Protein 3NIQ (pdb70)

Foldseek 3Di:
DAWDAPDCVPAPLQDDDQFQLNTAEDQALLSWQAEEEEELEALQDPFFDFFSCLNVLLSSLLSVDDQADPPVRQRLRVLTHYHHNYYFDADHVDPVVRLVRLLVVLLNNVVSNHFYEYEDDAQLSVQSNLVNVQVVHAAAEEEQALAPLCDADDPPRHRGHSSRRVVVCVVVRSHQQQRYEYAQHDDDDDDPCRCVSSVVRNHHYQHNVNCVVQDLVRVLVVNCVRNPQGEYEYEAELLQAACVQQQQFGDHDHDHDHLVSVLSSLLSCAPHLYRYYYYYGRGVVRGDPSSNSNSRSVVSVSNSSRSSVNSSVVD/DAWDAPDCVVAPLQDDDQFQLNTAEDQALLQWQEEEEEALEALQADFDDFFSCLNVLLSSLLSVDDQADPPVRFRLRVLIHYGYNYYQDADHPDDVVRLVRLLVVLLSNVVSNHFYEYEDDAQLSVQSNLCRVLVVHAAAEEAQDLAPLCAAAPPPPHGGHSSRRVVVCVVVNSHQQQRYEYAQHDDDDDDPCRCPVSVVSHHHYHHNVNCVVQDLVSSLVVNCVSNPQDEYEYEAELLQAACVQQQQFGDHDHPHDHLVSLLSNLLSVAPHLYRYYYYYGRRVVRGDPSRNSNSRSVSSVSNSSRSSVNSSD

Secondary structure (DSSP, 8-state):
-------TTTS-TT-S---GGGPPB-S-GGG-SEEEEEE---TT-SS---GGGHHHHHHHHGGG--SS-TTT---HHHHS-EEEEEE----TT-HHHHHHHHHHHHHHHHHTTPEEEEEESSGGGHHHHHHHHTSSSPEEEEEE-SS------BTTTB--STTSHHHHHHHTT-EEEEEEEEEEE-S--S-TTSTHHHHHHT-EEEEHHHHHHHHHHHHHHHHHHHHTTS-EEEEEEGGGB-TTT----SS--SS-B-HHHHHHHHHTTTTS-EEEEEEE---GGG-STTHHHHHHHHHHHHHHHHHHHHHHHH-/-------TTTS-TT-S---GGGPPB-S-GGG-SEEEEEE---TT-SS---GGGHHHHHHHHGGG--SS-TTT---HHHHS-EEEEEE----SS-HHHHHHHHHHHHHHHHHTTPEEEEEESSGGGHHHHHHHHSSSSPEEEEEE-SS------BTTTB--STTSHHHHHHHTTSEEEEEEEEEEE-S--SSTTTTHHHHHHT-EEEEHHHHHHH-HHHHHHHHHHHHTTSEEEEEEEGGGB-TTT----SS--SS-B-HHHHHHHHHTTTTSEEEEEEEE---GGG-STTHHHHHHHHHHHHHHHHHHHHHT-

Organism: Pseudomonas aeruginosa (strain ATCC 15692 / DSM 22644 / CIP 104116 / JCM 14847 / LMG 12228 / 1C / PRS 101 / PAO1) (NCBI:txid208964)

B-factor: mean 28.95, std 9.75, range [11.58, 68.47]

Radius of gyration: 26.66 Å; Cα contacts (8 Å, |Δi|>4): 1510; chains: 2; bounding box: 54×70×68 Å

Structure (mmCIF, N/CA/C/O backbone):
data_3NIQ
#
_entry.id   3NIQ
#
_cell.length_a   123.961
_cell.length_b   123.961
_cell.length_c   123.961
_cell.angle_alpha   90.00
_cell.angle_beta   90.00
_cell.angle_gamma   90.00
#
_symmetry.space_group_name_H-M   'P 21 3'
#
loop_
_entity.id
_entity.type
_entity.pdbx_description
1 polymer 3-guanidinopropionase
2 non-polymer GLYCEROL
3 non-polymer 'MANGANESE (II) ION'
4 water water
#
loop_
_atom_site.group_PDB
_atom_site.id
_atom_site.type_symbol
_atom_site.label_atom_id
_atom_site.label_alt_id
_atom_site.label_comp_id
_atom_site.label_asym_id
_atom_site.label_entity_id
_atom_site.label_seq_id
_atom_site.pdbx_PDB_ins_code
_atom_site.Cartn_x
_atom_site.Cartn_y
_atom_site.Cartn_z
_atom_site.occupancy
_atom_site.B_iso_or_equiv
_atom_site.auth_seq_id
_atom_site.auth_comp_id
_atom_site.auth_asym_id
_atom_site.auth_atom_id
_atom_site.pdbx_PDB_model_num
ATOM 1 N N . ASP A 1 4 ? -49.224 8.694 -15.985 1.00 38.86 4 ASP A N 1
ATOM 2 C CA . ASP A 1 4 ? -49.807 7.915 -17.134 1.00 38.19 4 ASP A CA 1
ATOM 3 C C . ASP A 1 4 ? -48.772 7.545 -18.218 1.00 36.22 4 ASP A C 1
ATOM 4 O O . ASP A 1 4 ? -49.119 7.374 -19.387 1.00 36.02 4 ASP A O 1
ATOM 9 N N . HIS A 1 5 ? -47.509 7.423 -17.824 1.00 33.76 5 HIS A N 1
ATOM 10 C CA . HIS A 1 5 ? -46.481 6.897 -18.724 1.00 31.33 5 HIS A CA 1
ATOM 11 C C . HIS A 1 5 ? -46.850 5.460 -19.085 1.00 30.83 5 HIS A C 1
ATOM 12 O O . HIS A 1 5 ? -47.535 4.797 -18.315 1.00 30.93 5 HIS A O 1
ATOM 19 N N . PRO A 1 6 ? -46.421 4.974 -20.265 1.00 29.68 6 PRO A N 1
ATOM 20 C CA . PRO A 1 6 ? -46.575 3.528 -20.496 1.00 28.03 6 PRO A CA 1
ATOM 21 C C . PRO A 1 6 ? -45.848 2.746 -19.401 1.00 27.76 6 PRO A C 1
ATOM 22 O O . PRO A 1 6 ? -44.861 3.227 -18.853 1.00 27.26 6 PRO A O 1
ATOM 26 N N . GLN A 1 7 ? -46.377 1.582 -19.044 1.00 26.50 7 GLN A N 1
ATOM 27 C CA . GLN A 1 7 ? -45.751 0.736 -18.041 1.00 26.92 7 GLN A CA 1
ATOM 28 C C . GLN A 1 7 ? -45.727 -0.686 -18.606 1.00 25.75 7 GLN A C 1
ATOM 29 O O . GLN A 1 7 ? -46.619 -1.057 -19.375 1.00 26.46 7 GLN A O 1
ATOM 35 N N . PRO A 1 8 ? -44.712 -1.480 -18.225 1.00 24.85 8 PRO A N 1
ATOM 36 C CA . PRO A 1 8 ? -44.639 -2.887 -18.618 1.00 25.87 8 PRO A CA 1
ATOM 37 C C . PRO A 1 8 ? -45.853 -3.637 -18.088 1.00 26.77 8 PRO A C 1
ATOM 38 O O . PRO A 1 8 ? -46.459 -3.178 -17.123 1.00 26.95 8 PRO A O 1
ATOM 42 N N . LEU A 1 9 ? -46.186 -4.784 -18.679 1.00 27.09 9 LEU A N 1
ATOM 43 C CA . LEU A 1 9 ? -47.219 -5.649 -18.107 1.00 27.97 9 LEU A CA 1
ATOM 44 C C . LEU A 1 9 ? -46.916 -5.910 -16.626 1.00 29.04 9 LEU A C 1
ATOM 45 O O . LEU A 1 9 ? -45.769 -6.148 -16.245 1.00 27.71 9 LEU A O 1
ATOM 50 N N . ASP A 1 10 ? -47.940 -5.838 -15.784 1.00 30.60 10 ASP A N 1
ATOM 51 C CA . ASP A 1 10 ? -47.746 -6.051 -14.352 1.00 32.25 10 ASP A CA 1
ATOM 52 C C . ASP A 1 10 ? -47.499 -7.538 -14.017 1.00 32.40 10 ASP A C 1
ATOM 53 O O . ASP A 1 10 ? -48.405 -8.372 -14.152 1.00 31.46 10 ASP A O 1
ATOM 58 N N . ALA A 1 11 ? -46.272 -7.847 -13.590 1.00 32.19 11 ALA A N 1
ATOM 59 C CA . ALA A 1 11 ? -45.845 -9.232 -13.330 1.00 34.31 11 ALA A CA 1
ATOM 60 C C . ALA A 1 11 ? -46.534 -9.852 -12.115 1.00 35.31 11 ALA A C 1
ATOM 61 O O . ALA A 1 11 ? -46.491 -11.067 -11.912 1.00 35.61 11 ALA A O 1
ATOM 63 N N . ALA A 1 12 ? -47.155 -9.008 -11.297 1.00 36.81 12 ALA A N 1
ATOM 64 C CA . ALA A 1 12 ? -47.938 -9.481 -10.155 1.00 37.25 12 ALA A CA 1
ATOM 65 C C . ALA A 1 12 ? -49.265 -10.070 -10.643 1.00 37.82 12 ALA A C 1
ATOM 66 O O . ALA A 1 12 ? -49.981 -10.714 -9.878 1.00 38.76 12 ALA A O 1
ATOM 68 N N . GLU A 1 13 ? -49.565 -9.853 -11.925 1.00 37.53 13 GLU A N 1
ATOM 69 C CA . GLU A 1 13 ? -50.839 -10.221 -12.534 1.00 38.20 13 GLU A CA 1
ATOM 70 C C . GLU A 1 13 ? -50.652 -11.098 -13.781 1.00 37.04 13 GLU A C 1
ATOM 71 O O . GLU A 1 13 ? -51.490 -11.952 -14.077 1.00 37.68 13 GLU A O 1
ATOM 77 N N . ILE A 1 14 ? -49.581 -10.844 -14.532 1.00 34.53 14 ILE A N 1
ATOM 78 C CA . ILE A 1 14 ? -49.316 -11.554 -15.777 1.00 32.68 14 ILE A CA 1
ATOM 79 C C . ILE A 1 14 ? -47.905 -12.127 -15.692 1.00 30.66 14 ILE A C 1
ATOM 80 O O . ILE A 1 14 ? -46.931 -11.376 -15.689 1.00 30.58 14 ILE A O 1
ATOM 85 N N . PRO A 1 15 ? -47.787 -13.462 -15.585 1.00 28.52 15 PRO A N 1
ATOM 86 C CA . PRO A 1 15 ? -46.452 -14.008 -15.307 1.00 27.44 15 PRO A CA 1
ATOM 87 C C . PRO A 1 15 ? -45.518 -13.717 -16.485 1.00 26.31 15 PRO A C 1
ATOM 88 O O . PRO A 1 15 ? -45.990 -13.493 -17.602 1.00 24.61 15 PRO A O 1
ATOM 92 N N . ARG A 1 16 ? -44.218 -13.693 -16.219 1.00 26.71 16 ARG A N 1
ATOM 93 C CA . ARG A 1 16 ? -43.227 -13.196 -17.175 1.00 27.44 16 ARG A CA 1
ATOM 94 C C . ARG A 1 16 ? -43.084 -14.052 -18.437 1.00 27.22 16 ARG A C 1
ATOM 95 O O . ARG A 1 16 ? -42.467 -13.627 -19.417 1.00 27.94 16 ARG A O 1
ATOM 103 N N . PHE A 1 17 ? -43.649 -15.253 -18.421 1.00 26.18 17 PHE A N 1
ATOM 104 C CA . PHE A 1 17 ? -43.525 -16.136 -19.578 1.00 25.91 17 PHE A CA 1
ATOM 105 C C . PHE A 1 17 ? -44.698 -15.926 -20.522 1.00 24.93 17 PHE A C 1
ATOM 106 O O . PHE A 1 17 ? -44.752 -16.515 -21.599 1.00 23.78 17 PHE A O 1
ATOM 114 N N . ALA A 1 18 ? -45.633 -15.083 -20.088 1.00 24.84 18 ALA A N 1
ATOM 115 C CA . ALA A 1 18 ? -46.896 -14.847 -20.787 1.00 24.90 18 ALA A CA 1
ATOM 116 C C . ALA A 1 18 ? -46.971 -13.410 -21.303 1.00 25.20 18 ALA A C 1
ATOM 117 O O . ALA A 1 18 ? -46.171 -12.552 -20.914 1.00 25.56 18 ALA A O 1
ATOM 119 N N . GLY A 1 19 ? -47.939 -13.151 -22.175 1.00 25.60 19 GLY A N 1
ATOM 120 C CA . GLY A 1 19 ? -48.099 -11.846 -22.780 1.00 24.62 19 GLY A CA 1
ATOM 121 C C . GLY A 1 19 ? -47.290 -11.719 -24.063 1.00 24.85 19 GLY A C 1
ATOM 122 O O . GLY A 1 19 ? -46.290 -12.420 -24.258 1.00 24.86 19 GLY A O 1
ATOM 123 N N . ILE A 1 20 ? -47.713 -10.817 -24.937 1.00 23.96 20 ILE A N 1
ATOM 124 C CA . ILE A 1 20 ? -47.023 -10.620 -26.217 1.00 25.40 20 ILE A CA 1
ATOM 125 C C . ILE A 1 20 ? -45.626 -10.058 -25.929 1.00 24.21 20 ILE A C 1
ATOM 126 O O . ILE A 1 20 ? -45.483 -9.159 -25.116 1.00 24.73 20 ILE A O 1
ATOM 131 N N . PRO A 1 21 ? -44.585 -10.663 -26.520 1.00 23.14 21 PRO A N 1
ATOM 132 C CA . PRO A 1 21 ? -43.229 -10.277 -26.111 1.00 24.01 21 PRO A CA 1
ATOM 133 C C . PRO A 1 21 ? -42.676 -9.007 -26.786 1.00 24.22 21 PRO A C 1
ATOM 134 O O . PRO A 1 21 ? -41.882 -9.092 -27.721 1.00 25.06 21 PRO A O 1
ATOM 138 N N . THR A 1 22 ? -43.074 -7.843 -26.283 1.00 23.38 22 THR A N 1
ATOM 139 C CA . THR A 1 22 ? -42.467 -6.576 -26.700 1.00 22.58 22 THR A CA 1
ATOM 140 C C . THR A 1 22 ? -41.276 -6.251 -25.789 1.00 21.77 22 THR A C 1
ATOM 141 O O . THR A 1 22 ? -41.146 -6.827 -24.713 1.00 20.91 22 THR A O 1
ATOM 145 N N . PHE A 1 23 ? -40.424 -5.300 -26.185 1.00 21.13 23 PHE A N 1
ATOM 146 C CA . PHE A 1 23 ? -39.316 -4.918 -25.314 1.00 20.42 23 PHE A CA 1
ATOM 147 C C . PHE A 1 23 ? -39.847 -4.548 -23.934 1.00 21.15 23 PHE A C 1
ATOM 148 O O . PHE A 1 23 ? -40.742 -3.710 -23.820 1.00 21.43 23 PHE A O 1
ATOM 156 N N . MET A 1 24 ? -39.296 -5.188 -22.901 1.00 21.50 24 MET A N 1
ATOM 157 C CA . MET A 1 24 ? -39.652 -4.932 -21.499 1.00 22.18 24 MET A CA 1
ATOM 158 C C . MET A 1 24 ? -41.158 -5.120 -21.250 1.00 22.22 24 MET A C 1
ATOM 159 O O . MET A 1 24 ? -41.676 -4.609 -20.271 1.00 23.47 24 MET A O 1
ATOM 164 N N . ARG A 1 25 ? -41.846 -5.824 -22.159 1.00 21.94 25 ARG A N 1
ATOM 165 C CA . ARG A 1 25 ? -43.316 -6.002 -22.108 1.00 23.61 25 ARG A CA 1
ATOM 166 C C . ARG A 1 25 ? -44.065 -4.681 -22.006 1.00 23.80 25 ARG A C 1
ATOM 167 O O . ARG A 1 25 ? -45.087 -4.573 -21.315 1.00 24.55 25 ARG A O 1
ATOM 175 N N . LEU A 1 26 ? -43.559 -3.680 -22.710 1.00 23.03 26 LEU A N 1
ATOM 176 C CA . LEU A 1 26 ? -44.190 -2.372 -22.763 1.00 22.94 26 LEU A CA 1
ATOM 177 C C . LEU A 1 26 ? -45.226 -2.382 -23.878 1.00 23.85 26 LEU A C 1
ATOM 178 O O . LEU A 1 26 ? -45.258 -3.335 -24.689 1.00 23.64 26 LEU A O 1
ATOM 183 N N . PRO A 1 27 ? -46.093 -1.343 -23.933 1.00 23.99 27 PRO A N 1
ATOM 184 C CA . PRO A 1 27 ? -46.970 -1.221 -25.091 1.00 24.12 27 PRO A CA 1
ATOM 185 C C . PRO A 1 27 ? -46.177 -0.946 -26.364 1.00 24.53 27 PRO A C 1
ATOM 186 O O . PRO A 1 27 ? -45.060 -0.379 -26.303 1.00 24.89 27 PRO A O 1
ATOM 190 N N . ALA A 1 28 ? -46.729 -1.380 -27.501 1.00 24.72 28 ALA A N 1
ATOM 191 C CA . ALA A 1 28 ? -46.145 -1.093 -28.803 1.00 24.89 28 ALA A CA 1
ATOM 192 C C . ALA A 1 28 ? -46.644 0.247 -29.339 1.00 25.63 28 ALA A C 1
ATOM 193 O O . ALA A 1 28 ? -47.823 0.595 -29.165 1.00 24.77 28 ALA A O 1
ATOM 195 N N . PHE A 1 29 ? -45.735 0.996 -29.972 1.00 25.63 29 PHE A N 1
ATOM 196 C CA . PHE A 1 29 ? -46.030 2.331 -30.501 1.00 26.35 29 PHE A CA 1
ATOM 197 C C . PHE A 1 29 ? -45.564 2.428 -31.939 1.00 26.93 29 PHE A C 1
ATOM 198 O O . PHE A 1 29 ? -44.591 1.770 -32.347 1.00 27.18 29 PHE A O 1
ATOM 206 N N . THR A 1 30 ? -46.248 3.270 -32.699 1.00 27.29 30 THR A N 1
ATOM 207 C CA . THR A 1 30 ? -45.900 3.504 -34.095 1.00 28.29 30 THR A CA 1
ATOM 208 C C . THR A 1 30 ? -45.476 4.966 -34.319 1.00 28.22 30 THR A C 1
ATOM 209 O O . THR A 1 30 ? -44.857 5.305 -35.314 1.00 29.42 30 THR A O 1
ATOM 213 N N . ASP A 1 31 ? -45.831 5.827 -33.378 1.00 28.33 31 ASP A N 1
ATOM 214 C CA . ASP A 1 31 ? -45.521 7.232 -33.487 1.00 28.28 31 ASP A CA 1
ATOM 215 C C . ASP A 1 31 ? -44.436 7.602 -32.496 1.00 27.47 31 ASP A C 1
ATOM 216 O O . ASP A 1 31 ? -44.680 7.586 -31.285 1.00 28.36 31 ASP A O 1
ATOM 221 N N . PRO A 1 32 ? -43.242 7.971 -33.000 1.00 27.05 32 PRO A N 1
ATOM 222 C CA . PRO A 1 32 ? -42.121 8.345 -32.139 1.00 26.92 32 PRO A CA 1
ATOM 223 C C . PRO A 1 32 ? -42.476 9.466 -31.170 1.00 27.24 32 PRO A C 1
ATOM 224 O O . PRO A 1 32 ? -41.982 9.472 -30.030 1.00 27.72 32 PRO A O 1
ATOM 228 N N . ALA A 1 33 ? -43.318 10.401 -31.617 1.00 26.34 33 ALA A N 1
ATOM 229 C CA . ALA A 1 33 ? -43.716 11.569 -30.800 1.00 26.72 33 ALA A CA 1
ATOM 230 C C . ALA A 1 33 ? -44.457 11.183 -29.517 1.00 26.35 33 ALA A C 1
ATOM 231 O O . ALA A 1 33 ? -44.515 11.968 -28.558 1.00 26.77 33 ALA A O 1
ATOM 233 N N . ALA A 1 34 ? -45.017 9.975 -29.491 1.00 25.48 34 ALA A N 1
ATOM 234 C CA . ALA A 1 34 ? -45.694 9.482 -28.291 1.00 25.52 34 ALA A CA 1
ATOM 235 C C . ALA A 1 34 ? -44.706 9.145 -27.159 1.00 26.04 34 ALA A C 1
ATOM 236 O O . ALA A 1 34 ? -45.122 8.944 -26.023 1.00 27.01 34 ALA A O 1
ATOM 238 N N . LEU A 1 35 ? -43.400 9.112 -27.462 1.00 24.97 35 LEU A N 1
ATOM 239 C CA . LEU A 1 35 ? -42.382 8.614 -26.516 1.00 24.34 35 LEU A CA 1
ATOM 240 C C . LEU A 1 35 ? -41.201 9.560 -26.303 1.00 23.89 35 LEU A C 1
ATOM 241 O O . LEU A 1 35 ? -40.870 10.346 -27.182 1.00 25.09 35 LEU A O 1
ATOM 246 N N . GLN A 1 36 ? -40.548 9.446 -25.145 1.00 22.43 36 GLN A N 1
ATOM 247 C CA . GLN A 1 36 ? -39.320 10.189 -24.871 1.00 22.49 36 GLN A CA 1
ATOM 248 C C . GLN A 1 36 ? -38.086 9.326 -25.104 1.00 22.15 36 GLN A C 1
ATOM 249 O O . GLN A 1 36 ? -37.021 9.834 -25.484 1.00 22.73 36 GLN A O 1
ATOM 255 N N . VAL A 1 37 ? -38.241 8.019 -24.881 1.00 21.28 37 VAL A N 1
ATOM 256 C CA . VAL A 1 37 ? -37.204 7.036 -25.220 1.00 19.71 37 VAL A CA 1
ATOM 257 C C . VAL A 1 37 ? -37.894 5.922 -26.018 1.00 20.24 37 VAL A C 1
ATOM 258 O O . VAL A 1 37 ? -38.831 5.280 -25.526 1.00 19.09 37 VAL A O 1
ATOM 262 N N . GLY A 1 38 ? -37.429 5.699 -27.242 1.00 19.63 38 GLY A N 1
ATOM 263 C CA . GLY A 1 38 ? -37.967 4.641 -28.112 1.00 19.31 38 GLY A CA 1
ATOM 264 C C . GLY A 1 38 ? -37.082 3.415 -28.148 1.00 19.36 38 GLY A C 1
ATOM 265 O O . GLY A 1 38 ? -35.878 3.530 -28.381 1.00 18.95 38 GLY A O 1
ATOM 266 N N . LEU A 1 39 ? -37.674 2.250 -27.903 1.00 19.65 39 LEU A N 1
ATOM 267 C CA . LEU A 1 39 ? -36.962 0.981 -27.948 1.00 20.24 39 LEU A CA 1
ATOM 268 C C . LEU A 1 39 ? -37.179 0.376 -29.310 1.00 18.84 39 LEU A C 1
ATOM 269 O O . LEU A 1 39 ? -38.306 0.097 -29.708 1.00 18.52 39 LEU A O 1
ATOM 274 N N . ILE A 1 40 ? -36.090 0.236 -30.051 1.00 17.61 40 ILE A N 1
ATOM 275 C CA . ILE A 1 40 ? -36.189 -0.079 -31.468 1.00 17.22 40 ILE A CA 1
ATOM 276 C C . ILE A 1 40 ? -35.334 -1.269 -31.833 1.00 17.10 40 ILE A C 1
ATOM 277 O O . ILE A 1 40 ? -34.167 -1.362 -31.427 1.00 17.62 40 ILE A O 1
ATOM 282 N N . GLY A 1 41 ? -35.892 -2.165 -32.635 1.00 17.15 41 GLY A N 1
ATOM 283 C CA . GLY A 1 41 ? -35.111 -3.253 -33.175 1.00 17.00 41 GLY A CA 1
ATOM 284 C C . GLY A 1 41 ? -34.579 -2.921 -34.560 1.00 17.33 41 GLY A C 1
ATOM 285 O O . GLY A 1 41 ? -35.273 -2.300 -35.363 1.00 18.06 41 GLY A O 1
ATOM 286 N N . VAL A 1 42 ? -33.339 -3.324 -34.854 1.00 16.30 42 VAL A N 1
ATOM 287 C CA . VAL A 1 42 ? -32.835 -3.207 -36.220 1.00 17.28 42 VAL A CA 1
ATOM 288 C C . VAL A 1 42 ? -32.332 -4.563 -36.717 1.00 17.77 42 VAL A C 1
ATOM 289 O O . VAL A 1 42 ? -31.131 -4.884 -36.615 1.00 18.13 42 VAL A O 1
ATOM 293 N N . PRO A 1 43 ? -33.255 -5.362 -37.255 1.00 18.25 43 PRO A N 1
ATOM 294 C CA . PRO A 1 43 ? -32.984 -6.764 -37.557 1.00 18.52 43 PRO A CA 1
ATOM 295 C C . PRO A 1 43 ? -32.264 -6.885 -38.889 1.00 18.73 43 PRO A C 1
ATOM 296 O O . PRO A 1 43 ? -32.871 -7.229 -39.890 1.00 18.62 43 PRO A O 1
ATOM 300 N N . TRP A 1 44 ? -30.963 -6.601 -38.887 1.00 19.10 44 TRP A N 1
ATOM 301 C CA . TRP A 1 44 ? -30.229 -6.426 -40.131 1.00 18.64 44 TRP A CA 1
ATOM 302 C C . TRP A 1 44 ? -28.778 -6.861 -39.970 1.00 18.41 44 TRP A C 1
ATOM 303 O O . TRP A 1 44 ? -28.058 -6.380 -39.083 1.00 17.33 44 TRP A O 1
ATOM 314 N N . ASP A 1 45 ? -28.349 -7.812 -40.787 1.00 18.19 45 ASP A N 1
ATOM 315 C CA . ASP A 1 45 ? -26.950 -8.264 -40.712 1.00 19.01 45 ASP A CA 1
ATOM 316 C C . ASP A 1 45 ? -26.280 -8.316 -42.090 1.00 18.14 45 ASP A C 1
ATOM 317 O O . ASP A 1 45 ? -25.334 -9.083 -42.315 1.00 17.57 45 ASP A O 1
ATOM 322 N N . GLY A 1 46 ? -26.767 -7.478 -43.000 1.00 18.94 46 GLY A N 1
ATOM 323 C CA . GLY A 1 46 ? -26.157 -7.322 -44.337 1.00 20.08 46 GLY A CA 1
ATOM 324 C C . GLY A 1 46 ? -24.660 -6.984 -44.300 1.00 20.90 46 GLY A C 1
ATOM 325 O O . GLY A 1 46 ? -23.904 -7.344 -45.216 1.00 21.41 46 GLY A O 1
ATOM 326 N N . GLY A 1 47 ? -24.218 -6.308 -43.244 1.00 20.66 47 GLY A N 1
ATOM 327 C CA . GLY A 1 47 ? -22.805 -5.946 -43.104 1.00 19.02 47 GLY A CA 1
ATOM 328 C C . GLY A 1 47 ? -21.903 -7.079 -42.615 1.00 20.74 47 GLY A C 1
ATOM 329 O O . GLY A 1 47 ? -20.682 -6.888 -42.462 1.00 20.49 47 GLY A O 1
ATOM 330 N N . THR A 1 48 ? -22.474 -8.258 -42.357 1.00 19.29 48 THR A N 1
ATOM 331 C CA . THR A 1 48 ? -21.693 -9.323 -41.727 1.00 21.10 48 THR A CA 1
ATOM 332 C C . THR A 1 48 ? -20.783 -10.084 -42.713 1.00 21.55 48 THR A C 1
ATOM 333 O O . THR A 1 48 ? -21.251 -10.689 -43.678 1.00 23.12 48 THR A O 1
ATOM 337 N N . THR A 1 49 ? -19.490 -10.089 -42.414 1.00 22.83 49 THR A N 1
ATOM 338 C CA . THR A 1 49 ? -18.490 -10.711 -43.292 1.00 25.18 49 THR A CA 1
ATOM 339 C C . THR A 1 49 ? -18.163 -12.159 -42.953 1.00 25.34 49 THR A C 1
ATOM 340 O O . THR A 1 49 ? -17.570 -12.875 -43.763 1.00 25.99 49 THR A O 1
ATOM 344 N N . ASN A 1 50 ? -18.561 -12.587 -41.764 1.00 25.97 50 ASN A N 1
ATOM 345 C CA . ASN A 1 50 ? -18.293 -13.930 -41.283 1.00 26.19 50 ASN A CA 1
ATOM 346 C C . ASN A 1 50 ? -19.598 -14.663 -40.916 1.00 25.43 50 ASN A C 1
ATOM 347 O O . ASN A 1 50 ? -20.313 -15.129 -41.792 1.00 24.85 50 ASN A O 1
ATOM 352 N N . ARG A 1 51 ? -19.917 -14.768 -39.631 1.00 24.66 51 ARG A N 1
ATOM 353 C CA . ARG A 1 51 ? -21.088 -15.560 -39.215 1.00 24.65 51 ARG A CA 1
ATOM 354 C C . ARG A 1 51 ? -22.286 -14.643 -39.094 1.00 23.71 51 ARG A C 1
ATOM 355 O O . ARG A 1 51 ? -22.302 -13.753 -38.254 1.00 24.93 51 ARG A O 1
ATOM 363 N N . ALA A 1 52 ? -23.266 -14.809 -39.976 1.00 22.08 52 ALA A N 1
ATOM 364 C CA . ALA A 1 52 ? -24.461 -13.979 -39.924 1.00 21.04 52 ALA A CA 1
ATOM 365 C C . ALA A 1 52 ? -25.454 -14.501 -38.887 1.00 20.65 52 ALA A C 1
ATOM 366 O O . ALA A 1 52 ? -25.212 -15.528 -38.253 1.00 22.09 52 ALA A O 1
ATOM 368 N N . GLY A 1 53 ? -26.559 -13.790 -38.688 1.00 18.47 53 GLY A N 1
ATOM 369 C CA . GLY A 1 53 ? -27.593 -14.270 -37.791 1.00 17.53 53 GLY A CA 1
ATOM 370 C C . GLY A 1 53 ? -28.102 -13.203 -36.835 1.00 17.69 53 GLY A C 1
ATOM 371 O O . GLY A 1 53 ? -29.146 -13.385 -36.227 1.00 17.22 53 GLY A O 1
ATOM 372 N N . ALA A 1 54 ? -27.399 -12.074 -36.748 1.00 16.99 54 ALA A N 1
ATOM 373 C CA . ALA A 1 54 ? -27.815 -10.943 -35.907 1.00 16.89 54 ALA A CA 1
ATOM 374 C C . ALA A 1 54 ? -29.167 -10.348 -36.331 1.00 16.11 54 ALA A C 1
ATOM 375 O O . ALA A 1 54 ? -29.801 -9.610 -35.570 1.00 15.81 54 ALA A O 1
ATOM 377 N N . ARG A 1 55 ? -29.636 -10.709 -37.523 1.00 15.40 55 ARG A N 1
ATOM 378 C CA . ARG A 1 55 ? -30.973 -10.289 -37.960 1.00 17.02 55 ARG A CA 1
ATOM 379 C C . ARG A 1 55 ? -32.054 -10.771 -36.993 1.00 17.30 55 ARG A C 1
ATOM 380 O O . ARG A 1 55 ? -33.129 -10.162 -36.887 1.00 17.50 55 ARG A O 1
ATOM 388 N N . HIS A 1 56 ? -31.770 -11.859 -36.276 1.00 17.36 56 HIS A N 1
ATOM 389 C CA . HIS A 1 56 ? -32.737 -12.406 -35.298 1.00 17.07 56 HIS A CA 1
ATOM 390 C C . HIS A 1 56 ? -32.601 -11.828 -33.896 1.00 17.12 56 HIS A C 1
ATOM 391 O O . HIS A 1 56 ? -33.415 -12.111 -33.006 1.00 16.72 56 HIS A O 1
ATOM 398 N N . GLY A 1 57 ? -31.564 -11.031 -33.688 1.00 16.03 57 GLY A N 1
ATOM 399 C CA . GLY A 1 57 ? -31.281 -10.511 -32.346 1.00 16.07 57 GLY A CA 1
ATOM 400 C C . GLY A 1 57 ? -32.422 -9.762 -31.692 1.00 15.47 57 GLY A C 1
ATOM 401 O O . GLY A 1 57 ? -32.752 -10.014 -30.529 1.00 15.32 57 GLY A O 1
ATOM 402 N N . PRO A 1 58 ? -33.049 -8.830 -32.423 1.00 15.34 58 PRO A N 1
ATOM 403 C CA . PRO A 1 58 ? -34.092 -8.059 -31.768 1.00 15.14 58 PRO A CA 1
ATOM 404 C C . PRO A 1 58 ? -35.279 -8.907 -31.287 1.00 15.85 58 PRO A C 1
ATOM 405 O O . PRO A 1 58 ? -35.847 -8.642 -30.220 1.00 15.94 58 PRO A O 1
ATOM 409 N N . ARG A 1 59 ? -35.641 -9.930 -32.045 1.00 15.56 59 ARG A N 1
ATOM 410 C CA . ARG A 1 59 ? -36.736 -10.780 -31.605 1.00 17.44 59 ARG A CA 1
ATOM 411 C C . ARG A 1 59 ? -36.385 -11.489 -30.288 1.00 17.37 59 ARG A C 1
ATOM 412 O O . ARG A 1 59 ? -37.197 -11.548 -29.363 1.00 18.40 59 ARG A O 1
ATOM 420 N N . GLU A 1 60 ? -35.180 -12.044 -30.199 1.00 16.69 60 GLU A N 1
ATOM 421 C CA . GLU A 1 60 ? -34.861 -12.826 -29.008 1.00 17.34 60 GLU A CA 1
ATOM 422 C C . GLU A 1 60 ? -34.543 -11.932 -27.818 1.00 17.30 60 GLU A C 1
ATOM 423 O O . GLU A 1 60 ? -34.802 -12.297 -26.663 1.00 17.81 60 GLU A O 1
ATOM 429 N N . VAL A 1 61 ? -33.974 -10.756 -28.081 1.00 16.88 61 VAL A N 1
ATOM 430 C CA . VAL A 1 61 ? -33.835 -9.773 -26.984 1.00 17.35 61 VAL A CA 1
ATOM 431 C C . VAL A 1 61 ? -35.224 -9.310 -26.467 1.00 18.34 61 VAL A C 1
ATOM 432 O O . VAL A 1 61 ? -35.412 -9.133 -25.261 1.00 19.93 61 VAL A O 1
ATOM 436 N N . ARG A 1 62 ? -36.195 -9.116 -27.362 1.00 17.47 62 ARG A N 1
ATOM 437 C CA . ARG A 1 62 ? -37.552 -8.782 -26.904 1.00 18.70 62 ARG A CA 1
ATOM 438 C C . ARG A 1 62 ? -38.031 -9.885 -25.978 1.00 19.04 62 ARG A C 1
ATOM 439 O O . ARG A 1 62 ? -38.533 -9.630 -24.891 1.00 18.95 62 ARG A O 1
ATOM 447 N N . ASN A 1 63 ? -37.851 -11.114 -26.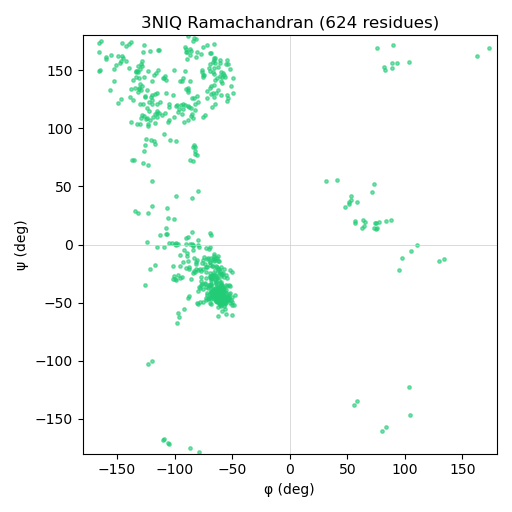432 1.00 20.25 63 ASN A N 1
ATOM 448 C CA . ASN A 1 63 ? -38.293 -12.275 -25.688 1.00 20.81 63 ASN A CA 1
ATOM 449 C C . ASN A 1 63 ? -37.727 -12.360 -24.277 1.00 20.44 63 ASN A C 1
ATOM 450 O O . ASN A 1 63 ? -38.477 -12.445 -23.300 1.00 19.07 63 ASN A O 1
ATOM 455 N N . LEU A 1 64 ? -36.397 -12.323 -24.179 1.00 19.20 64 LEU A N 1
ATOM 456 C CA . LEU A 1 64 ? -35.717 -12.394 -22.896 1.00 19.48 64 LEU A CA 1
ATOM 457 C C . LEU A 1 64 ? -35.900 -11.155 -22.030 1.00 19.64 64 LEU A C 1
ATOM 458 O O . LEU A 1 64 ? -35.786 -11.241 -20.798 1.00 18.36 64 LEU A O 1
ATOM 463 N N . SER A 1 65 ? -36.188 -10.013 -22.657 1.00 18.51 65 SER A N 1
ATOM 464 C CA . SER A 1 65 ? -36.423 -8.775 -21.885 1.00 19.46 65 SER A CA 1
ATOM 465 C C . SER A 1 65 ? -37.651 -8.874 -20.959 1.00 19.77 65 SER A C 1
ATOM 466 O O . SER A 1 65 ? -37.850 -8.024 -20.101 1.00 19.04 65 SER A O 1
ATOM 469 N N . SER A 1 66 ? -38.466 -9.918 -21.137 1.00 20.37 66 SER A N 1
ATOM 470 C CA . SER A 1 66 ? -39.545 -10.240 -20.192 1.00 20.65 66 SER A CA 1
ATOM 471 C C . SER A 1 66 ? -39.040 -10.445 -18.770 1.00 20.65 66 SER A C 1
ATOM 472 O O . SER A 1 66 ? -39.819 -10.344 -17.826 1.00 20.18 66 SER A O 1
ATOM 475 N N . LEU A 1 67 ? -37.750 -10.749 -18.610 1.00 19.72 67 LEU A N 1
ATOM 476 C CA . LEU A 1 67 ? -37.208 -11.018 -17.264 1.00 19.30 67 LEU A CA 1
ATOM 477 C C . LEU A 1 67 ? -36.835 -9.750 -16.512 1.00 21.32 67 LEU A C 1
ATOM 478 O O . LEU A 1 67 ? -36.566 -9.803 -15.301 1.00 20.35 67 LEU A O 1
ATOM 483 N N . MET A 1 68 ? -36.806 -8.619 -17.224 1.00 21.42 68 MET A N 1
ATOM 484 C CA . MET A 1 68 ? -36.429 -7.346 -16.606 1.00 22.53 68 MET A CA 1
ATOM 485 C C . MET A 1 68 ? -37.557 -6.811 -15.737 1.00 23.94 68 MET A C 1
ATOM 486 O O . MET A 1 68 ? -38.741 -6.967 -16.071 1.00 23.08 68 MET A O 1
ATOM 491 N N . ARG A 1 69 ? -37.183 -6.173 -14.628 1.00 25.28 69 ARG A N 1
ATOM 492 C CA . ARG A 1 69 ? -38.168 -5.619 -13.702 1.00 26.80 69 ARG A CA 1
ATOM 493 C C . ARG A 1 69 ? -38.234 -4.086 -13.834 1.00 28.49 69 ARG A C 1
ATOM 494 O O . ARG A 1 69 ? -37.643 -3.510 -14.761 1.00 29.85 69 ARG A O 1
ATOM 502 N N . LYS A 1 70 ? -38.953 -3.420 -12.938 1.00 28.95 70 LYS A N 1
ATOM 503 C CA . LYS A 1 70 ? -39.251 -2.004 -13.128 1.00 28.48 70 LYS A CA 1
ATOM 504 C C . LYS A 1 70 ? -38.201 -1.041 -12.590 1.00 27.60 70 LYS A C 1
ATOM 505 O O . LYS A 1 70 ? -38.147 0.119 -13.006 1.00 27.13 70 LYS A O 1
ATOM 511 N N . VAL A 1 71 ? -37.375 -1.498 -11.660 1.00 26.94 71 VAL A N 1
ATOM 512 C CA . VAL A 1 71 ? -36.487 -0.577 -10.958 1.00 27.48 71 VAL A CA 1
ATOM 513 C C . VAL A 1 71 ? -35.060 -1.107 -10.855 1.00 27.23 71 VAL A C 1
ATOM 514 O O . VAL A 1 71 ? -34.841 -2.270 -10.511 1.00 27.79 71 VAL A O 1
ATOM 518 N N . HIS A 1 72 ? -34.098 -0.233 -11.144 1.00 25.46 72 HIS A N 1
ATOM 519 C CA . HIS A 1 72 ? -32.700 -0.583 -11.030 1.00 25.74 72 HIS A CA 1
ATOM 520 C C . HIS A 1 72 ? -32.287 -0.707 -9.563 1.00 25.82 72 HIS A C 1
ATOM 521 O O . HIS A 1 72 ? -32.582 0.183 -8.765 1.00 27.16 72 HIS A O 1
ATOM 528 N N . HIS A 1 73 ? -31.593 -1.790 -9.196 1.00 25.93 73 HIS A N 1
ATOM 529 C CA . HIS A 1 73 ? -31.420 -2.101 -7.762 1.00 25.38 73 HIS A CA 1
ATOM 530 C C . HIS A 1 73 ? -30.290 -1.297 -7.132 1.00 25.77 73 HIS A C 1
ATOM 531 O O . HIS A 1 73 ? -30.206 -1.190 -5.912 1.00 25.49 73 HIS A O 1
ATOM 538 N N . VAL A 1 74 ? -29.423 -0.727 -7.960 1.00 25.64 74 VAL A N 1
ATOM 539 C CA . VAL A 1 74 ? -28.336 0.077 -7.426 1.00 25.39 74 VAL A CA 1
ATOM 540 C C . VAL A 1 74 ? -28.736 1.547 -7.469 1.00 26.32 74 VAL A C 1
ATOM 541 O O . VAL A 1 74 ? -28.771 2.215 -6.443 1.00 25.48 74 VAL A O 1
ATOM 545 N N . SER A 1 75 ? -29.040 2.037 -8.663 1.00 26.18 75 SER A N 1
ATOM 546 C CA . SER A 1 75 ? -29.332 3.448 -8.857 1.00 27.03 75 SER A CA 1
ATOM 547 C C . SER A 1 75 ? -30.746 3.813 -8.383 1.00 27.10 75 SER A C 1
ATOM 548 O O . SER A 1 75 ? -31.026 4.962 -8.066 1.00 26.12 75 SER A O 1
ATOM 551 N N . ARG A 1 76 ? -31.622 2.817 -8.330 1.00 28.04 76 ARG A N 1
ATOM 552 C CA . ARG A 1 76 ? -33.026 3.007 -7.959 1.00 28.86 76 ARG A CA 1
ATOM 553 C C . ARG A 1 76 ? -33.766 3.883 -8.978 1.00 28.48 76 ARG A C 1
ATOM 554 O O . ARG A 1 76 ? -34.859 4.376 -8.716 1.00 28.92 76 ARG A O 1
ATOM 562 N N . ILE A 1 77 ? -33.167 4.051 -10.156 1.00 26.85 77 ILE A N 1
ATOM 563 C CA . ILE A 1 77 ? -33.878 4.650 -11.280 1.00 25.81 77 ILE A CA 1
ATOM 564 C C . ILE A 1 77 ? -35.067 3.774 -11.652 1.00 26.03 77 ILE A C 1
ATOM 565 O O . ILE A 1 77 ? -34.949 2.548 -11.736 1.00 25.82 77 ILE A O 1
ATOM 570 N N . ALA A 1 78 ? -36.221 4.408 -11.832 1.00 24.74 78 ALA A N 1
ATOM 571 C CA . ALA A 1 78 ? -37.410 3.725 -12.300 1.00 25.71 78 ALA A CA 1
ATOM 572 C C . ALA A 1 78 ? -37.750 4.388 -13.640 1.00 25.83 78 ALA A C 1
ATOM 573 O O . ALA A 1 78 ? -38.483 5.380 -13.674 1.00 26.26 78 ALA A O 1
ATOM 575 N N . PRO A 1 79 ? -37.188 3.853 -14.750 1.00 25.71 79 PRO A N 1
ATOM 576 C CA . PRO A 1 79 ? -37.216 4.532 -16.050 1.00 25.80 79 PRO A CA 1
ATOM 577 C C . PRO A 1 79 ? -38.619 4.889 -16.546 1.00 26.20 79 PRO A C 1
ATOM 578 O O . PRO A 1 79 ? -38.819 5.975 -17.100 1.00 26.77 79 PRO A O 1
ATOM 582 N N . TYR A 1 80 ? -39.567 3.984 -16.357 1.00 25.90 80 TYR A N 1
ATOM 583 C CA . TYR A 1 80 ? -40.899 4.169 -16.894 1.00 27.01 80 TYR A CA 1
ATOM 584 C C . TYR A 1 80 ? -41.694 5.227 -16.136 1.00 27.65 80 TYR A C 1
ATOM 585 O O . TYR A 1 80 ? -42.631 5.780 -16.698 1.00 28.14 80 TYR A O 1
ATOM 594 N N . ASP A 1 81 ? -41.329 5.482 -14.874 1.00 28.35 81 ASP A N 1
ATOM 595 C CA . ASP A 1 81 ? -41.920 6.587 -14.100 1.00 29.51 81 ASP A CA 1
ATOM 596 C C . ASP A 1 81 ? -41.272 7.903 -14.481 1.00 29.22 81 ASP A C 1
ATOM 597 O O . ASP A 1 81 ? -41.967 8.909 -14.629 1.00 30.15 81 ASP A O 1
ATOM 602 N N . LEU A 1 82 ? -39.953 7.880 -14.683 1.00 27.79 82 LEU A N 1
ATOM 603 C CA . LEU A 1 82 ? -39.215 9.076 -15.083 1.00 27.94 82 LEU A CA 1
ATOM 604 C C . LEU A 1 82 ? -39.684 9.657 -16.408 1.00 27.26 82 LEU A C 1
ATOM 605 O O . LEU A 1 82 ? -39.905 10.858 -16.505 1.00 28.09 82 LEU A O 1
ATOM 610 N N . VAL A 1 83 ? -39.828 8.812 -17.427 1.00 25.61 83 VAL A N 1
ATOM 611 C CA . VAL A 1 83 ? -40.165 9.291 -18.782 1.00 23.81 83 VAL A CA 1
ATOM 612 C C . VAL A 1 83 ? -41.045 8.286 -19.506 1.00 23.51 83 VAL A C 1
ATOM 613 O O . VAL A 1 83 ? -41.290 7.185 -18.994 1.00 23.26 83 VAL A O 1
ATOM 617 N N . ARG A 1 84 ? -41.528 8.663 -20.687 1.00 23.37 84 ARG A N 1
ATOM 618 C CA . ARG A 1 84 ? -42.334 7.772 -21.503 1.00 24.05 84 ARG A CA 1
ATOM 619 C C . ARG A 1 84 ? -41.461 6.870 -22.382 1.00 23.97 84 ARG A C 1
ATOM 620 O O . ARG A 1 84 ? -40.717 7.352 -23.256 1.00 23.61 84 ARG A O 1
ATOM 628 N N . VAL A 1 85 ? -41.574 5.565 -22.139 1.00 24.17 85 VAL A N 1
ATOM 629 C CA . VAL A 1 85 ? -40.806 4.528 -22.841 1.00 23.19 85 VAL A CA 1
ATOM 630 C C . VAL A 1 85 ? -41.768 3.593 -23.561 1.00 23.17 85 VAL A C 1
ATOM 631 O O . VAL A 1 85 ? -42.846 3.253 -23.043 1.00 22.64 85 VAL A O 1
ATOM 635 N N . GLY A 1 86 ? -41.391 3.176 -24.763 1.00 22.43 86 GLY A N 1
ATOM 636 C CA . GLY A 1 86 ? -42.242 2.276 -25.530 1.00 22.28 86 GLY A CA 1
ATOM 637 C C . GLY A 1 86 ? -41.483 1.447 -26.538 1.00 22.58 86 GLY A C 1
ATOM 638 O O . GLY A 1 86 ? -40.335 1.762 -26.871 1.00 23.16 86 GLY A O 1
ATOM 639 N N . ASP A 1 87 ? -42.122 0.380 -27.014 1.00 23.12 87 ASP A N 1
ATOM 640 C CA . ASP A 1 87 ? -41.559 -0.460 -28.078 1.00 23.64 87 ASP A CA 1
ATOM 641 C C . ASP A 1 87 ? -42.004 0.148 -29.393 1.00 23.78 87 ASP A C 1
ATOM 642 O O . ASP A 1 87 ? -43.174 0.088 -29.762 1.00 23.95 87 ASP A O 1
ATOM 647 N N . LEU A 1 88 ? -41.060 0.769 -30.083 1.00 23.83 88 LEU A N 1
ATOM 648 C CA . LEU A 1 88 ? -41.324 1.439 -31.331 1.00 23.94 88 LEU A CA 1
ATOM 649 C C . LEU A 1 88 ? -41.272 0.490 -32.526 1.00 23.55 88 LEU A C 1
ATOM 650 O O . LEU A 1 88 ? -41.277 0.924 -33.663 1.00 24.29 88 LEU A O 1
ATOM 655 N N . GLY A 1 89 ? -41.228 -0.813 -32.278 1.00 22.45 89 GLY A N 1
ATOM 656 C CA . GLY A 1 89 ? -41.213 -1.765 -33.387 1.00 21.56 89 GLY A CA 1
ATOM 657 C C . GLY A 1 89 ? -39.806 -1.872 -33.968 1.00 21.17 89 GLY A C 1
ATOM 658 O O . GLY A 1 89 ? -38.814 -1.532 -33.294 1.00 19.92 89 GLY A O 1
ATOM 659 N N . ASP A 1 90 ? -39.719 -2.368 -35.201 1.00 19.50 90 ASP A N 1
ATOM 660 C CA . ASP A 1 90 ? -38.444 -2.531 -35.893 1.00 19.96 90 ASP A CA 1
ATOM 661 C C . ASP A 1 90 ? -38.266 -1.516 -37.009 1.00 20.53 90 ASP A C 1
ATOM 662 O O . ASP A 1 90 ? -39.209 -1.228 -37.730 1.00 19.94 90 ASP A O 1
ATOM 667 N N . ALA A 1 91 ? -37.044 -1.013 -37.174 1.00 19.24 91 ALA A N 1
ATOM 668 C CA . ALA A 1 91 ? -36.712 -0.220 -38.343 1.00 20.80 91 ALA A CA 1
ATOM 669 C C . ALA A 1 91 ? -36.930 -1.054 -39.635 1.00 21.79 91 ALA A C 1
ATOM 670 O O . ALA A 1 91 ? -36.800 -2.276 -39.613 1.00 21.16 91 ALA A O 1
ATOM 672 N N . PRO A 1 92 ? -37.306 -0.389 -40.744 1.00 22.09 92 PRO A N 1
ATOM 673 C CA . PRO A 1 92 ? -37.458 -1.084 -42.021 1.00 23.85 92 PRO A CA 1
ATOM 674 C C . PRO A 1 92 ? -36.094 -1.595 -42.505 1.00 24.32 92 PRO A C 1
ATOM 675 O O . PRO A 1 92 ? -35.095 -0.888 -42.394 1.00 25.08 92 PRO A O 1
ATOM 679 N N . VAL A 1 93 ? -36.063 -2.822 -43.009 1.00 24.44 93 VAL A N 1
ATOM 680 C CA . VAL A 1 93 ? -34.831 -3.486 -43.391 1.00 26.26 93 VAL A CA 1
ATOM 681 C C . VAL A 1 93 ? -35.057 -4.257 -44.706 1.00 26.73 93 VAL A C 1
ATOM 682 O O . VAL A 1 93 ? -36.175 -4.679 -44.985 1.00 28.31 93 VAL A O 1
ATOM 686 N N . ASN A 1 94 ? -33.994 -4.430 -45.493 1.00 26.44 94 ASN A N 1
ATOM 687 C CA . ASN A 1 94 ? -34.009 -5.226 -46.727 1.00 25.70 94 ASN A CA 1
ATOM 688 C C . ASN A 1 94 ? -32.826 -6.209 -46.697 1.00 24.59 94 ASN A C 1
ATOM 689 O O . ASN A 1 94 ? -31.671 -5.819 -46.917 1.00 24.28 94 ASN A O 1
ATOM 694 N N . PRO A 1 95 ? -33.113 -7.490 -46.419 1.00 24.70 95 PRO A N 1
ATOM 695 C CA . PRO A 1 95 ? -32.051 -8.500 -46.241 1.00 24.44 95 PRO A CA 1
ATOM 696 C C . PRO A 1 95 ? -31.241 -8.804 -47.512 1.00 25.42 95 PRO A C 1
ATOM 697 O O . PRO A 1 95 ? -30.171 -9.424 -47.431 1.00 24.36 95 PRO A O 1
ATOM 701 N N . ILE A 1 96 ? -31.749 -8.367 -48.659 1.00 26.22 96 ILE A N 1
ATOM 702 C CA . ILE A 1 96 ? -31.141 -8.657 -49.955 1.00 27.56 96 ILE A CA 1
ATOM 703 C C . ILE A 1 96 ? -30.248 -7.526 -50.472 1.00 27.71 96 ILE A C 1
ATOM 704 O O . ILE A 1 96 ? -29.313 -7.766 -51.240 1.00 28.90 96 ILE A O 1
ATOM 709 N N . ASP A 1 97 ? -30.539 -6.305 -50.043 1.00 27.31 97 ASP A N 1
ATOM 710 C CA . ASP A 1 97 ? -29.952 -5.095 -50.621 1.00 26.25 97 ASP A CA 1
ATOM 711 C C . ASP A 1 97 ? -29.461 -4.192 -49.501 1.00 25.09 97 ASP A C 1
ATOM 712 O O . ASP A 1 97 ? -30.257 -3.522 -48.833 1.00 24.82 97 ASP A O 1
ATOM 717 N N . LEU A 1 98 ? -28.152 -4.191 -49.312 1.00 23.46 98 LEU A N 1
ATOM 718 C CA . LEU A 1 98 ? -27.474 -3.501 -48.235 1.00 24.54 98 LEU A CA 1
ATOM 719 C C . LEU A 1 98 ? -27.667 -1.983 -48.321 1.00 24.78 98 LEU A C 1
ATOM 720 O O . LEU A 1 98 ? -27.982 -1.328 -47.325 1.00 23.46 98 LEU A O 1
ATOM 725 N N . LEU A 1 99 ? -27.494 -1.442 -49.522 1.00 25.37 99 LEU A N 1
ATOM 726 C CA . LEU A 1 99 ? -27.618 0.001 -49.739 1.00 25.70 99 LEU A CA 1
ATOM 727 C C . LEU A 1 99 ? -29.046 0.471 -49.523 1.00 25.68 99 LEU A C 1
ATOM 728 O O . LEU A 1 99 ? -29.281 1.523 -48.927 1.00 25.60 99 LEU A O 1
ATOM 733 N N . ASP A 1 100 ? -30.010 -0.329 -49.964 1.00 25.77 100 ASP A N 1
ATOM 734 C CA . ASP A 1 100 ? -31.403 -0.022 -49.679 1.00 25.38 100 ASP A CA 1
ATOM 735 C C . ASP A 1 100 ? -31.722 -0.037 -48.160 1.00 24.88 100 ASP A C 1
ATOM 736 O O . ASP A 1 100 ? -32.474 0.822 -47.677 1.00 23.18 100 ASP A O 1
ATOM 741 N N . SER A 1 101 ? -31.158 -0.996 -47.414 1.00 23.88 101 SER A N 1
ATOM 742 C CA . SER A 1 101 ? -31.389 -1.049 -45.956 1.00 22.61 101 SER A CA 1
ATOM 743 C C . SER A 1 101 ? -30.824 0.171 -45.245 1.00 21.63 101 SER A C 1
ATOM 744 O O . SER A 1 101 ? -31.497 0.765 -44.407 1.00 21.35 101 SER A O 1
ATOM 747 N N . LEU A 1 102 ? -29.614 0.569 -45.631 1.00 21.83 102 LEU A N 1
ATOM 748 C CA . LEU A 1 102 ? -28.966 1.774 -45.120 1.00 22.23 102 LEU A CA 1
ATOM 749 C C . LEU A 1 102 ? -29.852 2.990 -45.303 1.00 22.61 102 LEU A C 1
ATOM 750 O O . LEU A 1 102 ? -30.042 3.786 -44.358 1.00 21.57 102 LEU A O 1
ATOM 755 N N . ARG A 1 103 ? -30.402 3.147 -46.514 1.00 22.14 103 ARG A N 1
ATOM 756 C CA . ARG A 1 103 ? -31.317 4.255 -46.780 1.00 21.92 103 ARG A CA 1
ATOM 757 C C . ARG A 1 103 ? -32.552 4.187 -45.884 1.00 22.06 103 ARG A C 1
ATOM 758 O O . ARG A 1 103 ? -32.944 5.186 -45.274 1.00 20.14 103 ARG A O 1
ATOM 766 N N . ARG A 1 104 ? -33.174 3.008 -45.837 1.00 22.25 104 ARG A N 1
ATOM 767 C CA . ARG A 1 104 ? -34.450 2.857 -45.138 1.00 22.75 104 ARG A CA 1
ATOM 768 C C . ARG A 1 104 ? -34.265 3.040 -43.636 1.00 21.98 104 ARG A C 1
ATOM 769 O O . ARG A 1 104 ? -35.069 3.707 -42.971 1.00 20.35 104 ARG A O 1
ATOM 777 N N . ILE A 1 105 ? -33.170 2.485 -43.111 1.00 20.15 105 ILE A N 1
ATOM 778 C CA . ILE A 1 105 ? -32.912 2.599 -41.685 1.00 20.01 105 ILE A CA 1
ATOM 779 C C . ILE A 1 105 ? -32.687 4.040 -41.273 1.00 18.88 105 ILE A C 1
ATOM 780 O O . ILE A 1 105 ? -33.258 4.492 -40.272 1.00 19.02 105 ILE A O 1
ATOM 785 N N . GLU A 1 106 ? -31.873 4.770 -42.036 1.00 19.28 106 GLU A N 1
ATOM 786 C CA . GLU A 1 106 ? -31.629 6.182 -41.720 1.00 19.08 106 GLU A CA 1
ATOM 787 C C . GLU A 1 106 ? -32.942 6.991 -41.746 1.00 18.91 106 GLU A C 1
ATOM 788 O O . GLU A 1 106 ? -33.154 7.860 -40.898 1.00 19.97 106 GLU A O 1
ATOM 794 N N . GLY A 1 107 ? -33.790 6.723 -42.744 1.00 19.95 107 GLY A N 1
ATOM 795 C CA . GLY A 1 107 ? -35.068 7.430 -42.895 1.00 19.91 107 GLY A CA 1
ATOM 796 C C . GLY A 1 107 ? -35.940 7.269 -41.656 1.00 20.77 107 GLY A C 1
ATOM 797 O O . GLY A 1 107 ? -36.525 8.229 -41.162 1.00 19.95 107 GLY A O 1
ATOM 798 N N . PHE A 1 108 ? -35.988 6.049 -41.126 1.00 20.30 108 PHE A N 1
ATOM 799 C CA . PHE A 1 108 ? -36.685 5.783 -39.885 1.00 19.71 108 PHE A CA 1
ATOM 800 C C . PHE A 1 108 ? -36.107 6.597 -38.725 1.00 19.62 108 PHE A C 1
ATOM 801 O O . PHE A 1 108 ? -36.840 7.255 -37.974 1.00 18.79 108 PHE A O 1
ATOM 809 N N . TYR A 1 109 ? -34.787 6.555 -38.565 1.00 19.06 109 TYR A N 1
ATOM 810 C CA . TYR A 1 109 ? -34.169 7.250 -37.448 1.00 19.57 109 TYR A CA 1
ATOM 811 C C . TYR A 1 109 ? -34.253 8.769 -37.562 1.00 19.63 109 TYR A C 1
ATOM 812 O O . TYR A 1 109 ? -34.260 9.450 -36.552 1.00 19.91 109 TYR A O 1
ATOM 821 N N . ARG A 1 110 ? -34.288 9.295 -38.782 1.00 20.54 110 ARG A N 1
ATOM 822 C CA . ARG A 1 110 ? -34.544 10.748 -38.973 1.00 21.07 110 ARG A CA 1
ATOM 823 C C . ARG A 1 110 ? -35.900 11.156 -38.381 1.00 21.32 110 ARG A C 1
ATOM 824 O O . ARG A 1 110 ? -36.038 12.236 -37.811 1.00 21.71 110 ARG A O 1
ATOM 832 N N . GLN A 1 111 ? -36.894 10.281 -38.524 1.00 21.91 111 GLN A N 1
ATOM 833 C CA . GLN A 1 111 ? -38.233 10.533 -37.983 1.00 23.34 111 GLN A CA 1
ATOM 834 C C . GLN A 1 111 ? -38.213 10.468 -36.472 1.00 22.89 111 GLN A C 1
ATOM 835 O O . GLN A 1 111 ? -38.814 11.305 -35.790 1.00 22.87 111 GLN A O 1
ATOM 841 N N . VAL A 1 112 ? -37.556 9.437 -35.943 1.00 21.03 112 VAL A N 1
ATOM 842 C CA . VAL A 1 112 ? -37.419 9.287 -34.507 1.00 20.88 112 VAL A CA 1
ATOM 843 C C . VAL A 1 112 ? -36.739 10.563 -33.962 1.00 20.72 112 VAL A C 1
ATOM 844 O O . VAL A 1 112 ? -37.227 11.176 -33.025 1.00 20.11 112 VAL A O 1
ATOM 848 N N . HIS A 1 113 ? -35.627 10.961 -34.585 1.00 20.73 113 HIS A N 1
ATOM 849 C CA . HIS A 1 113 ? -34.861 12.113 -34.135 1.00 20.80 113 HIS A CA 1
ATOM 850 C C . HIS A 1 113 ? -35.701 13.417 -34.244 1.00 21.44 113 HIS A C 1
ATOM 851 O O . HIS A 1 113 ? -35.716 14.245 -33.333 1.00 20.62 113 HIS A O 1
ATOM 858 N N . ALA A 1 114 ? -36.406 13.574 -35.351 1.00 22.13 114 ALA A N 1
ATOM 859 C CA . ALA A 1 114 ? -37.228 14.775 -35.551 1.00 23.65 114 ALA A CA 1
ATOM 860 C C . ALA A 1 114 ? -38.296 14.919 -34.459 1.00 24.20 114 ALA A C 1
ATOM 861 O O . ALA A 1 114 ? -38.676 16.021 -34.120 1.00 23.75 114 ALA A O 1
ATOM 863 N N . ALA A 1 115 ? -38.734 13.811 -33.866 1.00 24.61 115 ALA A N 1
ATOM 864 C CA . ALA A 1 115 ? -39.723 13.895 -32.804 1.00 25.12 115 ALA A CA 1
ATOM 865 C C . ALA A 1 115 ? -39.076 14.155 -31.447 1.00 25.20 115 ALA A C 1
ATOM 866 O O . ALA A 1 115 ? -39.761 14.273 -30.444 1.00 25.49 115 ALA A O 1
ATOM 868 N N . GLY A 1 116 ? -37.753 14.277 -31.420 1.00 24.96 116 GLY A N 1
ATOM 869 C CA . GLY A 1 116 ? -37.046 14.542 -30.175 1.00 25.46 116 GLY A CA 1
ATOM 870 C C . GLY A 1 116 ? -36.979 13.295 -29.288 1.00 25.53 116 GLY A C 1
ATOM 871 O O . GLY A 1 116 ? -36.731 13.388 -28.100 1.00 26.35 116 GLY A O 1
ATOM 872 N N . THR A 1 117 ? -37.199 12.119 -29.874 1.00 23.95 117 THR A N 1
ATOM 873 C CA . THR A 1 117 ? -37.159 10.861 -29.110 1.00 22.70 117 THR A CA 1
ATOM 874 C C . THR A 1 117 ? -35.726 10.293 -29.075 1.00 22.02 117 THR A C 1
ATOM 875 O O . THR A 1 117 ? -35.041 10.277 -30.099 1.00 21.42 117 THR A O 1
ATOM 879 N N . LEU A 1 118 ? -35.265 9.859 -27.904 1.00 21.20 118 LEU A N 1
ATOM 880 C CA . LEU A 1 118 ? -33.960 9.216 -27.794 1.00 20.87 118 LEU A CA 1
ATOM 881 C C . LEU A 1 118 ? -34.087 7.729 -28.121 1.00 20.02 118 LEU A C 1
ATOM 882 O O . LEU A 1 118 ? -34.914 7.055 -27.535 1.00 19.80 118 LEU A O 1
ATOM 887 N N . PRO A 1 119 ? -33.272 7.231 -29.069 1.00 18.98 119 PRO A N 1
ATOM 888 C CA . PRO A 1 119 ? -33.358 5.834 -29.469 1.00 17.67 119 PRO A CA 1
ATOM 889 C C . PRO A 1 119 ? -32.492 4.893 -28.627 1.00 18.01 119 PRO A C 1
ATOM 890 O O . PRO A 1 119 ? -31.316 5.148 -28.382 1.00 18.41 119 PRO A O 1
ATOM 894 N N . LEU A 1 120 ? -33.088 3.787 -28.206 1.00 17.38 120 LEU A N 1
ATOM 895 C CA . LEU A 1 120 ? -32.351 2.730 -27.558 1.00 17.77 120 LEU A CA 1
ATOM 896 C C . LEU A 1 120 ? -32.582 1.500 -28.429 1.00 18.45 120 LEU A C 1
ATOM 897 O O . LEU A 1 120 ? -33.685 0.975 -28.467 1.00 19.11 120 LEU A O 1
ATOM 902 N N . SER A 1 121 ? -31.551 1.092 -29.165 1.00 18.01 121 SER A N 1
ATOM 903 C CA . SER A 1 121 ? -31.735 0.192 -30.306 1.00 17.34 121 SER A CA 1
ATOM 904 C C . SER A 1 121 ? -31.046 -1.141 -30.087 1.00 16.45 121 SER A C 1
ATOM 905 O O . SER A 1 121 ? -30.002 -1.216 -29.410 1.00 17.23 121 SER A O 1
ATOM 908 N N . VAL A 1 122 ? -31.640 -2.186 -30.650 1.00 15.37 122 VAL A N 1
ATOM 909 C CA . VAL A 1 122 ? -31.062 -3.540 -30.592 1.00 13.54 122 VAL A CA 1
ATOM 910 C C . VAL A 1 122 ? -30.806 -3.996 -32.018 1.00 14.69 122 VAL A C 1
ATOM 911 O O . VAL A 1 122 ? -31.710 -3.966 -32.828 1.00 14.98 122 VAL A O 1
ATOM 915 N N . GLY A 1 123 ? -29.564 -4.379 -32.328 1.00 14.49 123 GLY A N 1
ATOM 916 C CA . GLY A 1 123 ? -29.234 -4.903 -33.656 1.00 16.83 123 GLY A CA 1
ATOM 917 C C . GLY A 1 123 ? -29.491 -6.405 -33.699 1.00 16.74 123 GLY A C 1
ATOM 918 O O . GLY A 1 123 ? -29.956 -6.980 -32.705 1.00 16.50 123 GLY A O 1
ATOM 919 N N . GLY A 1 124 ? -29.156 -7.063 -34.806 1.00 17.65 124 GLY A N 1
ATOM 920 C CA . GLY A 1 124 ? -28.440 -6.445 -35.927 1.00 17.92 124 GLY A CA 1
ATOM 921 C C . GLY A 1 124 ? -26.949 -6.399 -35.659 1.00 17.57 124 GLY A C 1
ATOM 922 O O . GLY A 1 124 ? -26.518 -6.376 -34.491 1.00 17.30 124 GLY A O 1
ATOM 923 N N . ASP A 1 125 ? -26.158 -6.402 -36.726 1.00 17.14 125 ASP A N 1
ATOM 924 C CA . ASP A 1 125 ? -24.725 -6.259 -36.597 1.00 17.40 125 ASP A CA 1
ATOM 925 C C . ASP A 1 125 ? -24.357 -4.779 -36.472 1.00 17.23 125 ASP A C 1
ATOM 926 O O . ASP A 1 125 ? -25.234 -3.913 -36.546 1.00 18.35 125 ASP A O 1
ATOM 931 N N . HIS A 1 126 ? -23.076 -4.474 -36.299 1.00 17.68 126 HIS A N 1
ATOM 932 C CA . HIS A 1 126 ? -22.688 -3.110 -35.912 1.00 18.88 126 HIS A CA 1
ATOM 933 C C . HIS A 1 126 ? -22.851 -2.083 -37.043 1.00 19.23 126 HIS A C 1
ATOM 934 O O . HIS A 1 126 ? -22.833 -0.872 -36.793 1.00 20.04 126 HIS A O 1
ATOM 941 N N . LEU A 1 127 ? -23.057 -2.549 -38.270 1.00 18.13 127 LEU A N 1
ATOM 942 C CA . LEU A 1 127 ? -23.292 -1.602 -39.372 1.00 18.61 127 LEU A CA 1
ATOM 943 C C . LEU A 1 127 ? -24.571 -0.807 -39.138 1.00 18.63 127 LEU A C 1
ATOM 944 O O . LEU A 1 127 ? -24.711 0.325 -39.611 1.00 19.11 127 LEU A O 1
ATOM 949 N N . VAL A 1 128 ? -25.490 -1.372 -38.358 1.00 19.05 128 VAL A N 1
ATOM 950 C CA . VAL A 1 128 ? -26.725 -0.670 -38.030 1.00 19.87 128 VAL A CA 1
ATOM 951 C C . VAL A 1 128 ? -26.483 0.694 -37.363 1.00 20.22 128 VAL A C 1
ATOM 952 O O . VAL A 1 128 ? -27.309 1.619 -37.484 1.00 19.66 128 VAL A O 1
ATOM 956 N N . THR A 1 129 ? -25.357 0.833 -36.669 1.00 19.84 129 THR A N 1
ATOM 957 C CA . THR A 1 129 ? -25.077 2.087 -35.959 1.00 19.03 129 THR A CA 1
ATOM 958 C C . THR A 1 129 ? -24.814 3.255 -36.927 1.00 18.50 129 THR A C 1
ATOM 959 O O . THR A 1 129 ? -25.138 4.414 -36.618 1.00 17.24 129 THR A O 1
ATOM 963 N N . LEU A 1 130 ? -24.257 2.950 -38.095 1.00 18.13 130 LEU A N 1
ATOM 964 C CA . LEU A 1 130 ? -24.024 3.982 -39.107 1.00 19.22 130 LEU A CA 1
ATOM 965 C C . LEU A 1 130 ? -25.273 4.784 -39.519 1.00 19.29 130 LEU A C 1
ATOM 966 O O . LEU A 1 130 ? -25.277 6.001 -39.370 1.00 17.66 130 LEU A O 1
ATOM 971 N N . PRO A 1 131 ? -26.326 4.119 -40.055 1.00 19.66 131 PRO A N 1
ATOM 972 C CA . PRO A 1 131 ? -27.513 4.909 -40.413 1.00 19.90 131 PRO A CA 1
ATOM 973 C C . PRO A 1 131 ? -28.144 5.647 -39.230 1.00 19.97 131 PRO A C 1
ATOM 974 O O . PRO A 1 131 ? -28.646 6.755 -39.388 1.00 21.34 131 PRO A O 1
ATOM 978 N N . ILE A 1 132 ? -28.092 5.062 -38.041 1.00 19.32 132 ILE A N 1
ATOM 979 C CA . ILE A 1 132 ? -28.483 5.766 -36.820 1.00 17.83 132 ILE A CA 1
ATOM 980 C C . ILE A 1 132 ? -27.685 7.078 -36.640 1.00 19.19 132 ILE A C 1
ATOM 981 O O . ILE A 1 132 ? -28.274 8.155 -36.424 1.00 19.39 132 ILE A O 1
ATOM 986 N N . PHE A 1 133 ? -26.356 6.999 -36.744 1.00 18.50 133 PHE A N 1
ATOM 987 C CA . PHE A 1 133 ? -25.512 8.189 -36.608 1.00 18.81 133 PHE A CA 1
ATOM 988 C C . PHE A 1 133 ? -25.785 9.200 -37.733 1.00 19.09 133 PHE A C 1
ATOM 989 O O . PHE A 1 133 ? -25.717 10.410 -37.512 1.00 19.02 133 PHE A O 1
ATOM 997 N N . ARG A 1 134 ? -26.101 8.704 -38.924 1.00 18.90 134 ARG A N 1
ATOM 998 C CA . ARG A 1 134 ? -26.494 9.578 -40.031 1.00 19.94 134 ARG A CA 1
ATOM 999 C C . ARG A 1 134 ? -27.705 10.423 -39.671 1.00 19.57 134 ARG A C 1
ATOM 1000 O O . ARG A 1 134 ? -27.767 11.602 -40.036 1.00 19.42 134 ARG A O 1
ATOM 1008 N N . ALA A 1 135 ? -28.638 9.853 -38.915 1.00 18.01 135 ALA A N 1
ATOM 1009 C CA . ALA A 1 135 ? -29.775 10.636 -38.420 1.00 18.44 135 ALA A CA 1
ATOM 1010 C C . ALA A 1 135 ? -29.430 11.519 -37.237 1.00 19.76 135 ALA A C 1
ATOM 1011 O O . ALA A 1 135 ? -29.768 12.712 -37.232 1.00 20.89 135 ALA A O 1
ATOM 1013 N N . LEU A 1 136 ? -28.776 10.942 -36.227 1.00 19.93 136 LEU A N 1
ATOM 1014 C CA . LEU A 1 136 ? -28.577 11.634 -34.945 1.00 20.87 136 LEU A CA 1
ATOM 1015 C C . LEU A 1 136 ? -27.438 12.627 -34.969 1.00 20.63 136 LEU A C 1
ATOM 1016 O O . LEU A 1 136 ? -27.369 13.493 -34.101 1.00 20.69 136 LEU A O 1
ATOM 1021 N N . GLY A 1 137 ? -26.505 12.450 -35.902 1.00 21.49 137 GLY A N 1
ATOM 1022 C CA . GLY A 1 137 ? -25.308 13.303 -35.949 1.00 23.82 137 GLY A CA 1
ATOM 1023 C C . GLY A 1 137 ? -25.363 14.285 -37.112 1.00 26.48 137 GLY A C 1
ATOM 1024 O O . GLY A 1 137 ? -24.361 14.893 -37.459 1.00 27.68 137 GLY A O 1
ATOM 1025 N N . ARG A 1 138 ? -26.547 14.432 -37.699 1.00 28.60 138 ARG A N 1
ATOM 1026 C CA . ARG A 1 138 ? -26.739 15.197 -38.934 1.00 30.89 138 ARG A CA 1
ATOM 1027 C C . ARG A 1 138 ? -26.511 16.709 -38.735 1.00 31.71 138 ARG A C 1
ATOM 1028 O O . ARG A 1 138 ? -25.890 17.352 -39.583 1.00 32.50 138 ARG A O 1
ATOM 1036 N N . GLU A 1 139 ? -26.988 17.267 -37.624 1.00 31.83 139 GLU A N 1
ATOM 1037 C CA . GLU A 1 139 ? -26.731 18.689 -37.326 1.00 32.41 139 GLU A CA 1
ATOM 1038 C C . GLU A 1 139 ? -25.429 18.947 -36.567 1.00 31.96 139 GLU A C 1
ATOM 1039 O O . GLU A 1 139 ? -24.744 19.950 -36.818 1.00 32.36 139 GLU A O 1
ATOM 1045 N N . ARG A 1 140 ? -25.155 18.056 -35.477 1.00 30.01 140 ARG A N 1
ATOM 1046 C CA . ARG A 1 140 ? -23.925 18.201 -34.729 1.00 28.93 140 ARG A CA 1
ATOM 1047 C C . ARG A 1 140 ? -23.254 16.853 -34.532 1.00 28.39 140 ARG A C 1
ATOM 1048 O O . ARG A 1 140 ? -23.931 15.885 -34.413 1.00 28.18 140 ARG A O 1
ATOM 1056 N N . PRO A 1 141 ? -21.943 16.754 -34.470 1.00 27.34 141 PRO A N 1
ATOM 1057 C CA . PRO A 1 141 ? -21.312 15.455 -34.269 1.00 25.87 141 PRO A CA 1
ATOM 1058 C C . PRO A 1 141 ? -21.537 14.876 -32.868 1.00 24.78 141 PRO A C 1
ATOM 1059 O O . PRO A 1 141 ? -21.774 15.616 -31.899 1.00 22.28 141 PRO A O 1
ATOM 1063 N N . LEU A 1 142 ? -21.452 13.550 -32.778 1.00 22.94 142 LEU A N 1
ATOM 1064 C CA . LEU A 1 142 ? -21.667 12.830 -31.518 1.00 21.62 142 LEU A CA 1
ATOM 1065 C C . LEU A 1 142 ? -20.319 12.477 -30.926 1.00 20.48 142 LEU A C 1
ATOM 1066 O O . LEU A 1 142 ? -19.341 12.305 -31.669 1.00 22.51 142 LEU A O 1
ATOM 1071 N N . GLY A 1 143 ? -20.254 12.395 -29.603 1.00 19.16 143 GLY A N 1
ATOM 1072 C CA . GLY A 1 143 ? -19.183 11.662 -28.927 1.00 18.89 143 GLY A CA 1
ATOM 1073 C C . GLY A 1 143 ? -19.653 10.210 -28.734 1.00 19.37 143 GLY A C 1
ATOM 1074 O O . GLY A 1 143 ? -20.847 9.903 -28.928 1.00 19.22 143 GLY A O 1
ATOM 1075 N N . MET A 1 144 ? -18.752 9.304 -28.363 1.00 18.52 144 MET A N 1
ATOM 1076 C CA . MET A 1 144 ? -19.187 7.913 -28.119 1.00 18.29 144 MET A CA 1
ATOM 1077 C C . MET A 1 144 ? -18.320 7.159 -27.117 1.00 18.64 144 MET A C 1
ATOM 1078 O O . MET A 1 144 ? -17.115 7.340 -27.084 1.00 19.36 144 MET A O 1
ATOM 1083 N N . VAL A 1 145 ? -18.969 6.358 -26.272 1.00 18.10 145 VAL A N 1
ATOM 1084 C CA . VAL A 1 145 ? -18.318 5.303 -25.511 1.00 17.01 145 VAL A CA 1
ATOM 1085 C C . VAL A 1 145 ? -18.725 4.004 -26.209 1.00 17.59 145 VAL A C 1
ATOM 1086 O O . VAL A 1 145 ? -19.898 3.669 -26.272 1.00 17.52 145 VAL A O 1
ATOM 1090 N N . HIS A 1 146 ? -17.740 3.285 -26.728 1.00 17.57 146 HIS A N 1
ATOM 1091 C CA . HIS A 1 146 ? -17.957 2.134 -27.591 1.00 17.54 146 HIS A CA 1
ATOM 1092 C C . HIS A 1 146 ? -17.278 0.902 -26.959 1.00 17.25 146 HIS A C 1
ATOM 1093 O O . HIS A 1 146 ? -16.062 0.871 -26.799 1.00 18.22 146 HIS A O 1
ATOM 1100 N N . PHE A 1 147 ? -18.074 -0.085 -26.568 1.00 17.06 147 PHE A N 1
ATOM 1101 C CA . PHE A 1 147 ? -17.575 -1.333 -25.958 1.00 16.52 147 PHE A CA 1
ATOM 1102 C C . PHE A 1 147 ? -17.504 -2.396 -27.050 1.00 16.99 147 PHE A C 1
ATOM 1103 O O . PHE A 1 147 ? -18.531 -2.713 -27.662 1.00 17.57 147 PHE A O 1
ATOM 1111 N N . ASP A 1 148 ? -16.318 -2.944 -27.312 1.00 16.95 148 ASP A N 1
ATOM 1112 C CA . ASP A 1 148 ? -16.162 -3.857 -28.436 1.00 16.85 148 ASP A CA 1
ATOM 1113 C C . ASP A 1 148 ? -14.847 -4.642 -28.355 1.00 18.37 148 ASP A C 1
ATOM 1114 O O . ASP A 1 148 ? -13.841 -4.134 -27.843 1.00 18.38 148 ASP A O 1
ATOM 1119 N N . ALA A 1 149 ? -14.848 -5.872 -28.876 1.00 18.71 149 ALA A N 1
ATOM 1120 C CA . ALA A 1 149 ? -13.585 -6.567 -29.112 1.00 19.83 149 ALA A CA 1
ATOM 1121 C C . ALA A 1 149 ? -12.837 -5.981 -30.328 1.00 19.81 149 ALA A C 1
ATOM 1122 O O . ALA A 1 149 ? -11.642 -6.238 -30.500 1.00 20.02 149 ALA A O 1
ATOM 1124 N N . HIS A 1 150 ? -13.550 -5.217 -31.159 1.00 20.08 150 HIS A N 1
ATOM 1125 C CA . HIS A 1 150 ? -13.009 -4.684 -32.432 1.00 20.53 150 HIS A CA 1
ATOM 1126 C C . HIS A 1 150 ? -13.252 -3.169 -32.604 1.00 20.95 150 HIS A C 1
ATOM 1127 O O . HIS A 1 150 ? -14.304 -2.648 -32.242 1.00 19.69 150 HIS A O 1
ATOM 1134 N N . SER A 1 151 ? -12.288 -2.469 -33.195 1.00 22.48 151 SER A N 1
ATOM 1135 C CA . SER A 1 151 ? -12.456 -1.034 -33.403 1.00 22.60 151 SER A CA 1
ATOM 1136 C C . SER A 1 151 ? -13.533 -0.689 -34.424 1.00 21.48 151 SER A C 1
ATOM 1137 O O . SER A 1 151 ? -14.142 0.388 -34.339 1.00 20.19 151 SER A O 1
ATOM 1140 N N . ASP A 1 152 ? -13.769 -1.579 -35.395 1.00 20.96 152 ASP A N 1
ATOM 1141 C CA . ASP A 1 152 ? -14.789 -1.341 -36.435 1.00 21.58 152 ASP A CA 1
ATOM 1142 C C . ASP A 1 152 ? -14.499 -0.046 -37.207 1.00 21.50 152 ASP A C 1
ATOM 1143 O O . ASP A 1 152 ? -15.412 0.716 -37.553 1.00 18.06 152 ASP A O 1
ATOM 1148 N N . THR A 1 153 ? -13.223 0.227 -37.424 1.00 23.20 153 THR A N 1
ATOM 1149 C CA . THR A 1 153 ? -12.828 1.383 -38.218 1.00 23.93 153 THR A CA 1
ATOM 1150 C C . THR A 1 153 ? -12.029 0.931 -39.442 1.00 26.44 153 THR A C 1
ATOM 1151 O O . THR A 1 153 ? -11.118 1.636 -39.893 1.00 26.74 153 THR A O 1
ATOM 1155 N N . ASN A 1 154 ? -12.367 -0.238 -39.980 1.00 27.43 154 ASN A N 1
ATOM 1156 C CA . ASN A 1 154 ? -11.752 -0.685 -41.230 1.00 29.47 154 ASN A CA 1
ATOM 1157 C C . ASN A 1 154 ? -12.206 0.175 -42.392 1.00 29.89 154 ASN A C 1
ATOM 1158 O O . ASN A 1 154 ? -13.161 0.939 -42.267 1.00 29.52 154 ASN A O 1
ATOM 1163 N N . ASP A 1 155 ? -11.493 0.074 -43.507 1.00 31.59 155 ASP A N 1
ATOM 1164 C CA . ASP A 1 155 ? -11.746 0.917 -44.662 1.00 33.62 155 ASP A CA 1
ATOM 1165 C C . ASP A 1 155 ? -12.610 0.179 -45.695 1.00 34.81 155 ASP A C 1
ATOM 1166 O O . ASP A 1 155 ? -13.771 0.542 -45.919 1.00 34.17 155 ASP A O 1
ATOM 1171 N N . ARG A 1 156 ? -12.054 -0.857 -46.317 1.00 35.97 156 ARG A N 1
ATOM 1172 C CA . ARG A 1 156 ? -12.760 -1.582 -47.382 1.00 37.78 156 ARG A CA 1
ATOM 1173 C C . ARG A 1 156 ? -12.691 -3.086 -47.152 1.00 38.31 156 ARG A C 1
ATOM 1174 O O . ARG A 1 156 ? -11.745 -3.565 -46.532 1.00 37.77 156 ARG A O 1
ATOM 1182 N N . TYR A 1 157 ? -13.683 -3.824 -47.661 1.00 39.14 157 TYR A N 1
ATOM 1183 C CA . TYR A 1 157 ? -13.658 -5.298 -47.657 1.00 40.33 157 TYR A CA 1
ATOM 1184 C C . TYR A 1 157 ? -13.881 -5.849 -49.064 1.00 39.99 157 TYR A C 1
ATOM 1185 O O . TYR A 1 157 ? -14.659 -5.289 -49.829 1.00 39.30 157 TYR A O 1
ATOM 1194 N N . PHE A 1 158 ? -13.204 -6.951 -49.390 1.00 40.92 158 PHE A N 1
ATOM 1195 C CA . PHE A 1 158 ? -13.397 -7.652 -50.674 1.00 41.48 158 PHE A CA 1
ATOM 1196 C C . PHE A 1 158 ? -13.531 -6.673 -51.846 1.00 42.04 158 PHE A C 1
ATOM 1197 O O . PHE A 1 158 ? -14.531 -6.687 -52.569 1.00 42.73 158 PHE A O 1
ATOM 1205 N N . GLY A 1 159 ? -12.539 -5.802 -52.016 1.00 42.44 159 GLY A N 1
ATOM 1206 C CA . GLY A 1 159 ? -12.570 -4.812 -53.090 1.00 42.96 159 GLY A CA 1
ATOM 1207 C C . GLY A 1 159 ? -12.915 -3.416 -52.600 1.00 43.21 159 GLY A C 1
ATOM 1208 O O . GLY A 1 159 ? -12.239 -2.864 -51.726 1.00 43.82 159 GLY A O 1
ATOM 1209 N N . ASP A 1 160 ? -13.976 -2.840 -53.161 1.00 42.91 160 ASP A N 1
ATOM 1210 C CA . ASP A 1 160 ? -14.352 -1.470 -52.816 1.00 41.92 160 ASP A CA 1
ATOM 1211 C C . ASP A 1 160 ? -15.751 -1.396 -52.221 1.00 40.00 160 ASP A C 1
ATOM 1212 O O . ASP A 1 160 ? -16.627 -0.680 -52.719 1.00 40.33 160 ASP A O 1
ATOM 1217 N N . ASN A 1 161 ? -15.939 -2.183 -51.163 1.00 37.06 161 ASN A N 1
ATOM 1218 C CA . ASN A 1 161 ? -17.160 -2.189 -50.375 1.00 34.76 161 ASN A CA 1
ATOM 1219 C C . ASN A 1 161 ? -16.883 -1.458 -49.058 1.00 32.51 161 ASN A C 1
ATOM 1220 O O . ASN A 1 161 ? -16.150 -1.966 -48.193 1.00 33.02 161 ASN A O 1
ATOM 1225 N N . PRO A 1 162 ? -17.424 -0.239 -48.919 1.00 31.16 162 PRO A N 1
ATOM 1226 C CA . PRO A 1 162 ? -17.073 0.589 -47.769 1.00 29.29 162 PRO A CA 1
ATOM 1227 C C . PRO A 1 162 ? -18.001 0.387 -46.569 1.00 27.67 162 PRO A C 1
ATOM 1228 O O . PRO A 1 162 ? -17.815 1.032 -45.535 1.00 26.62 162 PRO A O 1
ATOM 1232 N N . TYR A 1 163 ? -18.984 -0.502 -46.712 1.00 25.01 163 TYR A N 1
ATOM 1233 C CA . TYR A 1 163 ? -19.991 -0.698 -45.682 1.00 24.23 163 TYR A CA 1
ATOM 1234 C C . TYR A 1 163 ? -20.062 -2.140 -45.203 1.00 23.53 163 TYR A C 1
ATOM 1235 O O . TYR A 1 163 ? -20.607 -2.995 -45.889 1.00 23.43 163 TYR A O 1
ATOM 1244 N N . THR A 1 164 ? -19.480 -2.403 -44.035 1.00 22.64 164 THR A N 1
ATOM 1245 C CA . THR A 1 164 ? -19.607 -3.705 -43.377 1.00 22.57 164 THR A CA 1
ATOM 1246 C C . THR A 1 164 ? -19.705 -3.409 -41.894 1.00 23.03 164 THR A C 1
ATOM 1247 O O . THR A 1 164 ? -19.484 -2.273 -41.465 1.00 21.39 164 THR A O 1
ATOM 1251 N N . HIS A 1 165 ? -20.024 -4.429 -41.108 1.00 22.80 165 HIS A N 1
ATOM 1252 C CA . HIS A 1 165 ? -20.067 -4.261 -39.661 1.00 23.25 165 HIS A CA 1
ATOM 1253 C C . HIS A 1 165 ? -18.687 -3.890 -39.096 1.00 23.31 165 HIS A C 1
ATOM 1254 O O . HIS A 1 165 ? -18.574 -3.518 -37.939 1.00 22.45 165 HIS A O 1
ATOM 1261 N N . GLY A 1 166 ? -17.653 -3.974 -39.931 1.00 23.85 166 GLY A N 1
ATOM 1262 C CA . GLY A 1 166 ? -16.303 -3.602 -39.519 1.00 23.59 166 GLY A CA 1
ATOM 1263 C C . GLY A 1 166 ? -15.861 -2.212 -39.968 1.00 24.14 166 GLY A C 1
ATOM 1264 O O . GLY A 1 166 ? -14.749 -1.807 -39.670 1.00 24.56 166 GLY A O 1
ATOM 1265 N N . THR A 1 167 ? -16.725 -1.470 -40.669 1.00 23.95 167 THR A N 1
ATOM 1266 C CA . THR A 1 167 ? -16.368 -0.101 -41.112 1.00 23.83 167 THR A CA 1
ATOM 1267 C C . THR A 1 167 ? -17.175 1.075 -40.522 1.00 22.75 167 THR A C 1
ATOM 1268 O O . THR A 1 167 ? -16.884 2.233 -40.839 1.00 23.35 167 THR A O 1
ATOM 1272 N N . PRO A 1 168 ? -18.182 0.805 -39.676 1.00 22.02 168 PRO A N 1
ATOM 1273 C CA . PRO A 1 168 ? -19.150 1.902 -39.484 1.00 20.37 168 PRO A CA 1
ATOM 1274 C C . PRO A 1 168 ? -18.564 3.177 -38.858 1.00 19.80 168 PRO A C 1
ATOM 1275 O O . PRO A 1 168 ? -18.993 4.284 -39.199 1.00 20.29 168 PRO A O 1
ATOM 1279 N N . PHE A 1 169 ? -17.627 3.043 -37.930 1.00 19.10 169 PHE A N 1
ATOM 1280 C CA . PHE A 1 169 ? -17.152 4.225 -37.228 1.00 19.49 169 PHE A CA 1
ATOM 1281 C C . PHE A 1 169 ? -16.117 4.990 -38.027 1.00 21.09 169 PHE A C 1
ATOM 1282 O O . PHE A 1 169 ? -15.921 6.188 -37.804 1.00 21.37 169 PHE A O 1
ATOM 1290 N N . ARG A 1 170 ? -15.488 4.313 -38.985 1.00 21.81 170 ARG A N 1
ATOM 1291 C CA . ARG A 1 170 ? -14.625 5.005 -39.924 1.00 22.62 170 ARG A CA 1
ATOM 1292 C C . ARG A 1 170 ? -15.487 5.878 -40.820 1.00 22.61 170 ARG A C 1
ATOM 1293 O O . ARG A 1 170 ? -15.225 7.073 -40.972 1.00 23.20 170 ARG A O 1
ATOM 1301 N N . ARG A 1 171 ? -16.523 5.272 -41.399 1.00 22.16 171 ARG A N 1
ATOM 1302 C CA . ARG A 1 171 ? -17.527 6.007 -42.169 1.00 22.47 171 ARG A CA 1
ATOM 1303 C C . ARG A 1 171 ? -18.106 7.167 -41.390 1.00 22.21 171 ARG A C 1
ATOM 1304 O O . ARG A 1 171 ? -18.211 8.269 -41.926 1.00 23.21 171 ARG A O 1
ATOM 1312 N N . ALA A 1 172 ? -18.468 6.924 -40.127 1.00 20.81 172 ALA A N 1
ATOM 1313 C CA . ALA A 1 172 ? -19.093 7.968 -39.295 1.00 20.68 172 ALA A CA 1
ATOM 1314 C C . ALA A 1 172 ? -18.182 9.186 -39.103 1.00 20.42 172 ALA A C 1
ATOM 1315 O O . ALA A 1 172 ? -18.647 10.320 -39.125 1.00 21.74 172 ALA A O 1
ATOM 1317 N N . ILE A 1 173 ? -16.899 8.928 -38.889 1.00 21.60 173 ILE A N 1
ATOM 1318 C CA . ILE A 1 173 ? -15.889 9.983 -38.725 1.00 22.70 173 ILE A CA 1
ATOM 1319 C C . ILE A 1 173 ? -15.676 10.735 -40.056 1.00 23.00 173 ILE A C 1
ATOM 1320 O O . ILE A 1 173 ? -15.725 11.948 -40.086 1.00 23.73 173 ILE A O 1
ATOM 1325 N N . GLU A 1 174 ? -15.520 9.998 -41.155 1.00 23.44 174 GLU A N 1
ATOM 1326 C CA . GLU A 1 174 ? -15.367 10.602 -42.482 1.00 24.56 174 GLU A CA 1
ATOM 1327 C C . GLU A 1 174 ? -16.567 11.479 -42.833 1.00 24.87 174 GLU A C 1
ATOM 1328 O O . GLU A 1 174 ? -16.406 12.561 -43.405 1.00 25.28 174 GLU A O 1
ATOM 1334 N N . GLU A 1 175 ? -17.766 11.020 -42.473 1.00 23.43 175 GLU A N 1
ATOM 1335 C CA . GLU A 1 175 ? -18.987 11.769 -42.755 1.00 22.57 175 GLU A CA 1
ATOM 1336 C C . GLU A 1 175 ? -19.227 12.917 -41.772 1.00 22.48 175 GLU A C 1
ATOM 1337 O O . GLU A 1 175 ? -20.188 13.649 -41.913 1.00 22.51 175 GLU A O 1
ATOM 1343 N N . GLY A 1 176 ? -18.360 13.073 -40.777 1.00 22.34 176 GLY A N 1
ATOM 1344 C CA . GLY A 1 176 ? -18.503 14.188 -39.818 1.00 21.64 176 GLY A CA 1
ATOM 1345 C C . GLY A 1 176 ? -19.583 13.973 -38.751 1.00 21.74 176 GLY A C 1
ATOM 1346 O O . GLY A 1 176 ? -20.029 14.933 -38.110 1.00 20.76 176 GLY A O 1
ATOM 1347 N N . LEU A 1 177 ? -19.991 12.719 -38.539 1.00 19.99 177 LEU A N 1
ATOM 1348 C CA . LEU A 1 177 ? -21.092 12.418 -37.617 1.00 19.94 177 LEU A CA 1
ATOM 1349 C C . LEU A 1 177 ? -20.605 12.086 -36.226 1.00 19.10 177 LEU A C 1
ATOM 1350 O O . LEU A 1 177 ? -21.330 12.244 -35.243 1.00 18.99 177 LEU A O 1
ATOM 1355 N N . LEU A 1 178 ? -19.388 11.565 -36.167 1.00 18.74 178 LEU A N 1
ATOM 1356 C CA . LEU A 1 178 ? -18.773 11.147 -34.940 1.00 19.01 178 LEU A CA 1
ATOM 1357 C C . LEU A 1 178 ? -17.491 11.951 -34.751 1.00 19.71 178 LEU A C 1
ATOM 1358 O O . LEU A 1 178 ? -16.631 11.972 -35.632 1.00 18.87 178 LEU A O 1
ATOM 1363 N N . ASP A 1 179 ? -17.376 12.586 -33.590 1.00 19.17 179 ASP A N 1
ATOM 1364 C CA . ASP A 1 179 ? -16.189 13.358 -33.233 1.00 20.12 179 ASP A CA 1
ATOM 1365 C C . ASP A 1 179 ? -15.121 12.403 -32.653 1.00 19.79 179 ASP A C 1
ATOM 1366 O O . ASP A 1 179 ? -15.250 11.914 -31.540 1.00 20.90 179 ASP A O 1
ATOM 1371 N N . PRO A 1 180 ? -14.042 12.151 -33.408 1.00 20.28 180 PRO A N 1
ATOM 1372 C CA . PRO A 1 180 ? -13.065 11.163 -32.947 1.00 20.31 180 PRO A CA 1
ATOM 1373 C C . PRO A 1 180 ? -12.348 11.516 -31.624 1.00 20.82 180 PRO A C 1
ATOM 1374 O O . PRO A 1 180 ? -11.963 10.605 -30.893 1.00 20.44 180 PRO A O 1
ATOM 1378 N N . LEU A 1 181 ? -12.192 12.802 -31.298 1.00 20.65 181 LEU A N 1
ATOM 1379 C CA . LEU A 1 181 ?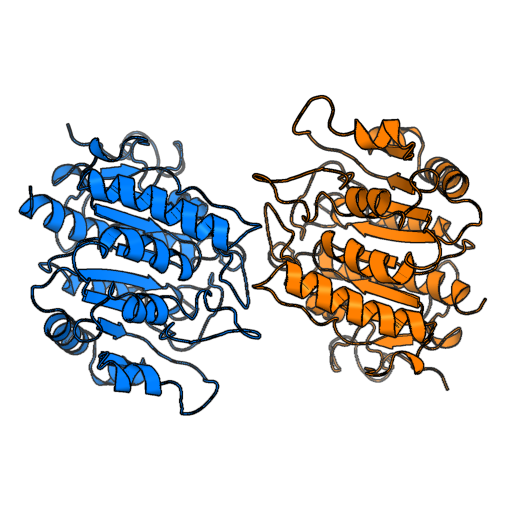 -11.573 13.170 -29.998 1.00 21.83 181 LEU A CA 1
ATOM 1380 C C . LEU A 1 181 ? -12.480 12.911 -28.820 1.00 21.38 181 LEU A C 1
ATOM 1381 O O . LEU A 1 181 ? -12.017 12.869 -27.689 1.00 22.52 181 LEU A O 1
ATOM 1386 N N . ARG A 1 182 ? -13.783 12.784 -29.065 1.00 20.56 182 ARG A N 1
ATOM 1387 C CA . ARG A 1 182 ? -14.678 12.401 -28.000 1.00 20.81 182 ARG A CA 1
ATOM 1388 C C . ARG A 1 182 ? -15.144 10.946 -28.181 1.00 20.73 182 ARG A C 1
ATOM 1389 O O . ARG A 1 182 ? -16.248 10.589 -27.809 1.00 21.13 182 ARG A O 1
ATOM 1397 N N . THR A 1 183 ? -14.277 10.117 -28.753 1.00 20.13 183 THR A N 1
ATOM 1398 C CA . THR A 1 183 ? -14.572 8.694 -28.924 1.00 19.25 183 THR A CA 1
ATOM 1399 C C . THR A 1 183 ? -13.590 7.861 -28.125 1.00 19.41 183 THR A C 1
ATOM 1400 O O . THR A 1 183 ? -12.372 8.044 -28.200 1.00 18.92 183 THR A O 1
ATOM 1404 N N . VAL A 1 184 ? -14.132 6.945 -27.343 1.00 18.33 184 VAL A N 1
ATOM 1405 C CA . VAL A 1 184 ? -13.301 6.030 -26.581 1.00 18.21 184 VAL A CA 1
ATOM 1406 C C . VAL A 1 184 ? -13.838 4.604 -26.782 1.00 18.75 184 VAL A C 1
ATOM 1407 O O . VAL A 1 184 ? -15.059 4.366 -26.693 1.00 17.00 184 VAL A O 1
ATOM 1411 N N . GLN A 1 185 ? -12.923 3.689 -27.104 1.00 19.29 185 GLN A N 1
ATOM 1412 C CA . GLN A 1 185 ? -13.266 2.293 -27.405 1.00 20.18 185 GLN A CA 1
ATOM 1413 C C . GLN A 1 185 ? -12.641 1.402 -26.352 1.00 20.28 185 GLN A C 1
ATOM 1414 O O . GLN A 1 185 ? -11.465 1.551 -26.046 1.00 20.13 185 GLN A O 1
ATOM 1420 N N . ILE A 1 186 ? -13.448 0.505 -25.772 1.00 18.95 186 ILE A N 1
ATOM 1421 C CA . ILE A 1 186 ? -13.026 -0.298 -24.635 1.00 19.47 186 ILE A CA 1
ATOM 1422 C C . ILE A 1 186 ? -13.215 -1.795 -24.887 1.00 19.49 186 ILE A C 1
ATOM 1423 O O . ILE A 1 186 ? -14.324 -2.230 -25.234 1.00 16.85 186 ILE A O 1
ATOM 1428 N N . GLY A 1 187 ? -12.146 -2.574 -24.701 1.00 19.82 187 GLY A N 1
ATOM 1429 C CA . GLY A 1 187 ? -12.233 -4.023 -24.781 1.00 19.14 187 GLY A CA 1
ATOM 1430 C C . GLY A 1 187 ? -11.539 -4.645 -25.986 1.00 20.72 187 GLY A C 1
ATOM 1431 O O . GLY A 1 187 ? -11.550 -5.867 -26.129 1.00 21.12 187 GLY A O 1
ATOM 1432 N N . ILE A 1 188 ? -10.929 -3.811 -26.837 1.00 19.24 188 ILE A N 1
ATOM 1433 C CA . ILE A 1 188 ? -10.306 -4.236 -28.079 1.00 20.19 188 ILE A CA 1
ATOM 1434 C C . ILE A 1 188 ? -9.276 -5.350 -27.867 1.00 20.84 188 ILE A C 1
ATOM 1435 O O . ILE A 1 188 ? -8.395 -5.219 -27.022 1.00 20.70 188 ILE A O 1
ATOM 1440 N N . ARG A 1 189 ? -9.401 -6.442 -28.623 1.00 20.61 189 ARG A N 1
ATOM 1441 C CA . ARG A 1 189 ? -8.495 -7.596 -28.474 1.00 21.36 189 ARG A CA 1
ATOM 1442 C C . ARG A 1 189 ? -8.568 -8.607 -29.638 1.00 21.92 189 ARG A C 1
ATOM 1443 O O . ARG A 1 189 ? -9.496 -8.597 -30.439 1.00 21.38 189 ARG A O 1
ATOM 1451 N N . GLY A 1 190 ? -7.577 -9.497 -29.707 1.00 23.61 190 GLY A N 1
ATOM 1452 C CA . GLY A 1 190 ? -7.593 -10.579 -30.688 1.00 24.15 190 GLY A CA 1
ATOM 1453 C C . GLY A 1 190 ? -6.667 -10.311 -31.847 1.00 25.53 190 GLY A C 1
ATOM 1454 O O . GLY A 1 190 ? -6.341 -9.150 -32.119 1.00 24.65 190 GLY A O 1
ATOM 1455 N N . SER A 1 191 ? -6.244 -11.381 -32.531 1.00 25.52 191 SER A N 1
ATOM 1456 C CA . SER A 1 191 ? -5.322 -11.247 -33.670 1.00 27.77 191 SER A CA 1
ATOM 1457 C C . SER A 1 191 ? -5.832 -10.229 -34.704 1.00 29.46 191 SER A C 1
ATOM 1458 O O . SER A 1 191 ? -7.050 -10.003 -34.843 1.00 28.82 191 SER A O 1
ATOM 1461 N N . VAL A 1 192 ? -4.891 -9.603 -35.404 1.00 31.77 192 VAL A N 1
ATOM 1462 C CA . VAL A 1 192 ? -5.197 -8.597 -36.425 1.00 35.23 192 VAL A CA 1
ATOM 1463 C C . VAL A 1 192 ? -4.515 -8.950 -37.747 1.00 37.80 192 VAL A C 1
ATOM 1464 O O . VAL A 1 192 ? -3.693 -9.874 -37.801 1.00 37.02 192 VAL A O 1
ATOM 1468 N N . TYR A 1 193 ? -4.863 -8.211 -38.797 1.00 41.35 193 TYR A N 1
ATOM 1469 C CA . TYR A 1 193 ? -4.290 -8.386 -40.137 1.00 45.57 193 TYR A CA 1
ATOM 1470 C C . TYR A 1 193 ? -2.853 -7.903 -40.292 1.00 47.43 193 TYR A C 1
ATOM 1471 O O . TYR A 1 193 ? -2.012 -8.616 -40.841 1.00 48.21 193 TYR A O 1
ATOM 1480 N N . SER A 1 194 ? -2.580 -6.694 -39.810 1.00 50.18 194 SER A N 1
ATOM 1481 C CA . SER A 1 194 ? -1.238 -6.117 -39.856 1.00 52.40 194 SER A CA 1
ATOM 1482 C C . SER A 1 194 ? -1.034 -5.196 -38.661 1.00 53.93 194 SER A C 1
ATOM 1483 O O . SER A 1 194 ? -2.011 -4.774 -38.030 1.00 54.26 194 SER A O 1
ATOM 1486 N N . PRO A 1 195 ? 0.234 -4.869 -38.341 1.00 55.28 195 PRO A N 1
ATOM 1487 C CA . PRO A 1 195 ? 0.478 -3.879 -37.283 1.00 56.12 195 PRO A CA 1
ATOM 1488 C C . PRO A 1 195 ? 0.044 -2.467 -37.706 1.00 56.80 195 PRO A C 1
ATOM 1489 O O . PRO A 1 195 ? 0.325 -1.495 -36.997 1.00 57.16 195 PRO A O 1
ATOM 1493 N N . ASP A 1 196 ? -0.658 -2.377 -38.839 1.00 57.44 196 ASP A N 1
ATOM 1494 C CA . ASP A 1 196 ? -1.157 -1.108 -39.391 1.00 58.01 196 ASP A CA 1
ATOM 1495 C C . ASP A 1 196 ? -2.648 -0.863 -39.095 1.00 57.71 196 ASP A C 1
ATOM 1496 O O . ASP A 1 196 ? -3.313 -0.100 -39.802 1.00 57.80 196 ASP A O 1
ATOM 1501 N N . ASP A 1 197 ? -3.170 -1.516 -38.059 1.00 57.39 197 ASP A N 1
ATOM 1502 C CA . ASP A 1 197 ? -4.590 -1.394 -37.704 1.00 56.66 197 ASP A CA 1
ATOM 1503 C C . ASP A 1 197 ? -4.887 -0.104 -36.928 1.00 55.56 197 ASP A C 1
ATOM 1504 O O . ASP A 1 197 ? -5.780 0.653 -37.313 1.00 55.82 197 ASP A O 1
ATOM 1509 N N . ASP A 1 198 ? -4.115 0.149 -35.866 1.00 53.74 198 ASP A N 1
ATOM 1510 C CA . ASP A 1 198 ? -4.241 1.365 -35.051 1.00 52.24 198 ASP A CA 1
ATOM 1511 C C . ASP A 1 198 ? -3.807 2.664 -35.782 1.00 50.60 198 ASP A C 1
ATOM 1512 O O . ASP A 1 198 ? -3.722 3.727 -35.164 1.00 50.47 198 ASP A O 1
ATOM 1517 N N . ALA A 1 199 ? -3.534 2.566 -37.087 1.00 48.52 199 ALA A N 1
ATOM 1518 C CA . ALA A 1 199 ? -3.123 3.719 -37.893 1.00 46.23 199 ALA A CA 1
ATOM 1519 C C . ALA A 1 199 ? -4.234 4.763 -37.909 1.00 44.47 199 ALA A C 1
ATOM 1520 O O . ALA A 1 199 ? -4.040 5.882 -37.435 1.00 43.37 199 ALA A O 1
ATOM 1522 N N . PHE A 1 200 ? -5.398 4.375 -38.433 1.00 42.47 200 PHE A N 1
ATOM 1523 C CA . PHE A 1 200 ? -6.569 5.244 -38.483 1.00 40.58 200 PHE A CA 1
ATOM 1524 C C . PHE A 1 200 ? -6.937 5.841 -37.111 1.00 40.02 200 PHE A C 1
ATOM 1525 O O . PHE A 1 200 ? -7.234 7.035 -37.019 1.00 39.16 200 PHE A O 1
ATOM 1533 N N . ALA A 1 201 ? -6.887 5.028 -36.056 1.00 39.27 201 ALA A N 1
ATOM 1534 C CA . ALA A 1 201 ? -7.208 5.492 -34.706 1.00 38.63 201 ALA A CA 1
ATOM 1535 C C . ALA A 1 201 ? -6.230 6.572 -34.237 1.00 38.22 201 ALA A C 1
ATOM 1536 O O . ALA A 1 201 ? -6.630 7.586 -33.638 1.00 37.59 201 ALA A O 1
ATOM 1538 N N . ARG A 1 202 ? -4.947 6.366 -34.520 1.00 37.21 202 ARG A N 1
ATOM 1539 C CA . ARG A 1 202 ? -3.935 7.335 -34.124 1.00 36.17 202 ARG A CA 1
ATOM 1540 C C . ARG A 1 202 ? -4.091 8.613 -34.939 1.00 34.89 202 ARG A C 1
ATOM 1541 O O . ARG A 1 202 ? -4.025 9.719 -34.403 1.00 33.21 202 ARG A O 1
ATOM 1549 N N . GLU A 1 203 ? -4.326 8.455 -36.235 1.00 33.42 203 GLU A N 1
ATOM 1550 C CA . GLU A 1 203 ? -4.556 9.594 -37.094 1.00 33.65 203 GLU A CA 1
ATOM 1551 C C . GLU A 1 203 ? -5.758 10.413 -36.604 1.00 32.30 203 GLU A C 1
ATOM 1552 O O . GLU A 1 203 ? -5.724 11.640 -36.638 1.00 31.31 203 GLU A O 1
ATOM 1558 N N . CYS A 1 204 ? -6.797 9.733 -36.111 1.00 29.39 204 CYS A N 1
ATOM 1559 C CA . CYS A 1 204 ? -8.039 10.404 -35.729 1.00 28.93 204 CYS A CA 1
ATOM 1560 C C . CYS A 1 204 ? -8.052 10.921 -34.298 1.00 26.70 204 CYS A C 1
ATOM 1561 O O . CYS A 1 204 ? -8.862 11.770 -33.965 1.00 26.06 204 CYS A O 1
ATOM 1564 N N . GLY A 1 205 ? -7.167 10.398 -33.458 1.00 26.14 205 GLY A N 1
ATOM 1565 C CA . GLY A 1 205 ? -7.117 10.773 -32.041 1.00 24.60 205 GLY A CA 1
ATOM 1566 C C . GLY A 1 205 ? -8.108 10.006 -31.173 1.00 23.65 205 GLY A C 1
ATOM 1567 O O . GLY A 1 205 ? -8.476 10.464 -30.091 1.00 23.88 205 GLY A O 1
ATOM 1568 N N . ILE A 1 206 ? -8.581 8.859 -31.655 1.00 22.80 206 ILE A N 1
ATOM 1569 C CA . ILE A 1 206 ? -9.521 8.056 -30.871 1.00 21.87 206 ILE A CA 1
ATOM 1570 C C . ILE A 1 206 ? -8.797 7.480 -29.662 1.00 21.97 206 ILE A C 1
ATOM 1571 O O . ILE A 1 206 ? -7.664 6.996 -29.765 1.00 21.65 206 ILE A O 1
ATOM 1576 N N . ARG A 1 207 ? -9.429 7.534 -28.500 1.00 20.41 207 ARG A N 1
ATOM 1577 C CA . ARG A 1 207 ? -8.851 6.841 -27.358 1.00 20.40 207 ARG A CA 1
ATOM 1578 C C . ARG A 1 207 ? -9.234 5.355 -27.426 1.00 21.71 207 ARG A C 1
ATOM 1579 O O . ARG A 1 207 ? -10.428 5.001 -27.429 1.00 20.77 207 ARG A O 1
ATOM 1587 N N . VAL A 1 208 ? -8.221 4.493 -27.479 1.00 20.98 208 VAL A N 1
ATOM 1588 C CA . VAL A 1 208 ? -8.453 3.046 -27.597 1.00 22.42 208 VAL A CA 1
ATOM 1589 C C . VAL A 1 208 ? -7.948 2.348 -26.364 1.00 22.08 208 VAL A C 1
ATOM 1590 O O . VAL A 1 208 ? -6.745 2.328 -26.095 1.00 20.90 208 VAL A O 1
ATOM 1594 N N . ILE A 1 209 ? -8.875 1.782 -25.596 1.00 20.78 209 ILE A N 1
ATOM 1595 C CA . ILE A 1 209 ? -8.484 1.030 -24.411 1.00 22.04 209 ILE A CA 1
ATOM 1596 C C . ILE A 1 209 ? -8.615 -0.447 -24.726 1.00 22.91 209 ILE A C 1
ATOM 1597 O O . ILE A 1 209 ? -9.683 -1.052 -24.554 1.00 22.19 209 ILE A O 1
ATOM 1602 N N . HIS A 1 210 ? -7.517 -1.013 -25.226 1.00 22.96 210 HIS A N 1
ATOM 1603 C CA . HIS A 1 210 ? -7.421 -2.456 -25.461 1.00 23.50 210 HIS A CA 1
ATOM 1604 C C . HIS A 1 210 ? -7.721 -3.256 -24.205 1.00 22.88 210 HIS A C 1
ATOM 1605 O O . HIS A 1 210 ? -7.534 -2.764 -23.091 1.00 24.35 210 HIS A O 1
ATOM 1612 N N . MET A 1 211 ? -8.156 -4.503 -24.392 1.00 22.39 211 MET A N 1
ATOM 1613 C CA . MET A 1 211 ? -8.427 -5.401 -23.264 1.00 22.17 211 MET A CA 1
ATOM 1614 C C . MET A 1 211 ? -7.290 -5.402 -22.244 1.00 21.66 211 MET A C 1
ATOM 1615 O O . MET A 1 211 ? -7.530 -5.364 -21.035 1.00 21.32 211 MET A O 1
ATOM 1620 N N . GLU A 1 212 ? -6.057 -5.440 -22.739 1.00 22.59 212 GLU A N 1
ATOM 1621 C CA . GLU A 1 212 ? -4.878 -5.488 -21.862 1.00 23.47 212 GLU A CA 1
ATOM 1622 C C . GLU A 1 212 ? -4.826 -4.266 -20.965 1.00 23.59 212 GLU A C 1
ATOM 1623 O O . GLU A 1 212 ? -4.588 -4.385 -19.764 1.00 23.82 212 GLU A O 1
ATOM 1629 N N . GLU A 1 213 ? -5.093 -3.096 -21.540 1.00 23.60 213 GLU A N 1
ATOM 1630 C CA . GLU A 1 213 ? -5.035 -1.836 -20.769 1.00 24.83 213 GLU A CA 1
ATOM 1631 C C . GLU A 1 213 ? -6.223 -1.704 -19.811 1.00 24.86 213 GLU A C 1
ATOM 1632 O O . GLU A 1 213 ? -6.085 -1.182 -18.696 1.00 26.06 213 GLU A O 1
ATOM 1638 N N . PHE A 1 214 ? -7.379 -2.221 -20.227 1.00 23.67 214 PHE A N 1
ATOM 1639 C CA . PHE A 1 214 ? -8.526 -2.312 -19.344 1.00 22.77 214 PHE A CA 1
ATOM 1640 C C . PHE A 1 214 ? -8.209 -3.137 -18.106 1.00 23.49 214 PHE A C 1
ATOM 1641 O O . PHE A 1 214 ? -8.589 -2.772 -16.989 1.00 22.78 214 PHE A O 1
ATOM 1649 N N . VAL A 1 215 ? -7.512 -4.245 -18.306 1.00 24.15 215 VAL A N 1
ATOM 1650 C CA . VAL A 1 215 ? -7.065 -5.083 -17.185 1.00 26.70 215 VAL A CA 1
ATOM 1651 C C . VAL A 1 215 ? -6.037 -4.358 -16.281 1.00 26.60 215 VAL A C 1
ATOM 1652 O O . VAL A 1 215 ? -6.157 -4.372 -15.056 1.00 28.40 215 VAL A O 1
ATOM 1656 N N . GLU A 1 216 ? -5.053 -3.712 -16.886 1.00 27.38 216 GLU A N 1
ATOM 1657 C CA . GLU A 1 216 ? -4.051 -2.928 -16.118 1.00 29.17 216 GLU A CA 1
ATOM 1658 C C . GLU A 1 216 ? -4.667 -1.783 -15.302 1.00 28.80 216 GLU A C 1
ATOM 1659 O O . GLU A 1 216 ? -4.268 -1.551 -14.159 1.00 29.75 216 GLU A O 1
ATOM 1665 N N . LEU A 1 217 ? -5.640 -1.081 -15.885 1.00 27.77 217 LEU A N 1
ATOM 1666 C CA . LEU A 1 217 ? -6.324 0.041 -15.205 1.00 27.02 217 LEU A CA 1
ATOM 1667 C C . LEU A 1 217 ? -7.365 -0.359 -14.165 1.00 27.46 217 LEU A C 1
ATOM 1668 O O . LEU A 1 217 ? -7.546 0.331 -13.145 1.00 27.35 217 LEU A O 1
ATOM 1673 N N . GLY A 1 218 ? -8.071 -1.459 -14.421 1.00 27.06 218 GLY A N 1
ATOM 1674 C CA . GLY A 1 218 ? -9.237 -1.792 -13.617 1.00 25.86 218 GLY A CA 1
ATOM 1675 C C . GLY A 1 218 ? -10.416 -0.903 -14.012 1.00 26.15 218 GLY A C 1
ATOM 1676 O O . GLY A 1 218 ? -10.261 0.091 -14.742 1.00 25.07 218 GLY A O 1
ATOM 1677 N N . VAL A 1 219 ? -11.590 -1.261 -13.507 1.00 26.30 219 VAL A N 1
ATOM 1678 C CA . VAL A 1 219 ? -12.863 -0.633 -13.880 1.00 26.48 219 VAL A CA 1
ATOM 1679 C C . VAL A 1 219 ? -12.922 0.860 -13.557 1.00 26.85 219 VAL A C 1
ATOM 1680 O O . VAL A 1 219 ? -13.246 1.675 -14.420 1.00 25.54 219 VAL A O 1
ATOM 1684 N N . GLU A 1 220 ? -12.607 1.211 -12.312 1.00 26.01 220 GLU A N 1
ATOM 1685 C CA . GLU A 1 220 ? -12.671 2.597 -11.869 1.00 27.44 220 GLU A CA 1
ATOM 1686 C C . GLU A 1 220 ? -11.845 3.566 -12.724 1.00 26.89 220 GLU A C 1
ATOM 1687 O O . GLU A 1 220 ? -12.328 4.627 -13.099 1.00 27.53 220 GLU A O 1
ATOM 1693 N N . ALA A 1 221 ? -10.600 3.212 -13.011 1.00 26.81 221 ALA A N 1
ATOM 1694 C CA . ALA A 1 221 ? -9.734 4.085 -13.776 1.00 25.79 221 ALA A CA 1
ATOM 1695 C C . ALA A 1 221 ? -10.130 4.112 -15.257 1.00 25.37 221 ALA A C 1
ATOM 1696 O O . ALA A 1 221 ? -10.036 5.156 -15.924 1.00 24.57 221 ALA A O 1
ATOM 1698 N N . THR A 1 222 ? -10.627 3.003 -15.770 1.00 23.99 222 THR A N 1
ATOM 1699 C CA . THR A 1 222 ? -11.097 2.946 -17.138 1.00 22.97 222 THR A CA 1
ATOM 1700 C C . THR A 1 222 ? -12.268 3.915 -17.314 1.00 24.00 222 THR A C 1
ATOM 1701 O O . THR A 1 222 ? -12.331 4.681 -18.217 1.00 24.14 222 THR A O 1
ATOM 1705 N N . LEU A 1 223 ? -13.148 3.888 -16.362 1.00 24.29 223 LEU A N 1
ATOM 1706 C CA . LEU A 1 223 ? -14.309 4.706 -16.367 1.00 26.16 223 LEU A CA 1
ATOM 1707 C C . LEU A 1 223 ? -13.934 6.170 -16.329 1.00 26.16 223 LEU A C 1
ATOM 1708 O O . LEU A 1 223 ? -14.447 6.960 -17.075 1.00 24.64 223 LEU A O 1
ATOM 1713 N N . ALA A 1 224 ? -12.968 6.486 -15.490 1.00 26.62 224 ALA A N 1
ATOM 1714 C CA . ALA A 1 224 ? -12.501 7.832 -15.351 1.00 27.20 224 ALA A CA 1
ATOM 1715 C C . ALA A 1 224 ? -11.936 8.335 -16.671 1.00 26.61 224 ALA A C 1
ATOM 1716 O O . ALA A 1 224 ? -12.212 9.418 -17.103 1.00 26.87 224 ALA A O 1
ATOM 1718 N N . GLU A 1 225 ? -11.188 7.493 -17.322 1.00 25.86 225 GLU A N 1
ATOM 1719 C CA . GLU A 1 225 ? -10.619 7.848 -18.619 1.00 25.33 225 GLU A CA 1
ATOM 1720 C C . GLU A 1 225 ? -11.729 8.011 -19.651 1.00 25.29 225 GLU A C 1
ATOM 1721 O O . GLU A 1 225 ? -11.716 8.960 -20.445 1.00 25.45 225 GLU A O 1
ATOM 1727 N N . ALA A 1 226 ? -12.706 7.102 -19.635 1.00 25.05 226 ALA A N 1
ATOM 1728 C CA . ALA A 1 226 ? -13.820 7.211 -20.581 1.00 24.06 226 ALA A CA 1
ATOM 1729 C C . ALA A 1 226 ? -14.587 8.519 -20.394 1.00 23.45 226 ALA A C 1
ATOM 1730 O O . ALA A 1 226 ? -14.909 9.187 -21.370 1.00 22.03 226 ALA A O 1
ATOM 1732 N N . ARG A 1 227 ? -14.891 8.874 -19.144 1.00 23.51 227 ARG A N 1
ATOM 1733 C CA . ARG A 1 227 ? -15.686 10.087 -18.878 1.00 25.35 227 ARG A CA 1
ATOM 1734 C C . ARG A 1 227 ? -14.892 11.342 -19.221 1.00 25.61 227 ARG A C 1
ATOM 1735 O O . ARG A 1 227 ? -15.456 12.333 -19.684 1.00 24.44 227 ARG A O 1
ATOM 1743 N N . ARG A 1 228 ? -13.581 11.287 -18.992 1.00 25.83 228 ARG A N 1
ATOM 1744 C CA . ARG A 1 228 ? -12.683 12.363 -19.408 1.00 25.43 228 ARG A CA 1
ATOM 1745 C C . ARG A 1 228 ? -12.745 12.588 -20.916 1.00 24.94 228 ARG A C 1
ATOM 1746 O O . ARG A 1 228 ? -12.785 13.732 -21.374 1.00 23.17 228 ARG A O 1
ATOM 1754 N N . VAL A 1 229 ? -12.745 11.504 -21.694 1.00 23.84 229 VAL A N 1
ATOM 1755 C CA . VAL A 1 229 ? -12.739 11.632 -23.159 1.00 22.12 229 VAL A CA 1
ATOM 1756 C C . VAL A 1 229 ? -13.990 12.297 -23.700 1.00 21.49 229 VAL A C 1
ATOM 1757 O O . VAL A 1 229 ? -13.911 13.182 -24.555 1.00 20.09 229 VAL A O 1
ATOM 1761 N N . VAL A 1 230 ? -15.154 11.836 -23.243 1.00 21.25 230 VAL A N 1
ATOM 1762 C CA . VAL A 1 230 ? -16.423 12.303 -23.808 1.00 21.04 230 VAL A CA 1
ATOM 1763 C C . VAL A 1 230 ? -16.859 13.606 -23.149 1.00 22.46 230 VAL A C 1
ATOM 1764 O O . VAL A 1 230 ? -17.606 14.382 -23.739 1.00 21.36 230 VAL A O 1
ATOM 1768 N N . GLY A 1 231 ? -16.383 13.840 -21.928 1.00 22.93 231 GLY A N 1
ATOM 1769 C CA . GLY A 1 231 ? -16.694 15.084 -21.223 1.00 24.52 231 GLY A CA 1
ATOM 1770 C C . GLY A 1 231 ? -18.186 15.350 -21.070 1.00 25.15 231 GLY A C 1
ATOM 1771 O O . GLY A 1 231 ? -18.977 14.433 -20.769 1.00 25.80 231 GLY A O 1
ATOM 1772 N N . ALA A 1 232 ? -18.577 16.609 -21.278 1.00 24.34 232 ALA A N 1
ATOM 1773 C CA . ALA A 1 232 ? -19.970 17.024 -21.042 1.00 24.61 232 ALA A CA 1
ATOM 1774 C C . ALA A 1 232 ? -20.783 17.069 -22.338 1.00 23.52 232 ALA A C 1
ATOM 1775 O O . ALA A 1 232 ? -21.972 17.389 -22.310 1.00 25.42 232 ALA A O 1
ATOM 1777 N N . GLY A 1 233 ? -20.155 16.709 -23.459 1.00 22.52 233 GLY A N 1
ATOM 1778 C CA . GLY A 1 233 ? -20.812 16.779 -24.780 1.00 21.49 233 GLY A CA 1
ATOM 1779 C C . GLY A 1 233 ? -21.834 15.689 -25.054 1.00 21.56 233 GLY A C 1
ATOM 1780 O O . GLY A 1 233 ? -21.966 14.730 -24.270 1.00 20.69 233 GLY A O 1
ATOM 1781 N N . PRO A 1 234 ? -22.599 15.843 -26.148 1.00 21.85 234 PRO A N 1
ATOM 1782 C CA . PRO A 1 234 ? -23.587 14.837 -26.555 1.00 22.04 234 PRO A CA 1
ATOM 1783 C C . PRO A 1 234 ? -22.894 13.501 -26.804 1.00 22.03 234 PRO A C 1
ATOM 1784 O O . PRO A 1 234 ? -21.894 13.452 -27.529 1.00 21.67 234 PRO A O 1
ATOM 1788 N N . THR A 1 235 ? -23.404 12.433 -26.194 1.00 21.64 235 THR A N 1
ATOM 1789 C CA . THR A 1 235 ? -22.673 11.168 -26.184 1.00 20.14 235 THR A CA 1
ATOM 1790 C C . THR A 1 235 ? -23.569 9.977 -26.437 1.00 19.75 235 THR A C 1
ATOM 1791 O O . THR A 1 235 ? -24.634 9.866 -25.861 1.00 19.63 235 THR A O 1
ATOM 1795 N N . TYR A 1 236 ? -23.117 9.092 -27.322 1.00 19.38 236 TYR A N 1
ATOM 1796 C CA . TYR A 1 236 ? -23.850 7.895 -27.656 1.00 18.65 236 TYR A CA 1
ATOM 1797 C C . TYR A 1 236 ? -23.109 6.706 -27.070 1.00 17.97 236 TYR A C 1
ATOM 1798 O O . TYR A 1 236 ? -21.876 6.670 -27.060 1.00 17.56 236 TYR A O 1
ATOM 1807 N N . VAL A 1 237 ? -23.850 5.711 -26.595 1.00 17.72 237 VAL A N 1
ATOM 1808 C CA . VAL A 1 237 ? -23.197 4.484 -26.115 1.00 16.82 237 VAL A CA 1
ATOM 1809 C C . VAL A 1 237 ? -23.535 3.333 -27.027 1.00 16.43 237 VAL A C 1
ATOM 1810 O O . VAL A 1 237 ? -24.700 3.000 -27.240 1.00 17.07 237 VAL A O 1
ATOM 1814 N N . SER A 1 238 ? -22.509 2.706 -27.577 1.00 15.94 238 SER A N 1
ATOM 1815 C CA . SER A 1 238 ? -22.743 1.581 -28.433 1.00 17.32 238 SER A CA 1
ATOM 1816 C C . SER A 1 238 ? -22.061 0.336 -27.843 1.00 17.39 238 SER A C 1
ATOM 1817 O O . SER A 1 238 ? -20.839 0.302 -27.673 1.00 17.27 238 SER A O 1
ATOM 1820 N N . PHE A 1 239 ? -22.858 -0.693 -27.575 1.00 16.73 239 PHE A N 1
ATOM 1821 C CA . PHE A 1 239 ? -22.374 -1.880 -26.886 1.00 15.76 239 PHE A CA 1
ATOM 1822 C C . PHE A 1 239 ? -22.432 -3.115 -27.800 1.00 16.52 239 PHE A C 1
ATOM 1823 O O . PHE A 1 239 ? -23.523 -3.614 -28.119 1.00 15.93 239 PHE A O 1
ATOM 1831 N N . ASP A 1 240 ? -21.265 -3.598 -28.218 1.00 15.00 240 ASP A N 1
ATOM 1832 C CA . ASP A 1 240 ? -21.171 -4.793 -29.037 1.00 16.14 240 ASP A CA 1
ATOM 1833 C C . ASP A 1 240 ? -20.933 -5.937 -28.043 1.00 16.35 240 ASP A C 1
ATOM 1834 O O . ASP A 1 240 ? -19.965 -5.913 -27.287 1.00 15.60 240 ASP A O 1
ATOM 1839 N N . VAL A 1 241 ? -21.836 -6.913 -28.021 1.00 16.44 241 VAL A N 1
ATOM 1840 C CA . VAL A 1 241 ? -21.789 -7.945 -27.001 1.00 15.18 241 VAL A CA 1
ATOM 1841 C C . VAL A 1 241 ? -20.520 -8.782 -27.108 1.00 16.33 241 VAL A C 1
ATOM 1842 O O . VAL A 1 241 ? -20.139 -9.424 -26.147 1.00 14.75 241 VAL A O 1
ATOM 1846 N N . ASP A 1 242 ? -19.852 -8.754 -28.260 1.00 16.55 242 ASP A N 1
ATOM 1847 C CA . ASP A 1 242 ? -18.594 -9.496 -28.378 1.00 16.80 242 ASP A CA 1
ATOM 1848 C C . ASP A 1 242 ? -17.421 -8.839 -27.592 1.00 16.91 242 ASP A C 1
ATOM 1849 O O . ASP A 1 242 ? -16.324 -9.388 -27.532 1.00 15.95 242 ASP A O 1
ATOM 1854 N N . VAL A 1 243 ? -17.662 -7.681 -26.965 1.00 17.45 243 VAL A N 1
ATOM 1855 C CA . VAL A 1 243 ? -16.717 -7.165 -25.950 1.00 16.78 243 VAL A CA 1
ATOM 1856 C C . VAL A 1 243 ? -16.601 -8.174 -24.790 1.00 17.39 243 VAL A C 1
ATOM 1857 O O . VAL A 1 243 ? -15.539 -8.337 -24.182 1.00 17.14 243 VAL A O 1
ATOM 1861 N N . LEU A 1 244 ? -17.696 -8.861 -24.501 1.00 16.53 244 LEU A N 1
ATOM 1862 C CA . LEU A 1 244 ? -17.723 -9.843 -23.421 1.00 16.35 244 LEU A CA 1
ATOM 1863 C C . LEU A 1 244 ? -17.028 -11.142 -23.821 1.00 16.07 244 LEU A C 1
ATOM 1864 O O . LEU A 1 244 ? -17.028 -11.508 -24.993 1.00 15.44 244 LEU A O 1
ATOM 1869 N N . ASP A 1 245 ? -16.450 -11.848 -22.851 1.00 16.01 245 ASP A N 1
ATOM 1870 C CA . ASP A 1 245 ? -15.901 -13.172 -23.155 1.00 16.21 245 ASP A CA 1
ATOM 1871 C C . ASP A 1 245 ? -17.021 -14.067 -23.693 1.00 15.13 245 ASP A C 1
ATOM 1872 O O . ASP A 1 245 ? -18.153 -13.941 -23.257 1.00 15.90 245 ASP A O 1
ATOM 1877 N N . PRO A 1 246 ? -16.707 -14.948 -24.659 1.00 14.87 246 PRO A N 1
ATOM 1878 C CA . PRO A 1 246 ? -17.670 -15.906 -25.155 1.00 15.19 246 PRO A CA 1
ATOM 1879 C C . PRO A 1 246 ? -18.379 -16.695 -24.046 1.00 15.11 246 PRO A C 1
ATOM 1880 O O . PRO A 1 246 ? -19.474 -17.167 -24.278 1.00 14.50 246 PRO A O 1
ATOM 1884 N N . ALA A 1 247 ? -17.780 -16.826 -22.860 1.00 14.97 247 ALA A N 1
ATOM 1885 C CA . ALA A 1 247 ? -18.448 -17.511 -21.762 1.00 16.01 247 ALA A CA 1
ATOM 1886 C C . ALA A 1 247 ? -19.784 -16.840 -21.367 1.00 16.54 247 ALA A C 1
ATOM 1887 O O . ALA A 1 247 ? -20.750 -17.523 -20.993 1.00 15.43 247 ALA A O 1
ATOM 1889 N N . PHE A 1 248 ? -19.824 -15.508 -21.460 1.00 15.43 248 PHE A N 1
ATOM 1890 C CA . PHE A 1 248 ? -21.021 -14.711 -21.153 1.00 16.16 248 PHE A CA 1
ATOM 1891 C C . PHE A 1 248 ? -21.851 -14.389 -22.386 1.00 15.94 248 PHE A C 1
ATOM 1892 O O . PHE A 1 248 ? -23.081 -14.204 -22.293 1.00 16.32 248 PHE A O 1
ATOM 1900 N N . ALA A 1 249 ? -21.195 -14.302 -23.543 1.00 15.13 249 ALA A N 1
ATOM 1901 C CA . ALA A 1 249 ? -21.906 -13.968 -24.783 1.00 14.29 249 ALA A CA 1
ATOM 1902 C C . ALA A 1 249 ? -21.490 -14.868 -25.930 1.00 14.98 249 ALA A C 1
ATOM 1903 O O . ALA A 1 249 ? -20.815 -14.401 -26.872 1.00 15.43 249 ALA A O 1
ATOM 1905 N N . PRO A 1 250 ? -21.929 -16.148 -25.895 1.00 14.10 250 PRO A N 1
ATOM 1906 C CA . PRO A 1 250 ? -21.574 -17.104 -26.950 1.00 15.55 250 PRO A CA 1
ATOM 1907 C C . PRO A 1 250 ? -22.231 -16.764 -28.287 1.00 15.43 250 PRO A C 1
ATOM 1908 O O . PRO A 1 250 ? -21.664 -17.066 -29.340 1.00 16.95 250 PRO A O 1
ATOM 1912 N N . GLY A 1 251 ? -23.397 -16.124 -28.231 1.00 14.71 251 GLY A N 1
ATOM 1913 C CA . GLY A 1 251 ? -24.216 -15.872 -29.414 1.00 14.93 251 GLY A CA 1
ATOM 1914 C C . GLY A 1 251 ? -23.788 -14.626 -30.158 1.00 15.81 251 GLY A C 1
ATOM 1915 O O . GLY A 1 251 ? -24.461 -13.603 -30.114 1.00 15.94 251 GLY A O 1
ATOM 1916 N N . THR A 1 252 ? -22.655 -14.684 -30.831 1.00 16.49 252 THR A N 1
ATOM 1917 C CA . THR A 1 252 ? -22.189 -13.493 -31.534 1.00 17.13 252 THR A CA 1
ATOM 1918 C C . THR A 1 252 ? -21.341 -13.910 -32.719 1.00 18.89 252 THR A C 1
ATOM 1919 O O . THR A 1 252 ? -20.701 -14.977 -32.707 1.00 19.54 252 THR A O 1
ATOM 1923 N N . GLY A 1 253 ? -21.344 -13.082 -33.755 1.00 19.84 253 GLY A N 1
ATOM 1924 C CA . GLY A 1 253 ? -20.750 -13.480 -35.025 1.00 20.45 253 GLY A CA 1
ATOM 1925 C C . GLY A 1 253 ? -19.248 -13.619 -34.999 1.00 20.96 253 GLY A C 1
ATOM 1926 O O . GLY A 1 253 ? -18.712 -14.574 -35.566 1.00 22.09 253 GLY A O 1
ATOM 1927 N N . THR A 1 254 ? -18.574 -12.696 -34.314 1.00 20.14 254 THR A N 1
ATOM 1928 C CA . THR A 1 254 ? -17.101 -12.652 -34.326 1.00 20.95 254 THR A CA 1
ATOM 1929 C C . THR A 1 254 ? -16.502 -12.743 -32.925 1.00 19.90 254 THR A C 1
ATOM 1930 O O . THR A 1 254 ? -15.922 -11.763 -32.421 1.00 20.74 254 THR A O 1
ATOM 1934 N N . PRO A 1 255 ? -16.627 -13.922 -32.277 1.00 19.94 255 PRO A N 1
ATOM 1935 C CA . PRO A 1 255 ? -16.125 -14.056 -30.898 1.00 18.75 255 PRO A CA 1
ATOM 1936 C C . PRO A 1 255 ? -14.601 -13.936 -30.829 1.00 19.04 255 PRO A C 1
ATOM 1937 O O . PRO A 1 255 ? -13.905 -14.340 -31.768 1.00 18.52 255 PRO A O 1
ATOM 1941 N N . GLU A 1 256 ? -14.100 -13.374 -29.728 1.00 16.50 256 GLU A N 1
ATOM 1942 C CA . GLU A 1 256 ? -12.670 -13.335 -29.438 1.00 17.05 256 GLU A CA 1
ATOM 1943 C C . GLU A 1 256 ? -12.529 -13.710 -27.966 1.00 17.22 256 GLU A C 1
ATOM 1944 O O . GLU A 1 256 ? -13.142 -13.063 -27.116 1.00 17.64 256 GLU A O 1
ATOM 1950 N N . ILE A 1 257 ? -11.739 -14.739 -27.650 1.00 17.37 257 ILE A N 1
ATOM 1951 C CA . ILE A 1 257 ? -11.671 -15.214 -26.254 1.00 16.29 257 ILE A CA 1
ATOM 1952 C C . ILE A 1 257 ? -10.962 -14.190 -25.343 1.00 18.25 257 ILE A C 1
ATOM 1953 O O . ILE A 1 257 ? -10.300 -13.256 -25.837 1.00 17.74 257 ILE A O 1
ATOM 1958 N N . GLY A 1 258 ? -11.122 -14.357 -24.031 1.00 18.47 258 GLY A N 1
ATOM 1959 C CA . GLY A 1 258 ? -10.425 -13.508 -23.046 1.00 18.92 258 GLY A CA 1
ATOM 1960 C C . GLY A 1 258 ? -11.021 -12.113 -22.984 1.00 19.47 258 GLY A C 1
ATOM 1961 O O . GLY A 1 258 ? -10.294 -11.119 -23.099 1.00 19.12 258 GLY A O 1
ATOM 1962 N N . GLY A 1 259 ? -12.343 -12.037 -22.800 1.00 18.95 259 GLY A N 1
ATOM 1963 C CA . GLY A 1 259 ? -13.050 -10.741 -22.811 1.00 18.20 259 GLY A CA 1
ATOM 1964 C C . GLY A 1 259 ? -13.571 -10.263 -21.473 1.00 18.63 259 GLY A C 1
ATOM 1965 O O . GLY A 1 259 ? -13.218 -10.774 -20.426 1.00 18.08 259 GLY A O 1
ATOM 1966 N N . MET A 1 260 ? -14.416 -9.245 -21.533 1.00 18.18 260 MET A N 1
ATOM 1967 C CA . MET A 1 260 ? -14.994 -8.613 -20.378 1.00 19.10 260 MET A CA 1
ATOM 1968 C C . MET A 1 260 ? -15.992 -9.555 -19.727 1.00 18.38 260 MET A C 1
ATOM 1969 O O . MET A 1 260 ? -16.589 -10.385 -20.406 1.00 16.82 260 MET A O 1
ATOM 1974 N N . THR A 1 261 ? -16.203 -9.434 -18.420 1.00 17.83 261 THR A N 1
ATOM 1975 C CA . THR A 1 261 ? -17.299 -10.201 -17.809 1.00 17.37 261 THR A CA 1
ATOM 1976 C C . THR A 1 261 ? -18.599 -9.380 -17.859 1.00 17.34 261 THR A C 1
ATOM 1977 O O . THR A 1 261 ? -18.543 -8.165 -17.992 1.00 15.78 261 THR A O 1
ATOM 1981 N N . SER A 1 262 ? -19.758 -10.034 -17.746 1.00 16.96 262 SER A N 1
ATOM 1982 C CA . SER A 1 262 ? -21.039 -9.313 -17.694 1.00 18.62 262 SER A CA 1
ATOM 1983 C C . SER A 1 262 ? -20.994 -8.351 -16.508 1.00 18.68 262 SER A C 1
ATOM 1984 O O . SER A 1 262 ? -21.423 -7.196 -16.583 1.00 18.39 262 SER A O 1
ATOM 1987 N N . LEU A 1 263 ? -20.451 -8.827 -15.405 1.00 18.33 263 LEU A N 1
ATOM 1988 C CA . LEU A 1 263 ? -20.327 -7.976 -14.223 1.00 19.34 263 LEU A CA 1
ATOM 1989 C C . LEU A 1 263 ? -19.528 -6.676 -14.505 1.00 18.67 263 LEU A C 1
ATOM 1990 O O . LEU A 1 263 ? -19.957 -5.577 -14.153 1.00 17.80 263 LEU A O 1
ATOM 1995 N N . GLN A 1 264 ? -18.370 -6.816 -15.141 1.00 18.19 264 GLN A N 1
ATOM 1996 C CA . GLN A 1 264 ? -17.573 -5.649 -15.535 1.00 18.12 264 GLN A CA 1
ATOM 1997 C C . GLN A 1 264 ? -18.339 -4.700 -16.472 1.00 18.25 264 GLN A C 1
ATOM 1998 O O . GLN A 1 264 ? -18.267 -3.482 -16.312 1.00 17.86 264 GLN A O 1
ATOM 2004 N N . ALA A 1 265 ? -19.078 -5.259 -17.430 1.00 16.26 265 ALA A N 1
ATOM 2005 C CA . ALA A 1 265 ? -19.882 -4.440 -18.358 1.00 17.16 265 ALA A CA 1
ATOM 2006 C C . ALA A 1 265 ? -20.968 -3.632 -17.645 1.00 16.94 265 ALA A C 1
ATOM 2007 O O . ALA A 1 265 ? -21.192 -2.456 -17.960 1.00 18.06 265 ALA A O 1
ATOM 2009 N N . GLN A 1 266 ? -21.630 -4.250 -16.675 1.00 17.07 266 GLN A N 1
ATOM 2010 C CA . GLN A 1 266 ? -22.646 -3.559 -15.885 1.00 18.66 266 GLN A CA 1
ATOM 2011 C C . GLN A 1 266 ? -22.007 -2.429 -15.082 1.00 19.23 266 GLN A C 1
ATOM 2012 O O . GLN A 1 266 ? -22.540 -1.324 -15.023 1.00 19.57 266 GLN A O 1
ATOM 2018 N N . GLN A 1 267 ? -20.867 -2.705 -14.463 1.00 20.02 267 GLN A N 1
ATOM 2019 C CA . GLN A 1 267 ? -20.183 -1.678 -13.666 1.00 21.36 267 GLN A CA 1
ATOM 2020 C C . GLN A 1 267 ? -19.748 -0.508 -14.553 1.00 20.79 267 GLN A C 1
ATOM 2021 O O . GLN A 1 267 ? -19.881 0.655 -14.180 1.00 20.62 267 GLN A O 1
ATOM 2027 N N . LEU A 1 268 ? -19.230 -0.807 -15.736 1.00 19.77 268 LEU A N 1
ATOM 2028 C CA . LEU A 1 268 ? -18.777 0.285 -16.609 1.00 20.62 268 LEU A CA 1
ATOM 2029 C C . LEU A 1 268 ? -19.952 1.131 -17.090 1.00 20.14 268 LEU A C 1
ATOM 2030 O O . LEU A 1 268 ? -19.890 2.369 -17.068 1.00 20.14 268 LEU A O 1
ATOM 2035 N N . VAL A 1 269 ? -21.036 0.474 -17.504 1.00 19.84 269 VAL A N 1
ATOM 2036 C CA . VAL A 1 269 ? -22.205 1.202 -17.994 1.00 18.49 269 VAL A CA 1
ATOM 2037 C C . VAL A 1 269 ? -22.850 2.057 -16.883 1.00 19.67 269 VAL A C 1
ATOM 2038 O O . VAL A 1 269 ? -23.180 3.228 -17.095 1.00 19.75 269 VAL A O 1
ATOM 2042 N N . ARG A 1 270 ? -23.008 1.486 -15.698 1.00 19.45 270 ARG A N 1
ATOM 2043 C CA . ARG A 1 270 ? -23.549 2.239 -14.560 1.00 20.25 270 ARG A CA 1
ATOM 2044 C C . ARG A 1 270 ? -22.757 3.528 -14.260 1.00 20.64 270 ARG A C 1
ATOM 2045 O O . ARG A 1 270 ? -23.337 4.549 -13.927 1.00 20.74 270 ARG A O 1
ATOM 2053 N N . GLY A 1 271 ? -21.438 3.464 -14.385 1.00 21.47 271 GLY A N 1
ATOM 2054 C CA . GLY A 1 271 ? -20.556 4.619 -14.169 1.00 22.51 271 GLY A CA 1
ATOM 2055 C C . GLY A 1 271 ? -20.666 5.709 -15.230 1.00 23.88 271 GLY A C 1
ATOM 2056 O O . GLY A 1 271 ? -20.023 6.768 -15.120 1.00 24.64 271 GLY A O 1
ATOM 2057 N N . LEU A 1 272 ? -21.499 5.472 -16.244 1.00 23.26 272 LEU A N 1
ATOM 2058 C CA . LEU A 1 272 ? -21.778 6.477 -17.266 1.00 23.29 272 LEU A CA 1
ATOM 2059 C C . LEU A 1 272 ? -22.922 7.414 -16.864 1.00 24.18 272 LEU A C 1
ATOM 2060 O O . LEU A 1 272 ? -23.306 8.309 -17.625 1.00 22.65 272 LEU A O 1
ATOM 2065 N N . ARG A 1 273 ? -23.475 7.191 -15.672 1.00 24.09 273 ARG A N 1
ATOM 2066 C CA . ARG A 1 273 ? -24.596 7.978 -15.204 1.00 24.98 273 ARG A CA 1
ATOM 2067 C C . ARG A 1 273 ? -24.220 9.469 -15.133 1.00 25.57 273 ARG A C 1
ATOM 2068 O O . ARG A 1 273 ? -23.086 9.820 -14.771 1.00 24.16 273 ARG A O 1
ATOM 2076 N N . GLY A 1 274 ? -25.155 10.332 -15.518 1.00 25.73 274 GLY A N 1
ATOM 2077 C CA . GLY A 1 274 ? -24.903 11.782 -15.499 1.00 27.12 274 GLY A CA 1
ATOM 2078 C C . GLY A 1 274 ? -24.433 12.400 -16.816 1.00 27.04 274 GLY A C 1
ATOM 2079 O O . GLY A 1 274 ? -24.582 13.599 -17.030 1.00 27.43 274 GLY A O 1
ATOM 2080 N N . LEU A 1 275 ? -23.871 11.588 -17.702 1.00 25.81 275 LEU A N 1
ATOM 2081 C CA . LEU A 1 275 ? -23.432 12.089 -18.987 1.00 25.94 275 LEU A CA 1
ATOM 2082 C C . LEU A 1 275 ? -24.620 12.546 -19.821 1.00 25.75 275 LEU A C 1
ATOM 2083 O O . LEU A 1 275 ? -25.762 12.151 -19.569 1.00 25.87 275 LEU A O 1
ATOM 2088 N N . ASP A 1 276 ? -24.350 13.378 -20.817 1.00 25.35 276 ASP A N 1
ATOM 2089 C CA . ASP A 1 276 ? -25.392 13.760 -21.753 1.00 25.26 276 ASP A CA 1
ATOM 2090 C C . ASP A 1 276 ? -25.561 12.689 -22.852 1.00 24.49 276 ASP A C 1
ATOM 2091 O O . ASP A 1 276 ? -24.970 12.774 -23.937 1.00 23.86 276 ASP A O 1
ATOM 2096 N N . LEU A 1 277 ? -26.373 11.686 -22.545 1.00 23.78 277 LEU A N 1
ATOM 2097 C CA . LEU A 1 277 ? -26.534 10.507 -23.402 1.00 24.17 277 LEU A CA 1
ATOM 2098 C C . LEU A 1 277 ? -27.691 10.730 -24.345 1.00 23.50 277 LEU A C 1
ATOM 2099 O O . LEU A 1 277 ? -28.816 10.958 -23.900 1.00 23.10 277 LEU A O 1
ATOM 2104 N N . VAL A 1 278 ? -27.415 10.672 -25.643 1.00 22.04 278 VAL A N 1
ATOM 2105 C CA . VAL A 1 278 ? -28.415 11.021 -26.652 1.00 20.91 278 VAL A CA 1
ATOM 2106 C C . VAL A 1 278 ? -28.919 9.800 -27.431 1.00 20.36 278 VAL A C 1
ATOM 2107 O O . VAL A 1 278 ? -29.801 9.907 -28.263 1.00 20.42 278 VAL A O 1
ATOM 2111 N N . GLY A 1 279 ? -28.364 8.639 -27.121 1.00 19.58 279 GLY A N 1
ATOM 2112 C CA . GLY A 1 279 ? -28.861 7.389 -27.678 1.00 19.12 279 GLY A CA 1
ATOM 2113 C C . GLY A 1 279 ? -27.920 6.273 -27.285 1.00 17.68 279 GLY A C 1
ATOM 2114 O O . GLY A 1 279 ? -26.834 6.525 -26.767 1.00 16.90 279 GLY A O 1
ATOM 2115 N N . ALA A 1 280 ? -28.340 5.034 -27.523 1.00 16.84 280 ALA A N 1
ATOM 2116 C CA . ALA A 1 280 ? -27.477 3.906 -27.237 1.00 16.84 280 ALA A CA 1
ATOM 2117 C C . ALA A 1 280 ? -27.955 2.715 -28.020 1.00 17.31 280 ALA A C 1
ATOM 2118 O O . ALA A 1 280 ? -29.098 2.690 -28.473 1.00 18.27 280 ALA A O 1
ATOM 2120 N N . ASP A 1 281 ? -27.081 1.731 -28.210 1.00 17.67 281 ASP A N 1
ATOM 2121 C CA . ASP A 1 281 ? -27.505 0.494 -28.826 1.00 17.55 281 ASP A CA 1
ATOM 2122 C C . ASP A 1 281 ? -26.764 -0.714 -28.244 1.00 17.68 281 ASP A C 1
ATOM 2123 O O . ASP A 1 281 ? -25.712 -0.564 -27.603 1.00 16.54 281 ASP A O 1
ATOM 2128 N N . VAL A 1 282 ? -27.341 -1.896 -28.486 1.00 16.84 282 VAL A N 1
ATOM 2129 C CA . VAL A 1 282 ? -26.765 -3.179 -28.092 1.00 16.88 282 VAL A CA 1
ATOM 2130 C C . VAL A 1 282 ? -26.765 -4.017 -29.357 1.00 16.32 282 VAL A C 1
ATOM 2131 O O . VAL A 1 282 ? -27.829 -4.379 -29.865 1.00 16.07 282 VAL A O 1
ATOM 2135 N N . VAL A 1 283 ? -25.584 -4.299 -29.898 1.00 15.90 283 VAL A N 1
ATOM 2136 C CA . VAL A 1 283 ? -25.529 -4.918 -31.229 1.00 15.20 283 VAL A CA 1
ATOM 2137 C C . VAL A 1 283 ? -24.799 -6.249 -31.193 1.00 14.82 283 VAL A C 1
ATOM 2138 O O . VAL A 1 283 ? -24.171 -6.555 -30.201 1.00 14.77 283 VAL A O 1
ATOM 2142 N N . GLU A 1 284 ? -24.948 -7.014 -32.277 1.00 15.56 284 GLU A N 1
ATOM 2143 C CA . GLU A 1 284 ? -24.243 -8.282 -32.557 1.00 15.51 284 GLU A CA 1
ATOM 2144 C C . GLU A 1 284 ? -24.755 -9.485 -31.745 1.00 15.79 284 GLU A C 1
ATOM 2145 O O . GLU A 1 284 ? -24.100 -10.532 -31.716 1.00 16.00 284 GLU A O 1
ATOM 2151 N N . VAL A 1 285 ? -25.909 -9.358 -31.095 1.00 16.05 285 VAL A N 1
ATOM 2152 C CA . VAL A 1 285 ? -26.569 -10.569 -30.571 1.00 16.30 285 VAL A CA 1
ATOM 2153 C C . VAL A 1 285 ? -26.990 -11.454 -31.742 1.00 16.59 285 VAL A C 1
ATOM 2154 O O . VAL A 1 285 ? -27.744 -11.025 -32.596 1.00 17.11 285 VAL A O 1
ATOM 2158 N N . SER A 1 286 ? -26.495 -12.687 -31.782 1.00 17.82 286 SER A N 1
ATOM 2159 C CA . SER A 1 286 ? -26.751 -13.563 -32.924 1.00 17.04 286 SER A CA 1
ATOM 2160 C C . SER A 1 286 ? -27.369 -14.897 -32.458 1.00 16.71 286 SER A C 1
ATOM 2161 O O . SER A 1 286 ? -26.659 -15.841 -32.123 1.00 15.64 286 SER A O 1
ATOM 2164 N N . PRO A 1 287 ? -28.711 -14.954 -32.410 1.00 15.87 287 PRO A N 1
ATOM 2165 C CA . PRO A 1 287 ? -29.436 -16.118 -31.860 1.00 15.80 287 PRO A CA 1
ATOM 2166 C C . PRO A 1 287 ? -29.062 -17.508 -32.418 1.00 16.86 287 PRO A C 1
ATOM 2167 O O . PRO A 1 287 ? -29.029 -18.467 -31.640 1.00 16.75 287 PRO A O 1
ATOM 2171 N N . PRO A 1 288 ? -28.740 -17.620 -33.722 1.00 17.96 288 PRO A N 1
ATOM 2172 C CA . PRO A 1 288 ? -28.320 -18.943 -34.208 1.00 19.29 288 PRO A CA 1
ATOM 2173 C C . PRO A 1 288 ? -27.035 -19.461 -33.553 1.00 20.45 288 PRO A C 1
ATOM 2174 O O . PRO A 1 288 ? -26.781 -20.651 -33.588 1.00 21.62 288 PRO A O 1
ATOM 2178 N N . PHE A 1 289 ? -26.227 -18.584 -32.961 1.00 19.63 289 PHE A N 1
ATOM 2179 C CA . PHE A 1 289 ? -25.039 -19.061 -32.256 1.00 19.72 289 PHE A CA 1
ATOM 2180 C C . PHE A 1 289 ? -25.179 -18.953 -30.756 1.00 19.47 289 PHE A C 1
ATOM 2181 O O . PHE A 1 289 ? -24.201 -19.144 -30.017 1.00 20.84 289 PHE A O 1
ATOM 2189 N N . ASP A 1 290 ? -26.386 -18.640 -30.299 1.00 17.99 290 ASP A N 1
ATOM 2190 C CA . ASP A 1 290 ? -26.618 -18.414 -28.860 1.00 18.08 290 ASP A CA 1
ATOM 2191 C C . ASP A 1 290 ? -26.906 -19.741 -28.169 1.00 19.39 290 ASP A C 1
ATOM 2192 O O . ASP A 1 290 ? -27.235 -20.737 -28.831 1.00 19.09 290 ASP A O 1
ATOM 2197 N N . VAL A 1 291 ? -26.794 -19.756 -26.841 1.00 19.92 291 VAL A N 1
ATOM 2198 C CA . VAL A 1 291 ? -27.003 -20.987 -26.077 1.00 20.57 291 VAL A CA 1
ATOM 2199 C C . VAL A 1 291 ? -28.084 -20.750 -25.037 1.00 20.73 291 VAL A C 1
ATOM 2200 O O . VAL A 1 291 ? -27.859 -20.024 -24.057 1.00 19.22 291 VAL A O 1
ATOM 2204 N N . GLY A 1 292 ? -29.252 -21.351 -25.259 1.00 20.64 292 GLY A N 1
ATOM 2205 C CA . GLY A 1 292 ? -30.406 -21.188 -24.362 1.00 21.27 292 GLY A CA 1
ATOM 2206 C C . GLY A 1 292 ? -30.724 -19.725 -24.094 1.00 21.66 292 GLY A C 1
ATOM 2207 O O . GLY A 1 292 ? -31.087 -19.356 -22.976 1.00 20.73 292 GLY A O 1
ATOM 2208 N N . GLY A 1 293 ? -30.556 -18.883 -25.117 1.00 20.48 293 GLY A N 1
ATOM 2209 C CA . GLY A 1 293 ? -30.840 -17.452 -25.001 1.00 19.77 293 GLY A CA 1
ATOM 2210 C C . GLY A 1 293 ? -29.946 -16.660 -24.041 1.00 18.31 293 GLY A C 1
ATOM 2211 O O . GLY A 1 293 ? -30.325 -15.581 -23.616 1.00 18.77 293 GLY A O 1
ATOM 2212 N N . ALA A 1 294 ? -28.772 -17.187 -23.696 1.00 17.76 294 ALA A N 1
ATOM 2213 C CA . ALA A 1 294 ? -27.856 -16.499 -22.768 1.00 16.98 294 ALA A CA 1
ATOM 2214 C C . ALA A 1 294 ? -27.533 -15.081 -23.213 1.00 16.42 294 ALA A C 1
ATOM 2215 O O . ALA A 1 294 ? -27.555 -14.150 -22.403 1.00 17.30 294 ALA A O 1
ATOM 2217 N N . THR A 1 295 ? -27.234 -14.924 -24.503 1.00 15.75 295 THR A N 1
ATOM 2218 C CA . THR A 1 295 ? -26.733 -13.657 -25.051 1.00 15.24 295 THR A CA 1
ATOM 2219 C C . THR A 1 295 ? -27.898 -12.672 -25.221 1.00 16.24 295 THR A C 1
ATOM 2220 O O . THR A 1 295 ? -27.758 -11.446 -25.006 1.00 16.07 295 THR A O 1
ATOM 2224 N N . ALA A 1 296 ? -29.043 -13.213 -25.619 1.00 15.52 296 ALA A N 1
ATOM 2225 C CA . ALA A 1 296 ? -30.302 -12.460 -25.625 1.00 15.95 296 ALA A CA 1
ATOM 2226 C C . ALA A 1 296 ? -30.584 -11.830 -24.258 1.00 15.12 296 ALA A C 1
ATOM 2227 O O . ALA A 1 296 ? -30.957 -10.650 -24.172 1.00 14.95 296 ALA A O 1
ATOM 2229 N N . LEU A 1 297 ? -30.415 -12.612 -23.199 1.00 14.94 297 LEU A N 1
ATOM 2230 C CA . LEU A 1 297 ? -30.603 -12.087 -21.838 1.00 14.32 297 LEU A CA 1
ATOM 2231 C C . LEU A 1 297 ? -29.539 -11.053 -21.466 1.00 15.22 297 LEU A C 1
ATOM 2232 O O . LEU A 1 297 ? -29.848 -10.010 -20.876 1.00 15.65 297 LEU A O 1
ATOM 2237 N N . VAL A 1 298 ? -28.284 -11.317 -21.804 1.00 15.72 298 VAL A N 1
ATOM 2238 C CA . VAL A 1 298 ? -27.247 -10.303 -21.615 1.00 16.34 298 VAL A CA 1
ATOM 2239 C C . VAL A 1 298 ? -27.652 -9.023 -22.380 1.00 17.15 298 VAL A C 1
ATOM 2240 O O . VAL A 1 298 ? -27.577 -7.920 -21.852 1.00 18.08 298 VAL A O 1
ATOM 2244 N N . GLY A 1 299 ? -28.118 -9.180 -23.610 1.00 17.51 299 GLY A N 1
ATOM 2245 C CA . GLY A 1 299 ? -28.538 -8.028 -24.408 1.00 16.68 299 GLY A CA 1
ATOM 2246 C C . GLY A 1 299 ? -29.690 -7.283 -23.744 1.00 17.58 299 GLY A C 1
ATOM 2247 O O . GLY A 1 299 ? -29.623 -6.076 -23.575 1.00 17.19 299 GLY A O 1
ATOM 2248 N N . ALA A 1 300 ? -30.739 -8.014 -23.355 1.00 16.79 300 ALA A N 1
ATOM 2249 C CA . ALA A 1 300 ? -31.880 -7.409 -22.681 1.00 16.74 300 ALA A CA 1
ATOM 2250 C C . ALA A 1 300 ? -31.460 -6.690 -21.408 1.00 16.72 300 ALA A C 1
ATOM 2251 O O . ALA A 1 300 ? -31.958 -5.599 -21.108 1.00 17.56 300 ALA A O 1
ATOM 2253 N N . THR A 1 301 ? -30.531 -7.269 -20.663 1.00 16.41 301 THR A N 1
ATOM 2254 C CA . THR A 1 301 ? -30.118 -6.644 -19.407 1.00 16.14 301 THR A CA 1
ATOM 2255 C C . THR A 1 301 ? -29.292 -5.366 -19.645 1.00 16.68 301 THR A C 1
ATOM 2256 O O . THR A 1 301 ? -29.558 -4.338 -19.044 1.00 16.28 301 THR A O 1
ATOM 2260 N N . MET A 1 302 ? -28.311 -5.419 -20.540 1.00 15.63 302 MET A N 1
ATOM 2261 C CA . MET A 1 302 ? -27.562 -4.201 -20.882 1.00 15.82 302 MET A CA 1
ATOM 2262 C C . MET A 1 302 ? -28.508 -3.124 -21.454 1.00 15.58 302 MET A C 1
ATOM 2263 O O . MET A 1 302 ? -28.370 -1.935 -21.156 1.00 16.68 302 MET A O 1
ATOM 2268 N N . MET A 1 303 ? -29.506 -3.554 -22.214 1.00 16.09 303 MET A N 1
ATOM 2269 C CA . MET A 1 303 ? -30.513 -2.635 -22.727 1.00 16.44 303 MET A CA 1
ATOM 2270 C C . MET A 1 303 ? -31.185 -1.911 -21.554 1.00 16.81 303 MET A C 1
ATOM 2271 O O . MET A 1 303 ? -31.303 -0.677 -21.552 1.00 16.09 303 MET A O 1
ATOM 2276 N N . PHE A 1 304 ? -31.613 -2.682 -20.552 1.00 17.46 304 PHE A N 1
ATOM 2277 C CA . PHE A 1 304 ? -32.184 -2.079 -19.347 1.00 19.02 304 PHE A CA 1
ATOM 2278 C C . PHE A 1 304 ? -31.197 -1.154 -18.622 1.00 19.41 304 PHE A C 1
ATOM 2279 O O . PHE A 1 304 ? -31.583 -0.067 -18.183 1.00 21.11 304 PHE A O 1
ATOM 2287 N N . GLU A 1 305 ? -29.939 -1.579 -18.469 1.00 18.85 305 GLU A N 1
ATOM 2288 C CA . GLU A 1 305 ? -28.944 -0.733 -17.792 1.00 19.22 305 GLU A CA 1
ATOM 2289 C C . GLU A 1 305 ? -28.867 0.627 -18.511 1.00 18.93 305 GLU A C 1
ATOM 2290 O O . GLU A 1 305 ? -28.850 1.673 -17.873 1.00 19.76 305 GLU A O 1
ATOM 2296 N N . LEU A 1 306 ? -28.818 0.578 -19.839 1.00 18.40 306 LEU A N 1
ATOM 2297 C CA . LEU A 1 306 ? -28.729 1.775 -20.686 1.00 17.44 306 LEU A CA 1
ATOM 2298 C C . LEU A 1 306 ? -30.006 2.609 -20.662 1.00 18.64 306 LEU A C 1
ATOM 2299 O O . LEU A 1 306 ? -29.944 3.846 -20.701 1.00 18.28 306 LEU A O 1
ATOM 2304 N N . LEU A 1 307 ? -31.158 1.930 -20.600 1.00 18.42 307 LEU A N 1
ATOM 2305 C CA . LEU A 1 307 ? -32.447 2.604 -20.540 1.00 18.89 307 LEU A CA 1
ATOM 2306 C C . LEU A 1 307 ? -32.512 3.521 -19.320 1.00 18.91 307 LEU A C 1
ATOM 2307 O O . LEU A 1 307 ? -32.997 4.645 -19.395 1.00 19.39 307 LEU A O 1
ATOM 2312 N N . CYS A 1 308 ? -32.030 3.026 -18.195 1.00 19.51 308 CYS A N 1
ATOM 2313 C CA . CYS A 1 308 ? -32.089 3.801 -16.967 1.00 20.80 308 CYS A CA 1
ATOM 2314 C C . CYS A 1 308 ? -31.340 5.112 -17.135 1.00 20.80 308 CYS A C 1
ATOM 2315 O O . CYS A 1 308 ? -31.790 6.152 -16.659 1.00 20.71 308 CYS A O 1
ATOM 2318 N N . LEU A 1 309 ? -30.205 5.064 -17.820 1.00 21.47 309 LEU A N 1
ATOM 2319 C CA . LEU A 1 309 ? -29.403 6.269 -18.024 1.00 21.59 309 LEU A CA 1
ATOM 2320 C C . LEU A 1 309 ? -30.001 7.201 -19.059 1.00 21.62 309 LEU A C 1
ATOM 2321 O O . LEU A 1 309 ? -29.977 8.420 -18.884 1.00 22.74 309 LEU A O 1
ATOM 2326 N N . LEU A 1 310 ? -30.558 6.641 -20.126 1.00 20.68 310 LEU A N 1
ATOM 2327 C CA . LEU A 1 310 ? -31.226 7.474 -21.116 1.00 20.85 310 LEU A CA 1
ATOM 2328 C C . LEU A 1 310 ? -32.486 8.127 -20.545 1.00 21.58 310 LEU A C 1
ATOM 2329 O O . LEU A 1 310 ? -32.799 9.267 -20.879 1.00 21.63 310 LEU A O 1
ATOM 2334 N N . ALA A 1 311 ? -33.226 7.393 -19.724 1.00 21.51 311 ALA A N 1
ATOM 2335 C CA . ALA A 1 311 ? -34.379 7.977 -19.043 1.00 22.46 311 ALA A CA 1
ATOM 2336 C C . ALA A 1 311 ? -33.969 9.256 -18.303 1.00 23.42 311 ALA A C 1
ATOM 2337 O O . ALA A 1 311 ? -34.654 10.271 -18.416 1.00 23.93 311 ALA A O 1
ATOM 2339 N N . GLU A 1 312 ? -32.866 9.207 -17.556 1.00 24.49 312 GLU A N 1
ATOM 2340 C CA . GLU A 1 312 ? -32.394 10.386 -16.822 1.00 26.20 312 GLU A CA 1
ATOM 2341 C C . GLU A 1 312 ? -32.037 11.541 -17.763 1.00 27.09 312 GLU A C 1
ATOM 2342 O O . GLU A 1 312 ? -32.371 12.684 -17.485 1.00 25.90 312 GLU A O 1
ATOM 2348 N N . SER A 1 313 ? -31.361 11.244 -18.872 1.00 27.56 313 SER A N 1
ATOM 2349 C CA . SER A 1 313 ? -31.034 12.296 -19.838 1.00 27.77 313 SER A CA 1
ATOM 2350 C C . SER A 1 313 ? -32.299 12.885 -20.436 1.00 27.06 313 SER A C 1
ATOM 2351 O O . SER A 1 313 ? -32.433 14.104 -20.511 1.00 27.66 313 SER A O 1
ATOM 2354 N N . ALA A 1 314 ? -33.232 12.032 -20.849 1.00 25.80 314 ALA A N 1
ATOM 2355 C CA . ALA A 1 314 ? -34.493 12.512 -21.409 1.00 26.44 314 ALA A CA 1
ATOM 2356 C C . ALA A 1 314 ? -35.281 13.342 -20.386 1.00 27.72 314 ALA A C 1
ATOM 2357 O O . ALA A 1 314 ? -36.012 14.274 -20.757 1.00 27.93 314 ALA A O 1
ATOM 2359 N N . ALA A 1 315 ? -35.120 13.006 -19.108 1.00 28.28 315 ALA A N 1
ATOM 2360 C CA . ALA A 1 315 ? -35.852 13.683 -18.037 1.00 30.49 315 ALA A CA 1
ATOM 2361 C C . ALA A 1 315 ? -35.294 15.092 -17.858 1.00 31.90 315 ALA A C 1
ATOM 2362 O O . ALA A 1 315 ? -36.059 16.044 -17.704 1.00 32.20 315 ALA A O 1
ATOM 2364 N N . ARG A 1 316 ? -33.965 15.214 -17.910 1.00 33.19 316 ARG A N 1
ATOM 2365 C CA . ARG A 1 316 ? -33.306 16.508 -17.747 1.00 35.91 316 ARG A CA 1
ATOM 2366 C C . ARG A 1 316 ? -33.597 17.437 -18.921 1.00 36.98 316 ARG A C 1
ATOM 2367 O O . ARG A 1 316 ? -33.878 18.613 -18.718 1.00 37.41 316 ARG A O 1
ATOM 2375 N N . SER A 1 317 ? -33.549 16.919 -20.144 1.00 37.69 317 SER A N 1
ATOM 2376 C CA . SER A 1 317 ? -33.777 17.768 -21.308 1.00 39.12 317 SER A CA 1
ATOM 2377 C C . SER A 1 317 ? -35.233 18.247 -21.432 1.00 39.30 317 SER A C 1
ATOM 2378 O O . SER A 1 317 ? -35.489 19.324 -21.985 1.00 40.27 317 SER A O 1
ATOM 2381 N N . ALA A 1 318 ? -36.172 17.466 -20.901 1.00 39.04 318 ALA A N 1
ATOM 2382 C CA . ALA A 1 318 ? -37.587 17.860 -20.851 1.00 39.10 318 ALA A CA 1
ATOM 2383 C C . ALA A 1 318 ? -37.816 19.039 -19.897 1.00 39.16 318 ALA A C 1
ATOM 2384 O O . ALA A 1 318 ? -37.087 19.190 -18.917 1.00 39.30 318 ALA A O 1
ATOM 2386 N N . ASP B 1 4 ? -3.700 -42.964 -62.887 1.00 44.23 4 ASP B N 1
ATOM 2387 C CA . ASP B 1 4 ? -4.174 -43.421 -61.584 1.00 43.91 4 ASP B CA 1
ATOM 2388 C C . ASP B 1 4 ? -5.169 -42.434 -60.912 1.00 42.43 4 ASP B C 1
ATOM 2389 O O . ASP B 1 4 ? -4.833 -41.320 -60.621 1.00 42.17 4 ASP B O 1
ATOM 2394 N N . HIS B 1 5 ? -6.392 -42.885 -60.710 1.00 40.64 5 HIS B N 1
ATOM 2395 C CA . HIS B 1 5 ? -7.504 -42.091 -60.180 1.00 39.27 5 HIS B CA 1
ATOM 2396 C C . HIS B 1 5 ? -7.291 -41.636 -58.753 1.00 38.01 5 HIS B C 1
ATOM 2397 O O . HIS B 1 5 ? -6.742 -42.384 -57.938 1.00 38.01 5 HIS B O 1
ATOM 2404 N N . PRO B 1 6 ? -7.718 -40.396 -58.448 1.00 36.49 6 PRO B N 1
ATOM 2405 C CA . PRO B 1 6 ? -7.718 -39.955 -57.060 1.00 35.15 6 PRO B CA 1
ATOM 2406 C C . PRO B 1 6 ? -8.552 -40.903 -56.209 1.00 34.09 6 PRO B C 1
ATOM 2407 O O . PRO B 1 6 ? -9.547 -41.470 -56.681 1.00 32.74 6 PRO B O 1
ATOM 2411 N N . GLN B 1 7 ? -8.130 -41.096 -54.968 1.00 32.87 7 GLN B N 1
ATOM 2412 C CA . GLN B 1 7 ? -8.878 -41.946 -54.064 1.00 33.05 7 GLN B CA 1
ATOM 2413 C C . GLN B 1 7 ? -9.024 -41.255 -52.712 1.00 31.79 7 GLN B C 1
ATOM 2414 O O . GLN B 1 7 ? -8.143 -40.492 -52.297 1.00 31.11 7 GLN B O 1
ATOM 2420 N N . PRO B 1 8 ? -10.130 -41.531 -52.013 1.00 32.38 8 PRO B N 1
ATOM 2421 C CA . PRO B 1 8 ? -10.294 -40.995 -50.667 1.00 32.22 8 PRO B CA 1
ATOM 2422 C C . PRO B 1 8 ? -9.237 -41.625 -49.772 1.00 32.71 8 PRO B C 1
ATOM 2423 O O . PRO B 1 8 ? -8.724 -42.691 -50.106 1.00 31.92 8 PRO B O 1
ATOM 2427 N N . LEU B 1 9 ? -8.922 -40.986 -48.648 1.00 32.69 9 LEU B N 1
ATOM 2428 C CA . LEU B 1 9 ? -8.070 -41.610 -47.648 1.00 33.12 9 LEU B CA 1
ATOM 2429 C C . LEU B 1 9 ? -8.571 -43.011 -47.351 1.00 34.95 9 LEU B C 1
ATOM 2430 O O . LEU B 1 9 ? -9.782 -43.273 -47.342 1.00 35.33 9 LEU B O 1
ATOM 2435 N N . ASP B 1 10 ? -7.623 -43.908 -47.125 1.00 36.37 10 ASP B N 1
ATOM 2436 C CA . ASP B 1 10 ? -7.908 -45.291 -46.827 1.00 37.82 10 ASP B CA 1
ATOM 2437 C C . ASP B 1 10 ? -8.409 -45.408 -45.382 1.00 38.07 10 ASP B C 1
ATOM 2438 O O . ASP B 1 10 ? -7.631 -45.221 -44.443 1.00 38.36 10 ASP B O 1
ATOM 2443 N N . ALA B 1 11 ? -9.695 -45.704 -45.194 1.00 38.19 11 ALA B N 1
ATOM 2444 C CA . ALA B 1 11 ? -10.244 -45.819 -43.841 1.00 38.93 11 ALA B CA 1
ATOM 2445 C C . ALA B 1 11 ? -9.695 -47.039 -43.082 1.00 39.73 11 ALA B C 1
ATOM 2446 O O . ALA B 1 11 ? -9.871 -47.152 -41.872 1.00 39.89 11 ALA B O 1
ATOM 2448 N N . ALA B 1 12 ? -9.017 -47.937 -43.792 1.00 40.23 12 ALA B N 1
ATOM 2449 C CA . ALA B 1 12 ? -8.369 -49.082 -43.155 1.00 41.21 12 ALA B CA 1
ATOM 2450 C C . ALA B 1 12 ? -7.086 -48.673 -42.428 1.00 41.50 12 ALA B C 1
ATOM 2451 O O . ALA B 1 12 ? -6.623 -49.386 -41.542 1.00 42.64 12 ALA B O 1
ATOM 2453 N N . GLU B 1 13 ? -6.516 -47.530 -42.802 1.00 41.55 13 GLU B N 1
ATOM 2454 C CA . GLU B 1 13 ? -5.290 -47.036 -42.172 1.00 41.20 13 GLU B CA 1
ATOM 2455 C C . GLU B 1 13 ? -5.441 -45.655 -41.526 1.00 39.64 13 GLU B C 1
ATOM 2456 O O . GLU B 1 13 ? -4.635 -45.273 -40.676 1.00 39.96 13 GLU B O 1
ATOM 2462 N N . ILE B 1 14 ? -6.448 -44.903 -41.964 1.00 37.22 14 ILE B N 1
ATOM 2463 C CA . ILE B 1 14 ? -6.726 -43.575 -41.420 1.00 35.26 14 ILE B CA 1
ATOM 2464 C C . ILE B 1 14 ? -8.203 -43.500 -41.037 1.00 32.71 14 ILE B C 1
ATOM 2465 O O . ILE B 1 14 ? -9.072 -43.494 -41.907 1.00 32.90 14 ILE B O 1
ATOM 2470 N N . PRO B 1 15 ? -8.491 -43.483 -39.723 1.00 30.61 15 PRO B N 1
ATOM 2471 C CA . PRO B 1 15 ? -9.873 -43.486 -39.246 1.00 27.71 15 PRO B CA 1
ATOM 2472 C C . PRO B 1 15 ? -10.642 -42.265 -39.745 1.00 26.66 15 PRO B C 1
ATOM 2473 O O . PRO B 1 15 ? -10.032 -41.237 -40.061 1.00 25.38 15 PRO B O 1
ATOM 2477 N N . ARG B 1 16 ? -11.971 -42.384 -39.802 1.00 24.80 16 ARG B N 1
ATOM 2478 C CA . ARG B 1 16 ? -12.828 -41.390 -40.445 1.00 25.23 16 ARG B CA 1
ATOM 2479 C C . ARG B 1 16 ? -12.886 -40.037 -39.727 1.00 24.20 16 ARG B C 1
ATOM 2480 O O . ARG B 1 16 ? -13.287 -39.037 -40.322 1.00 24.93 16 ARG B O 1
ATOM 2488 N N . PHE B 1 17 ? -12.491 -40.014 -38.458 1.00 24.00 17 PHE B N 1
ATOM 2489 C CA . PHE B 1 17 ? -12.449 -38.783 -37.689 1.00 22.40 17 PHE B CA 1
ATOM 2490 C C . PHE B 1 17 ? -11.149 -38.015 -37.935 1.00 22.77 17 PHE B C 1
ATOM 2491 O O . PHE B 1 17 ? -10.983 -36.907 -37.424 1.00 23.33 17 PHE B O 1
ATOM 2499 N N . ALA B 1 18 ? -10.241 -38.610 -38.708 1.00 21.06 18 ALA B N 1
ATOM 2500 C CA . ALA B 1 18 ? -8.899 -38.066 -38.913 1.00 21.24 18 ALA B CA 1
ATOM 2501 C C . ALA B 1 18 ? -8.674 -37.619 -40.350 1.00 22.32 18 ALA B C 1
ATOM 2502 O O . ALA B 1 18 ? -9.481 -37.922 -41.240 1.00 22.29 18 ALA B O 1
ATOM 2504 N N . GLY B 1 19 ? -7.591 -36.875 -40.568 1.00 22.48 19 GLY B N 1
ATOM 2505 C CA . GLY B 1 19 ? -7.258 -36.404 -41.907 1.00 22.83 19 GLY B CA 1
ATOM 2506 C C . GLY B 1 19 ? -7.931 -35.076 -42.178 1.00 23.79 19 GLY B C 1
ATOM 2507 O O . GLY B 1 19 ? -8.968 -34.758 -41.602 1.00 22.17 19 GLY B O 1
ATOM 2508 N N . ILE B 1 20 ? -7.325 -34.278 -43.038 1.00 25.04 20 ILE B N 1
ATOM 2509 C CA . ILE B 1 20 ? -7.885 -32.965 -43.370 1.00 26.43 20 ILE B CA 1
ATOM 2510 C C . ILE B 1 20 ? -9.240 -33.154 -44.064 1.00 26.26 20 ILE B C 1
ATOM 2511 O O . ILE B 1 20 ? -9.355 -33.990 -44.957 1.00 26.50 20 ILE B O 1
ATOM 2516 N N . PRO B 1 21 ? -10.291 -32.435 -43.605 1.00 25.42 21 PRO B N 1
ATOM 2517 C CA . PRO B 1 21 ? -11.617 -32.799 -44.114 1.00 25.99 21 PRO B CA 1
ATOM 2518 C C . PRO B 1 21 ? -11.967 -32.157 -45.464 1.00 26.55 21 PRO B C 1
ATOM 2519 O O . PRO B 1 21 ? -12.644 -31.127 -45.503 1.00 27.73 21 PRO B O 1
ATOM 2523 N N . THR B 1 22 ? -11.518 -32.776 -46.549 1.00 25.37 22 THR B N 1
ATOM 2524 C CA . THR B 1 22 ? -11.985 -32.451 -47.904 1.00 25.51 22 THR B CA 1
ATOM 2525 C C . THR B 1 22 ? -13.256 -33.248 -48.191 1.00 25.01 22 THR B C 1
ATOM 2526 O O . THR B 1 22 ? -13.565 -34.183 -47.450 1.00 24.23 22 THR B O 1
ATOM 2530 N N . PHE B 1 23 ? -13.991 -32.900 -49.256 1.00 25.86 23 PHE B N 1
ATOM 2531 C CA . PHE B 1 23 ? -15.146 -33.701 -49.689 1.00 26.58 23 PHE B CA 1
ATOM 2532 C C . PHE B 1 23 ? -14.751 -35.167 -49.909 1.00 27.90 23 PHE B C 1
ATOM 2533 O O . PHE B 1 23 ? -13.838 -35.458 -50.695 1.00 28.57 23 PHE B O 1
ATOM 2541 N N . MET B 1 24 ? -15.432 -36.077 -49.211 1.00 28.87 24 MET B N 1
ATOM 2542 C CA . MET B 1 24 ? -15.154 -37.524 -49.282 1.00 29.38 24 MET B CA 1
ATOM 2543 C C . MET B 1 24 ? -13.707 -37.896 -48.928 1.00 29.12 24 MET B C 1
ATOM 2544 O O . MET B 1 24 ? -13.247 -38.991 -49.250 1.00 30.57 24 MET B O 1
ATOM 2549 N N . ARG B 1 25 ? -13.014 -37.002 -48.227 1.00 29.07 25 ARG B N 1
ATOM 2550 C CA . ARG B 1 25 ? -11.576 -37.145 -47.930 1.00 29.46 25 ARG B CA 1
ATOM 2551 C C . ARG B 1 25 ? -10.744 -37.435 -49.193 1.00 30.11 25 ARG B C 1
ATOM 2552 O O . ARG B 1 25 ? -9.763 -38.176 -49.141 1.00 29.87 25 ARG B O 1
ATOM 2560 N N . LEU B 1 26 ? -11.161 -36.849 -50.315 1.00 30.00 26 LEU B N 1
ATOM 2561 C CA . LEU B 1 26 ? -10.413 -36.923 -51.562 1.00 29.42 26 LEU B CA 1
ATOM 2562 C C . LEU B 1 26 ? -9.283 -35.907 -51.549 1.00 29.77 26 LEU B C 1
ATOM 2563 O O . LEU B 1 26 ? -9.257 -35.005 -50.695 1.00 30.43 26 LEU B O 1
ATOM 2568 N N . PRO B 1 27 ? -8.323 -36.042 -52.484 1.00 29.65 27 PRO B N 1
ATOM 2569 C CA . PRO B 1 27 ? -7.331 -34.984 -52.591 1.00 29.63 27 PRO B CA 1
ATOM 2570 C C . PRO B 1 27 ? -7.946 -33.666 -53.088 1.00 29.99 27 PRO B C 1
ATOM 2571 O O . PRO B 1 27 ? -9.004 -33.667 -53.725 1.00 30.46 27 PRO B O 1
ATOM 2575 N N . ALA B 1 28 ? -7.285 -32.556 -52.780 1.00 30.14 28 ALA B N 1
ATOM 2576 C CA . ALA B 1 28 ? -7.722 -31.238 -53.193 1.00 31.53 28 ALA B CA 1
ATOM 2577 C C . ALA B 1 28 ? -7.074 -30.842 -54.514 1.00 32.57 28 ALA B C 1
ATOM 2578 O O . ALA B 1 28 ? -5.896 -31.145 -54.758 1.00 33.54 28 ALA B O 1
ATOM 2580 N N . PHE B 1 29 ? -7.834 -30.148 -55.353 1.00 32.99 29 PHE B N 1
ATOM 2581 C CA . PHE B 1 29 ? -7.357 -29.756 -56.676 1.00 34.00 29 PHE B CA 1
ATOM 2582 C C . PHE B 1 29 ? -7.670 -28.304 -56.920 1.00 34.86 29 PHE B C 1
ATOM 2583 O O . PHE B 1 29 ? -8.710 -27.800 -56.501 1.00 34.91 29 PHE B O 1
ATOM 2591 N N . THR B 1 30 ? -6.755 -27.652 -57.621 1.00 35.71 30 THR B N 1
ATOM 2592 C CA . THR B 1 30 ? -6.932 -26.298 -58.086 1.00 37.41 30 THR B CA 1
ATOM 2593 C C . THR B 1 30 ? -7.310 -26.255 -59.587 1.00 37.50 30 THR B C 1
ATOM 2594 O O . THR B 1 30 ? -7.855 -25.269 -60.080 1.00 37.21 30 THR B O 1
ATOM 2598 N N . ASP B 1 31 ? -7.061 -27.342 -60.304 1.00 37.59 31 ASP B N 1
ATOM 2599 C CA . ASP B 1 31 ? -7.217 -27.325 -61.754 1.00 37.64 31 ASP B CA 1
ATOM 2600 C C . ASP B 1 31 ? -8.358 -28.243 -62.209 1.00 36.74 31 ASP B C 1
ATOM 2601 O O . ASP B 1 31 ? -8.275 -29.455 -62.057 1.00 36.87 31 ASP B O 1
ATOM 2606 N N . PRO B 1 32 ? -9.439 -27.662 -62.761 1.00 35.96 32 PRO B N 1
ATOM 2607 C CA . PRO B 1 32 ? -10.569 -28.494 -63.205 1.00 35.81 32 PRO B CA 1
ATOM 2608 C C . PRO B 1 32 ? -10.163 -29.510 -64.265 1.00 36.34 32 PRO B C 1
ATOM 2609 O O . PRO B 1 32 ? -10.750 -30.599 -64.328 1.00 35.93 32 PRO B O 1
ATOM 2613 N N . ALA B 1 33 ? -9.180 -29.154 -65.100 1.00 36.26 33 ALA B N 1
ATOM 2614 C CA . ALA B 1 33 ? -8.692 -30.058 -66.141 1.00 36.48 33 ALA B CA 1
ATOM 2615 C C . ALA B 1 33 ? -8.250 -31.384 -65.547 1.00 36.48 33 ALA B C 1
ATOM 2616 O O . ALA B 1 33 ? -8.290 -32.418 -66.218 1.00 36.21 33 ALA B O 1
ATOM 2618 N N . ALA B 1 34 ? -7.856 -31.358 -64.276 1.00 36.20 34 ALA B N 1
ATOM 2619 C CA . ALA B 1 34 ? -7.370 -32.561 -63.609 1.00 36.41 34 ALA B CA 1
ATOM 2620 C C . ALA B 1 34 ? -8.467 -33.610 -63.361 1.00 36.04 34 ALA B C 1
ATOM 2621 O O . ALA B 1 34 ? -8.164 -34.782 -63.151 1.00 36.25 34 ALA B O 1
ATOM 2623 N N . LEU B 1 35 ? -9.731 -33.195 -63.423 1.00 35.24 35 LEU B N 1
ATOM 2624 C CA . LEU B 1 35 ? -10.835 -34.037 -62.959 1.00 35.03 35 LEU B CA 1
ATOM 2625 C C . LEU B 1 35 ? -11.932 -34.185 -64.000 1.00 34.96 35 LEU B C 1
ATOM 2626 O O . LEU B 1 35 ? -12.057 -33.354 -64.889 1.00 35.88 35 LEU B O 1
ATOM 2631 N N . GLN B 1 36 ? -12.721 -35.247 -63.867 1.00 34.46 36 GLN B N 1
ATOM 2632 C CA . GLN B 1 36 ? -13.926 -35.466 -64.669 1.00 34.21 36 GLN B CA 1
ATOM 2633 C C . GLN B 1 36 ? -15.199 -35.103 -63.883 1.00 34.08 36 GLN B C 1
ATOM 2634 O O . GLN B 1 36 ? -16.215 -34.725 -64.473 1.00 33.79 36 GLN B O 1
ATOM 2640 N N . VAL B 1 37 ? -15.148 -35.257 -62.557 1.00 33.54 37 VAL B N 1
ATOM 2641 C CA . VAL B 1 37 ? -16.212 -34.775 -61.667 1.00 32.65 37 VAL B CA 1
ATOM 2642 C C . VAL B 1 37 ? -15.607 -33.897 -60.573 1.00 32.41 37 VAL B C 1
ATOM 2643 O O . VAL B 1 37 ? -14.739 -34.339 -59.812 1.00 32.76 37 VAL B O 1
ATOM 2647 N N . GLY B 1 38 ? -16.059 -32.649 -60.510 1.00 31.63 38 GLY B N 1
ATOM 2648 C CA . GLY B 1 38 ? -15.495 -31.673 -59.588 1.00 30.50 38 GLY B CA 1
ATOM 2649 C C . GLY B 1 38 ? -16.421 -31.421 -58.411 1.00 30.14 38 GLY B C 1
ATOM 2650 O O . GLY B 1 38 ? -17.569 -31.023 -58.596 1.00 30.01 38 GLY B O 1
ATOM 2651 N N . LEU B 1 39 ? -15.927 -31.684 -57.200 1.00 30.28 39 LEU B N 1
ATOM 2652 C CA . LEU B 1 39 ? -16.717 -31.484 -55.984 1.00 29.66 39 LEU B CA 1
ATOM 2653 C C . LEU B 1 39 ? -16.427 -30.094 -55.456 1.00 29.04 39 LEU B C 1
ATOM 2654 O O . LEU B 1 39 ? -15.285 -29.772 -55.105 1.00 28.88 39 LEU B O 1
ATOM 2659 N N . ILE B 1 40 ? -17.464 -29.260 -55.446 1.00 28.22 40 ILE B N 1
ATOM 2660 C CA . ILE B 1 40 ? -17.275 -27.821 -55.306 1.00 26.40 40 ILE B CA 1
ATOM 2661 C C . ILE B 1 40 ? -18.173 -27.248 -54.247 1.00 25.94 40 ILE B C 1
ATOM 2662 O O . ILE B 1 40 ? -19.360 -27.549 -54.217 1.00 24.51 40 ILE B O 1
ATOM 2667 N N . GLY B 1 41 ? -17.604 -26.396 -53.403 1.00 25.34 41 GLY B N 1
ATOM 2668 C CA . GLY B 1 41 ? -18.402 -25.647 -52.441 1.00 25.25 41 GLY B CA 1
ATOM 2669 C C . GLY B 1 41 ? -18.800 -24.284 -52.981 1.00 25.55 41 GLY B C 1
ATOM 2670 O O . GLY B 1 41 ? -18.009 -23.618 -53.655 1.00 26.32 41 GLY B O 1
ATOM 2671 N N . VAL B 1 42 ? -20.035 -23.871 -52.695 1.00 24.91 42 VAL B N 1
ATOM 2672 C CA . VAL B 1 42 ? -20.482 -22.500 -53.011 1.00 24.51 42 VAL B CA 1
ATOM 2673 C C . VAL B 1 42 ? -21.041 -21.893 -51.715 1.00 23.78 42 VAL B C 1
ATOM 2674 O O . VAL B 1 42 ? -22.245 -21.902 -51.500 1.00 21.78 42 VAL B O 1
ATOM 2678 N N . PRO B 1 43 ? -20.153 -21.402 -50.835 1.00 23.48 43 PRO B N 1
ATOM 2679 C CA . PRO B 1 43 ? -20.537 -20.947 -49.497 1.00 23.49 43 PRO B CA 1
ATOM 2680 C C . PRO B 1 43 ? -21.126 -19.539 -49.570 1.00 23.72 43 PRO B C 1
ATOM 2681 O O . PRO B 1 43 ? -20.445 -18.564 -49.271 1.00 22.99 43 PRO B O 1
ATOM 2685 N N . TRP B 1 44 ? -22.375 -19.442 -50.010 1.00 23.62 44 TRP B N 1
ATOM 2686 C CA . TRP B 1 44 ? -22.938 -18.152 -50.326 1.00 24.03 44 TRP B CA 1
ATOM 2687 C C . TRP B 1 44 ? -24.419 -18.141 -50.009 1.00 23.95 44 TRP B C 1
ATOM 2688 O O . TRP B 1 44 ? -25.176 -18.998 -50.491 1.00 25.07 44 TRP B O 1
ATOM 2699 N N . ASP B 1 45 ? -24.847 -17.180 -49.195 1.00 23.58 45 ASP B N 1
ATOM 2700 C CA . ASP B 1 45 ? -26.266 -17.084 -48.864 1.00 22.57 45 ASP B CA 1
ATOM 2701 C C . ASP B 1 45 ? -26.799 -15.648 -48.958 1.00 22.13 45 ASP B C 1
ATOM 2702 O O . ASP B 1 45 ? -27.752 -15.293 -48.277 1.00 20.77 45 ASP B O 1
ATOM 2707 N N . GLY B 1 46 ? -26.193 -14.838 -49.823 1.00 21.18 46 GLY B N 1
ATOM 2708 C CA . GLY B 1 46 ? -26.697 -13.474 -50.075 1.00 22.38 46 GLY B CA 1
ATOM 2709 C C . GLY B 1 46 ? -28.129 -13.433 -50.606 1.00 22.13 46 GLY B C 1
ATOM 2710 O O . GLY B 1 46 ? -28.812 -12.406 -50.500 1.00 23.35 46 GLY B O 1
ATOM 2711 N N . GLY B 1 47 ? -28.610 -14.545 -51.149 1.00 21.79 47 GLY B N 1
ATOM 2712 C CA . GLY B 1 47 ? -29.987 -14.600 -51.660 1.00 21.98 47 GLY B CA 1
ATOM 2713 C C . GLY B 1 47 ? -31.064 -14.895 -50.627 1.00 22.73 47 GLY B C 1
ATOM 2714 O O . GLY B 1 47 ? -32.260 -14.970 -50.961 1.00 21.27 47 GLY B O 1
ATOM 2715 N N . THR B 1 48 ? -30.665 -15.075 -49.364 1.00 23.32 48 THR B N 1
ATOM 2716 C CA . THR B 1 48 ? -31.598 -15.583 -48.350 1.00 24.27 48 THR B CA 1
ATOM 2717 C C . THR B 1 48 ? -32.472 -14.484 -47.742 1.00 24.17 48 THR B C 1
ATOM 2718 O O . THR B 1 48 ? -31.966 -13.507 -47.193 1.00 24.62 48 THR B O 1
ATOM 2722 N N . THR B 1 49 ? -33.784 -14.690 -47.793 1.00 23.68 49 THR B N 1
ATOM 2723 C CA . THR B 1 49 ? -34.751 -13.676 -47.388 1.00 24.60 49 THR B CA 1
ATOM 2724 C C . THR B 1 49 ? -35.223 -13.839 -45.933 1.00 25.28 49 THR B C 1
ATOM 2725 O O . THR B 1 49 ? -35.772 -12.898 -45.352 1.00 26.34 49 THR B O 1
ATOM 2729 N N . ASN B 1 50 ? -35.015 -15.031 -45.361 1.00 24.80 50 ASN B N 1
ATOM 2730 C CA . ASN B 1 50 ? -35.390 -15.313 -43.977 1.00 25.55 50 ASN B CA 1
ATOM 2731 C C . ASN B 1 50 ? -34.171 -15.713 -43.127 1.00 25.41 50 ASN B C 1
ATOM 2732 O O . ASN B 1 50 ? -33.407 -14.845 -42.699 1.00 22.96 50 ASN B O 1
ATOM 2737 N N . ARG B 1 51 ? -33.979 -17.010 -42.885 1.00 24.74 51 ARG B N 1
ATOM 2738 C CA . ARG B 1 51 ? -32.859 -17.445 -42.031 1.00 26.52 51 ARG B CA 1
ATOM 2739 C C . ARG B 1 51 ? -31.628 -17.718 -42.868 1.00 26.27 51 ARG B C 1
ATOM 2740 O O . ARG B 1 51 ? -31.658 -18.554 -43.777 1.00 27.24 51 ARG B O 1
ATOM 2748 N N . ALA B 1 52 ? -30.554 -16.983 -42.592 1.00 24.47 52 ALA B N 1
ATOM 2749 C CA . ALA B 1 52 ? -29.310 -17.194 -43.313 1.00 24.15 52 ALA B CA 1
ATOM 2750 C C . ALA B 1 52 ? -28.481 -18.272 -42.588 1.00 23.85 52 ALA B C 1
ATOM 2751 O O . ALA B 1 52 ? -28.934 -18.838 -41.594 1.00 25.38 52 ALA B O 1
ATOM 2753 N N . GLY B 1 53 ? -27.310 -18.604 -43.125 1.00 21.85 53 GLY B N 1
ATOM 2754 C CA . GLY B 1 53 ? -26.454 -19.609 -42.523 1.00 20.13 53 GLY B CA 1
ATOM 2755 C C . GLY B 1 53 ? -25.965 -20.680 -43.487 1.00 19.65 53 GLY B C 1
ATOM 2756 O O . GLY B 1 53 ? -25.016 -21.414 -43.183 1.00 17.38 53 GLY B O 1
ATOM 2757 N N . ALA B 1 54 ? -26.580 -20.766 -44.662 1.00 18.49 54 ALA B N 1
ATOM 2758 C CA . ALA B 1 54 ? -26.137 -21.723 -45.652 1.00 19.08 54 ALA B CA 1
ATOM 2759 C C . ALA B 1 54 ? -24.709 -21.425 -46.173 1.00 19.49 54 ALA B C 1
ATOM 2760 O O . ALA B 1 54 ? -24.109 -22.260 -46.811 1.00 19.79 54 ALA B O 1
ATOM 2762 N N . ARG B 1 55 ? -24.167 -20.243 -45.889 1.00 19.16 55 ARG B N 1
ATOM 2763 C CA . ARG B 1 55 ? -22.765 -19.968 -46.241 1.00 20.08 55 ARG B CA 1
ATOM 2764 C C . ARG B 1 55 ? -21.800 -20.980 -45.588 1.00 19.88 55 ARG B C 1
ATOM 2765 O O . ARG B 1 55 ? -20.689 -21.225 -46.095 1.00 19.53 55 ARG B O 1
ATOM 2773 N N . HIS B 1 56 ? -22.232 -21.578 -44.481 1.00 19.10 56 HIS B N 1
ATOM 2774 C CA . HIS B 1 56 ? -21.394 -22.543 -43.760 1.00 19.37 56 HIS B CA 1
ATOM 2775 C C . HIS B 1 56 ? -21.586 -23.959 -44.253 1.00 18.17 56 HIS B C 1
ATOM 2776 O O . HIS B 1 56 ? -20.860 -24.875 -43.846 1.00 18.74 56 HIS B O 1
ATOM 2783 N N . GLY B 1 57 ? -22.595 -24.146 -45.093 1.00 18.28 57 GLY B N 1
ATOM 2784 C CA . GLY B 1 57 ? -22.964 -25.506 -45.573 1.00 19.46 57 GLY B CA 1
ATOM 2785 C C . GLY B 1 57 ? -21.839 -26.362 -46.126 1.00 19.67 57 GLY B C 1
ATOM 2786 O O . GLY B 1 57 ? -21.673 -27.495 -45.705 1.00 19.38 57 GLY B O 1
ATOM 2787 N N . PRO B 1 58 ? -21.053 -25.831 -47.086 1.00 19.67 58 PRO B N 1
ATOM 2788 C CA . PRO B 1 58 ? -19.983 -26.643 -47.661 1.00 19.67 58 PRO B CA 1
ATOM 2789 C C . PRO B 1 58 ? -18.967 -27.154 -46.633 1.00 20.19 58 PRO B C 1
ATOM 2790 O O . PRO B 1 58 ? -18.584 -28.322 -46.684 1.00 20.91 58 PRO B O 1
ATOM 2794 N N . ARG B 1 59 ? -18.545 -26.310 -45.702 1.00 20.85 59 ARG B N 1
ATOM 2795 C CA . ARG B 1 59 ? -17.615 -26.766 -44.652 1.00 20.69 59 ARG B CA 1
ATOM 2796 C C . ARG B 1 59 ? -18.140 -27.958 -43.852 1.00 20.10 59 ARG B C 1
ATOM 2797 O O . ARG B 1 59 ? -17.405 -28.899 -43.545 1.00 20.03 59 ARG B O 1
ATOM 2805 N N . GLU B 1 60 ? -19.405 -27.910 -43.468 1.00 19.94 60 GLU B N 1
ATOM 2806 C CA . GLU B 1 60 ? -19.927 -28.960 -42.604 1.00 20.16 60 GLU B CA 1
ATOM 2807 C C . GLU B 1 60 ? -20.254 -30.211 -43.404 1.00 20.64 60 GLU B C 1
ATOM 2808 O O . GLU B 1 60 ? -20.009 -31.319 -42.941 1.00 20.64 60 GLU B O 1
ATOM 2814 N N . VAL B 1 61 ? -20.750 -30.035 -44.629 1.00 20.69 61 VAL B N 1
ATOM 2815 C CA . VAL B 1 61 ? -20.924 -31.182 -45.522 1.00 20.79 61 VAL B CA 1
ATOM 2816 C C . VAL B 1 61 ? -19.570 -31.873 -45.788 1.00 21.23 61 VAL B C 1
ATOM 2817 O O . VAL B 1 61 ? -19.477 -33.092 -45.701 1.00 22.28 61 VAL B O 1
ATOM 2821 N N . ARG B 1 62 ? -18.528 -31.097 -46.085 1.00 21.29 62 ARG B N 1
ATOM 2822 C CA . ARG B 1 62 ? -17.153 -31.657 -46.138 1.00 22.21 62 ARG B CA 1
ATOM 2823 C C . ARG B 1 62 ? -16.820 -32.505 -44.892 1.00 22.52 62 ARG B C 1
ATOM 2824 O O . ARG B 1 62 ? -16.399 -33.670 -44.993 1.00 22.17 62 ARG B O 1
ATOM 2832 N N . ASN B 1 63 ? -17.032 -31.906 -43.723 1.00 22.56 63 ASN B N 1
ATOM 2833 C CA . ASN B 1 63 ? -16.788 -32.552 -42.434 1.00 23.88 63 ASN B CA 1
ATOM 2834 C C . ASN B 1 63 ? -17.461 -33.918 -42.384 1.00 22.76 63 ASN B C 1
ATOM 2835 O O . ASN B 1 63 ? -16.801 -34.954 -42.231 1.00 22.40 63 ASN B O 1
ATOM 2840 N N . LEU B 1 64 ? -18.776 -33.919 -42.531 1.00 22.53 64 LEU B N 1
ATOM 2841 C CA . LEU B 1 64 ? -19.550 -35.149 -42.398 1.00 22.52 64 LEU B CA 1
ATOM 2842 C C . LEU B 1 64 ? -19.377 -36.140 -43.554 1.00 23.17 64 LEU B C 1
ATOM 2843 O O . LEU B 1 64 ? -19.629 -37.327 -43.380 1.00 24.14 64 LEU B O 1
ATOM 2848 N N . SER B 1 65 ? -18.898 -35.664 -44.701 1.00 22.46 65 SER B N 1
ATOM 2849 C CA . SER B 1 65 ? -18.660 -36.545 -45.858 1.00 23.67 65 SER B CA 1
ATOM 2850 C C . SER B 1 65 ? -17.552 -37.570 -45.582 1.00 24.54 65 SER B C 1
ATOM 2851 O O . SER B 1 65 ? -17.376 -38.516 -46.339 1.00 25.49 65 SER B O 1
ATOM 2854 N N . SER B 1 66 ? -16.853 -37.388 -44.459 1.00 24.87 66 SER B N 1
ATOM 2855 C CA . SER B 1 66 ? -15.877 -38.349 -43.946 1.00 25.22 66 SER B CA 1
ATOM 2856 C C . SER B 1 66 ? -16.498 -39.691 -43.636 1.00 25.2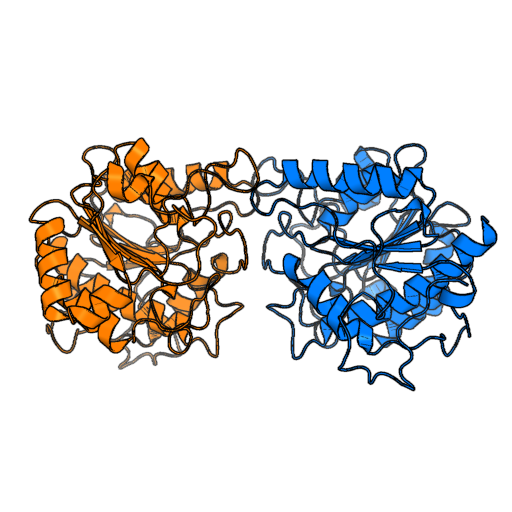6 66 SER B C 1
ATOM 2857 O O . SER B 1 66 ? -15.803 -40.715 -43.570 1.00 26.44 66 SER B O 1
ATOM 2860 N N . LEU B 1 67 ? -17.803 -39.689 -43.419 1.00 25.38 67 LEU B N 1
ATOM 2861 C CA . LEU B 1 67 ? -18.516 -40.922 -43.074 1.00 25.75 67 LEU B CA 1
ATOM 2862 C C . LEU B 1 67 ? -18.825 -41.773 -44.306 1.00 26.13 67 LEU B C 1
ATOM 2863 O O . LEU B 1 67 ? -19.186 -42.937 -44.176 1.00 25.41 67 LEU B O 1
ATOM 2868 N N . MET B 1 68 ? -18.667 -41.191 -45.500 1.00 27.13 68 MET B N 1
ATOM 2869 C CA . MET B 1 68 ? -18.963 -41.904 -46.750 1.00 29.07 68 MET B CA 1
ATOM 2870 C C . MET B 1 68 ? -17.863 -42.926 -47.067 1.00 30.75 68 MET B C 1
ATOM 2871 O O . MET B 1 68 ? -16.692 -42.678 -46.792 1.00 30.09 68 MET B O 1
ATOM 2876 N N . ARG B 1 69 ? -18.250 -44.053 -47.662 1.00 32.65 69 ARG B N 1
ATOM 2877 C CA . ARG B 1 69 ? -17.301 -45.106 -48.046 1.00 34.68 69 ARG B CA 1
ATOM 2878 C C . ARG B 1 69 ? -17.183 -45.164 -49.578 1.00 35.85 69 ARG B C 1
ATOM 2879 O O . ARG B 1 69 ? -17.670 -44.260 -50.268 1.00 36.32 69 ARG B O 1
ATOM 2887 N N . LYS B 1 70 ? -16.552 -46.207 -50.118 1.00 36.56 70 LYS B N 1
ATOM 2888 C CA . LYS B 1 70 ? -16.168 -46.186 -51.541 1.00 37.55 70 LYS B CA 1
ATOM 2889 C C . LYS B 1 70 ? -17.182 -46.727 -52.547 1.00 37.26 70 LYS B C 1
ATOM 2890 O O . LYS B 1 70 ? -17.111 -46.399 -53.721 1.00 38.13 70 LYS B O 1
ATOM 2896 N N . VAL B 1 71 ? -18.134 -47.535 -52.098 1.00 37.00 71 VAL B N 1
ATOM 2897 C CA . VAL B 1 71 ? -19.017 -48.233 -53.031 1.00 37.15 71 VAL B CA 1
ATOM 2898 C C . VAL B 1 71 ? -20.471 -48.077 -52.648 1.00 37.44 71 VAL B C 1
ATOM 2899 O O . VAL B 1 71 ? -20.836 -48.225 -51.475 1.00 38.23 71 VAL B O 1
ATOM 2903 N N . HIS B 1 72 ? -21.299 -47.762 -53.634 1.00 36.76 72 HIS B N 1
ATOM 2904 C CA . HIS B 1 72 ? -22.735 -47.737 -53.423 1.00 37.63 72 HIS B CA 1
ATOM 2905 C C . HIS B 1 72 ? -23.204 -49.171 -53.206 1.00 38.42 72 HIS B C 1
ATOM 2906 O O . HIS B 1 72 ? -22.878 -50.054 -53.994 1.00 39.23 72 HIS B O 1
ATOM 2913 N N . HIS B 1 73 ? -23.966 -49.411 -52.143 1.00 38.76 73 HIS B N 1
ATOM 2914 C CA . HIS B 1 73 ? -24.291 -50.786 -51.750 1.00 38.76 73 HIS B CA 1
ATOM 2915 C C . HIS B 1 73 ? -25.443 -51.377 -52.565 1.00 39.75 73 HIS B C 1
ATOM 2916 O O . HIS B 1 73 ? -25.666 -52.589 -52.538 1.00 39.89 73 HIS B O 1
ATOM 2923 N N . VAL B 1 74 ? -26.183 -50.526 -53.276 1.00 40.14 74 VAL B N 1
ATOM 2924 C CA . VAL B 1 74 ? -27.284 -51.010 -54.102 1.00 41.01 74 VAL B CA 1
ATOM 2925 C C . VAL B 1 74 ? -26.846 -51.199 -55.546 1.00 41.55 74 VAL B C 1
ATOM 2926 O O . VAL B 1 74 ? -26.865 -52.314 -56.069 1.00 41.18 74 VAL B O 1
ATOM 2930 N N . SER B 1 75 ? -26.447 -50.102 -56.175 1.00 41.72 75 SER B N 1
ATOM 2931 C CA . SER B 1 75 ? -26.014 -50.121 -57.563 1.00 41.98 75 SER B CA 1
ATOM 2932 C C . SER B 1 75 ? -24.610 -50.711 -57.712 1.00 41.67 75 SER B C 1
ATOM 2933 O O . SER B 1 75 ? -24.186 -51.015 -58.823 1.00 41.78 75 SER B O 1
ATOM 2936 N N . ARG B 1 76 ? -23.878 -50.855 -56.607 1.00 41.21 76 ARG B N 1
ATOM 2937 C CA . ARG B 1 76 ? -22.499 -51.373 -56.672 1.00 41.42 76 ARG B CA 1
ATOM 2938 C C . ARG B 1 76 ? -21.553 -50.465 -57.487 1.00 41.38 76 ARG B C 1
ATOM 2939 O O . ARG B 1 76 ? -20.443 -50.874 -57.837 1.00 41.11 76 ARG B O 1
ATOM 2947 N N . ILE B 1 77 ? -21.980 -49.233 -57.771 1.00 40.67 77 ILE B N 1
ATOM 2948 C CA . ILE B 1 77 ? -21.103 -48.241 -58.426 1.00 40.51 77 ILE B CA 1
ATOM 2949 C C . ILE B 1 77 ? -19.939 -47.860 -57.500 1.00 40.19 77 ILE B C 1
ATOM 2950 O O . ILE B 1 77 ? -20.152 -47.517 -56.343 1.00 40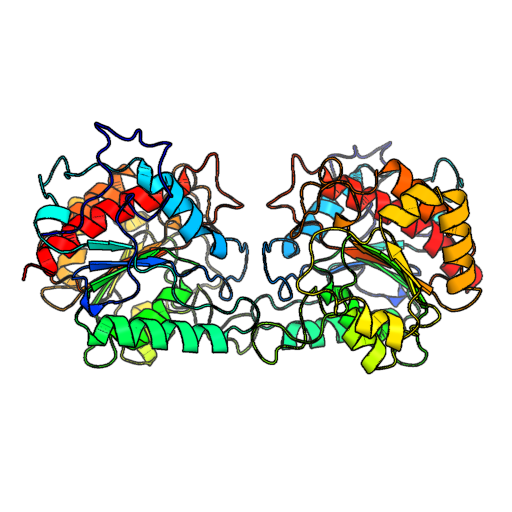.03 77 ILE B O 1
ATOM 2955 N N . ALA B 1 78 ? -18.714 -47.966 -58.007 1.00 39.61 78 ALA B N 1
ATOM 2956 C CA . ALA B 1 78 ? -17.542 -47.464 -57.320 1.00 39.13 78 ALA B CA 1
ATOM 2957 C C . ALA B 1 78 ? -17.048 -46.229 -58.096 1.00 38.77 78 ALA B C 1
ATOM 2958 O O . ALA B 1 78 ? -16.301 -46.361 -59.074 1.00 38.91 78 ALA B O 1
ATOM 2960 N N . PRO B 1 79 ? -17.467 -45.020 -57.656 1.00 37.94 79 PRO B N 1
ATOM 2961 C CA . PRO B 1 79 ? -17.322 -43.813 -58.478 1.00 37.08 79 PRO B CA 1
ATOM 2962 C C . PRO B 1 79 ? -15.875 -43.408 -58.732 1.00 37.15 79 PRO B C 1
ATOM 2963 O O . PRO B 1 79 ? -15.550 -42.972 -59.837 1.00 36.53 79 PRO B O 1
ATOM 2967 N N . TYR B 1 80 ? -15.020 -43.554 -57.723 1.00 36.65 80 TYR B N 1
ATOM 2968 C CA . TYR B 1 80 ? -13.625 -43.133 -57.820 1.00 36.51 80 TYR B CA 1
ATOM 2969 C C . TYR B 1 80 ? -12.812 -44.014 -58.778 1.00 37.25 80 TYR B C 1
ATOM 2970 O O . TYR B 1 80 ? -11.834 -43.550 -59.368 1.00 36.93 80 TYR B O 1
ATOM 2979 N N . ASP B 1 81 ? -13.234 -45.270 -58.921 1.00 37.69 81 ASP B N 1
ATOM 2980 C CA . ASP B 1 81 ? -12.669 -46.194 -59.899 1.00 38.62 81 ASP B CA 1
ATOM 2981 C C . ASP B 1 81 ? -13.120 -45.804 -61.307 1.00 38.80 81 ASP B C 1
ATOM 2982 O O . ASP B 1 81 ? -12.303 -45.737 -62.216 1.00 39.00 81 ASP B O 1
ATOM 2987 N N . LEU B 1 82 ? -14.411 -45.516 -61.473 1.00 39.34 82 LEU B N 1
ATOM 2988 C CA . LEU B 1 82 ? -14.952 -45.115 -62.781 1.00 39.26 82 LEU B CA 1
ATOM 2989 C C . LEU B 1 82 ? -14.283 -43.885 -63.396 1.00 39.08 82 LEU B C 1
ATOM 2990 O O . LEU B 1 82 ? -13.852 -43.931 -64.549 1.00 39.39 82 LEU B O 1
ATOM 2995 N N . VAL B 1 83 ? -14.211 -42.786 -62.640 1.00 38.31 83 VAL B N 1
ATOM 2996 C CA . VAL B 1 83 ? -13.688 -41.511 -63.166 1.00 37.14 83 VAL B CA 1
ATOM 2997 C C . VAL B 1 83 ? -12.769 -40.814 -62.166 1.00 36.49 83 VAL B C 1
ATOM 2998 O O . VAL B 1 83 ? -12.637 -41.254 -61.021 1.00 36.66 83 VAL B O 1
ATOM 3002 N N . ARG B 1 84 ? -12.157 -39.716 -62.600 1.00 34.87 84 ARG B N 1
ATOM 3003 C CA . ARG B 1 84 ? -11.323 -38.894 -61.733 1.00 34.86 84 ARG B CA 1
ATOM 3004 C C . ARG B 1 84 ? -12.161 -37.881 -60.953 1.00 33.69 84 ARG B C 1
ATOM 3005 O O . ARG B 1 84 ? -12.721 -36.958 -61.544 1.00 32.07 84 ARG B O 1
ATOM 3013 N N . VAL B 1 85 ? -12.227 -38.071 -59.630 1.00 32.71 85 VAL B N 1
ATOM 3014 C CA . VAL B 1 85 ? -12.994 -37.212 -58.736 1.00 31.76 85 VAL B CA 1
ATOM 3015 C C . VAL B 1 85 ? -12.072 -36.539 -57.731 1.00 31.80 85 VAL B C 1
ATOM 3016 O O . VAL B 1 85 ? -11.101 -37.130 -57.280 1.00 31.66 85 VAL B O 1
ATOM 3020 N N . GLY B 1 86 ? -12.399 -35.307 -57.347 1.00 31.55 86 GLY B N 1
ATOM 3021 C CA . GLY B 1 86 ? -11.635 -34.615 -56.331 1.00 30.66 86 GLY B CA 1
ATOM 3022 C C . GLY B 1 86 ? -12.348 -33.410 -55.758 1.00 29.99 86 GLY B C 1
ATOM 3023 O O . GLY B 1 86 ? -13.421 -33.025 -56.223 1.00 29.34 86 GLY B O 1
ATOM 3024 N N . ASP B 1 87 ? -11.724 -32.810 -54.755 1.00 29.23 87 ASP B N 1
ATOM 3025 C CA . ASP B 1 87 ? -12.242 -31.621 -54.118 1.00 28.83 87 ASP B CA 1
ATOM 3026 C C . ASP B 1 87 ? -11.662 -30.392 -54.798 1.00 28.06 87 ASP B C 1
ATOM 3027 O O . ASP B 1 87 ? -10.497 -30.029 -54.587 1.00 27.81 87 ASP B O 1
ATOM 3032 N N . LEU B 1 88 ? -12.502 -29.732 -55.590 1.00 28.33 88 LEU B N 1
ATOM 3033 C CA . LEU B 1 88 ? -12.098 -28.530 -56.313 1.00 28.46 88 LEU B CA 1
ATOM 3034 C C . LEU B 1 88 ? -12.089 -27.275 -55.458 1.00 28.40 88 LEU B C 1
ATOM 3035 O O . LEU B 1 88 ? -11.855 -26.169 -55.970 1.00 29.19 88 LEU B O 1
ATOM 3040 N N . GLY B 1 89 ? -12.362 -27.415 -54.160 1.00 26.40 89 GLY B N 1
ATOM 3041 C CA . GLY B 1 89 ? -12.348 -26.237 -53.288 1.00 25.43 89 GLY B CA 1
ATOM 3042 C C . GLY B 1 89 ? -13.667 -25.496 -53.361 1.00 24.36 89 GLY B C 1
ATOM 3043 O O . GLY B 1 89 ? -14.689 -26.073 -53.711 1.00 24.39 89 GLY B O 1
ATOM 3044 N N . ASP B 1 90 ? -13.652 -24.219 -53.021 1.00 25.28 90 ASP B N 1
ATOM 3045 C CA . ASP B 1 90 ? -14.874 -23.423 -53.074 1.00 25.65 90 ASP B CA 1
ATOM 3046 C C . ASP B 1 90 ? -14.841 -22.395 -54.197 1.00 26.19 90 ASP B C 1
ATOM 3047 O O . ASP B 1 90 ? -13.817 -21.790 -54.450 1.00 26.05 90 ASP B O 1
ATOM 3052 N N . ALA B 1 91 ? -15.987 -22.177 -54.832 1.00 26.90 91 ALA B N 1
ATOM 3053 C CA . ALA B 1 91 ? -16.133 -21.078 -55.765 1.00 28.75 91 ALA B CA 1
ATOM 3054 C C . ALA B 1 91 ? -15.896 -19.764 -55.011 1.00 29.51 91 ALA B C 1
ATOM 3055 O O . ALA B 1 91 ? -16.237 -19.670 -53.831 1.00 30.03 91 ALA B O 1
ATOM 3057 N N . PRO B 1 92 ? -15.293 -18.759 -55.676 1.00 29.77 92 PRO B N 1
ATOM 3058 C CA . PRO B 1 92 ? -15.107 -17.453 -55.055 1.00 30.17 92 PRO B CA 1
ATOM 3059 C C . PRO B 1 92 ? -16.464 -16.853 -54.761 1.00 30.60 92 PRO B C 1
ATOM 3060 O O . PRO B 1 92 ? -17.406 -17.037 -55.530 1.00 30.28 92 PRO B O 1
ATOM 3064 N N . VAL B 1 93 ? -16.557 -16.162 -53.636 1.00 30.42 93 VAL B N 1
ATOM 3065 C CA . VAL B 1 93 ? -17.818 -15.631 -53.150 1.00 30.77 93 VAL B CA 1
ATOM 3066 C C . VAL B 1 93 ? -17.535 -14.268 -52.528 1.00 30.19 93 VAL B C 1
ATOM 3067 O O . VAL B 1 93 ? -16.411 -13.994 -52.135 1.00 31.32 93 VAL B O 1
ATOM 3071 N N . ASN B 1 94 ? -18.561 -13.433 -52.428 1.00 28.91 94 ASN B N 1
ATOM 3072 C CA . ASN B 1 94 ? -18.471 -12.144 -51.758 1.00 28.90 94 ASN B CA 1
ATOM 3073 C C . ASN B 1 94 ? -19.734 -11.949 -50.919 1.00 28.73 94 ASN B C 1
ATOM 3074 O O . ASN B 1 94 ? -20.813 -11.700 -51.476 1.00 28.41 94 ASN B O 1
ATOM 3079 N N . PRO B 1 95 ? -19.615 -12.086 -49.583 1.00 28.36 95 PRO B N 1
ATOM 3080 C CA . PRO B 1 95 ? -20.767 -12.057 -48.675 1.00 28.44 95 PRO B CA 1
ATOM 3081 C C . PRO B 1 95 ? -21.433 -10.670 -48.557 1.00 28.71 95 PRO B C 1
ATOM 3082 O O . PRO B 1 95 ? -22.556 -10.569 -48.064 1.00 28.52 95 PRO B O 1
ATOM 3086 N N . ILE B 1 96 ? -20.738 -9.628 -49.010 1.00 29.01 96 ILE B N 1
ATOM 3087 C CA . ILE B 1 96 ? -21.199 -8.239 -48.897 1.00 30.48 96 ILE B CA 1
ATOM 3088 C C . ILE B 1 96 ? -21.816 -7.688 -50.189 1.00 31.02 96 ILE B C 1
ATOM 3089 O O . ILE B 1 96 ? -22.648 -6.788 -50.134 1.00 31.89 96 ILE B O 1
ATOM 3094 N N . ASP B 1 97 ? -21.397 -8.215 -51.337 1.00 30.90 97 ASP B N 1
ATOM 3095 C CA . ASP B 1 97 ? -21.823 -7.688 -52.640 1.00 30.31 97 ASP B CA 1
ATOM 3096 C C . ASP B 1 97 ? -22.478 -8.794 -53.464 1.00 29.97 97 ASP B C 1
ATOM 3097 O O . ASP B 1 97 ? -21.789 -9.651 -54.018 1.00 28.95 97 ASP B O 1
ATOM 3102 N N . LEU B 1 98 ? -23.804 -8.764 -53.551 1.00 29.91 98 LEU B N 1
ATOM 3103 C CA . LEU B 1 98 ? -24.570 -9.843 -54.191 1.00 30.86 98 LEU B CA 1
ATOM 3104 C C . LEU B 1 98 ? -24.259 -10.040 -55.682 1.00 30.74 98 LEU B C 1
ATOM 3105 O O . LEU B 1 98 ? -24.012 -11.164 -56.138 1.00 30.24 98 LEU B O 1
ATOM 3110 N N . LEU B 1 99 ? -24.256 -8.940 -56.431 1.00 30.74 99 LEU B N 1
ATOM 3111 C CA . LEU B 1 99 ? -23.959 -8.985 -57.860 1.00 31.39 99 LEU B CA 1
ATOM 3112 C C . LEU B 1 99 ? -22.526 -9.419 -58.117 1.00 30.89 99 LEU B C 1
ATOM 3113 O O . LEU B 1 99 ? -22.263 -10.150 -59.066 1.00 31.27 99 LEU B O 1
ATOM 3118 N N . ASP B 1 100 ? -21.603 -8.982 -57.269 1.00 30.61 100 ASP B N 1
ATOM 3119 C CA . ASP B 1 100 ? -20.207 -9.425 -57.397 1.00 31.12 100 ASP B CA 1
ATOM 3120 C C . ASP B 1 100 ? -20.091 -10.946 -57.237 1.00 30.53 100 ASP B C 1
ATOM 3121 O O . ASP B 1 100 ? -19.400 -11.608 -58.007 1.00 29.50 100 ASP B O 1
ATOM 3126 N N . SER B 1 101 ? -20.777 -11.504 -56.239 1.00 30.72 101 SER B N 1
ATOM 3127 C CA . SER B 1 101 ? -20.755 -12.961 -56.046 1.00 30.73 101 SER B CA 1
ATOM 3128 C C . SER B 1 101 ? -21.265 -13.676 -57.276 1.00 30.38 101 SER B C 1
ATOM 3129 O O . SER B 1 101 ? -20.631 -14.623 -57.762 1.00 30.37 101 SER B O 1
ATOM 3132 N N . LEU B 1 102 ? -22.414 -13.218 -57.774 1.00 29.96 102 LEU B N 1
ATOM 3133 C CA . LEU B 1 102 ? -22.981 -13.757 -59.003 1.00 30.44 102 LEU B CA 1
ATOM 3134 C C . LEU B 1 102 ? -21.935 -13.786 -60.098 1.00 30.47 102 LEU B C 1
ATOM 3135 O O . LEU B 1 102 ? -21.757 -14.811 -60.751 1.00 30.36 102 LEU B O 1
ATOM 3140 N N . ARG B 1 103 ? -21.242 -12.666 -60.295 1.00 30.92 103 ARG B N 1
ATOM 3141 C CA . ARG B 1 103 ? -20.181 -12.621 -61.304 1.00 32.09 103 ARG B CA 1
ATOM 3142 C C . ARG B 1 103 ? -19.072 -13.635 -61.006 1.00 31.43 103 ARG B C 1
ATOM 3143 O O . ARG B 1 103 ? -18.708 -14.433 -61.869 1.00 31.97 103 ARG B O 1
ATOM 3151 N N . ARG B 1 104 ? -18.546 -13.620 -59.780 1.00 31.30 104 ARG B N 1
ATOM 3152 C CA . ARG B 1 104 ? -17.427 -14.506 -59.450 1.00 31.36 104 ARG B CA 1
ATOM 3153 C C . ARG B 1 104 ? -17.769 -15.990 -59.602 1.00 30.31 104 ARG B C 1
ATOM 3154 O O . ARG B 1 104 ? -17.001 -16.746 -60.203 1.00 30.22 104 ARG B O 1
ATOM 3162 N N . ILE B 1 105 ? -18.922 -16.405 -59.087 1.00 28.98 105 ILE B N 1
ATOM 3163 C CA . ILE B 1 105 ? -19.321 -17.809 -59.182 1.00 27.62 105 ILE B CA 1
ATOM 3164 C C . ILE B 1 105 ? -19.449 -18.257 -60.641 1.00 28.30 105 ILE B C 1
ATOM 3165 O O . ILE B 1 105 ? -18.952 -19.328 -61.016 1.00 27.19 105 ILE B O 1
ATOM 3170 N N . GLU B 1 106 ? -20.098 -17.434 -61.465 1.00 28.62 106 GLU B N 1
ATOM 3171 C CA . GLU B 1 106 ? -20.280 -17.778 -62.880 1.00 29.17 106 GLU B CA 1
ATOM 3172 C C . GLU B 1 106 ? -18.931 -17.930 -63.582 1.00 28.76 106 GLU B C 1
ATOM 3173 O O . GLU B 1 106 ? -18.704 -18.920 -64.282 1.00 29.10 106 GLU B O 1
ATOM 3179 N N . GLY B 1 107 ? -18.041 -16.955 -63.383 1.00 29.04 107 GLY B N 1
ATOM 3180 C CA . GLY B 1 107 ? -16.656 -17.055 -63.876 1.00 29.68 107 GLY B CA 1
ATOM 3181 C C . GLY B 1 107 ? -15.961 -18.364 -63.507 1.00 30.25 107 GLY B C 1
ATOM 3182 O O . GLY B 1 107 ? -15.297 -18.995 -64.335 1.00 29.89 107 GLY B O 1
ATOM 3183 N N . PHE B 1 108 ? -16.104 -18.781 -62.252 1.00 30.08 108 PHE B N 1
ATOM 3184 C CA . PHE B 1 108 ? -15.523 -20.048 -61.803 1.00 29.26 108 PHE B CA 1
ATOM 3185 C C . PHE B 1 108 ? -16.153 -21.227 -62.546 1.00 29.44 108 PHE B C 1
ATOM 3186 O O . PHE B 1 108 ? -15.448 -22.100 -63.077 1.00 28.71 108 PHE B O 1
ATOM 3194 N N . TYR B 1 109 ? -17.483 -21.257 -62.599 1.00 28.93 109 TYR B N 1
ATOM 3195 C CA . TYR B 1 109 ? -18.163 -22.360 -63.262 1.00 29.83 109 TYR B CA 1
ATOM 3196 C C . TYR B 1 109 ? -17.949 -22.436 -64.791 1.00 30.43 109 TYR B C 1
ATOM 3197 O O . TYR B 1 109 ? -18.069 -23.509 -65.380 1.00 29.84 109 TYR B O 1
ATOM 3206 N N . ARG B 1 110 ? -17.635 -21.305 -65.419 1.00 31.02 110 ARG B N 1
ATOM 3207 C CA . ARG B 1 110 ? -17.252 -21.311 -66.843 1.00 32.81 110 ARG B CA 1
ATOM 3208 C C . ARG B 1 110 ? -15.899 -21.997 -67.058 1.00 33.06 110 ARG B C 1
ATOM 3209 O O . ARG B 1 110 ? -15.728 -22.737 -68.015 1.00 33.69 110 ARG B O 1
ATOM 3217 N N . GLN B 1 111 ? -14.950 -21.756 -66.154 1.00 33.99 111 GLN B N 1
ATOM 3218 C CA . GLN B 1 111 ? -13.674 -22.491 -66.153 1.00 34.55 111 GLN B CA 1
ATOM 3219 C C . GLN B 1 111 ? -13.899 -23.984 -65.982 1.00 33.94 111 GLN B C 1
ATOM 3220 O O . GLN B 1 111 ? -13.287 -24.786 -66.677 1.00 33.40 111 GLN B O 1
ATOM 3226 N N . VAL B 1 112 ? -14.782 -24.354 -65.049 1.00 33.37 112 VAL B N 1
ATOM 3227 C CA . VAL B 1 112 ? -15.115 -25.762 -64.803 1.00 32.21 112 VAL B CA 1
ATOM 3228 C C . VAL B 1 112 ? -15.733 -26.354 -66.063 1.00 33.00 112 VAL B C 1
ATOM 3229 O O . VAL B 1 112 ? -15.346 -27.423 -66.518 1.00 32.27 112 VAL B O 1
ATOM 3233 N N . HIS B 1 113 ? -16.716 -25.650 -66.614 1.00 34.21 113 HIS B N 1
ATOM 3234 C CA . HIS B 1 113 ? -17.391 -26.106 -67.825 1.00 35.44 113 HIS B CA 1
ATOM 3235 C C . HIS B 1 113 ? -16.439 -26.221 -69.030 1.00 35.37 113 HIS B C 1
ATOM 3236 O O . HIS B 1 113 ? -16.515 -27.186 -69.780 1.00 35.82 113 HIS B O 1
ATOM 3243 N N . ALA B 1 114 ? -15.533 -25.260 -69.183 1.00 35.64 114 ALA B N 1
ATOM 3244 C CA . ALA B 1 114 ? -14.632 -25.246 -70.346 1.00 36.32 114 ALA B CA 1
ATOM 3245 C C . ALA B 1 114 ? -13.654 -26.413 -70.319 1.00 36.64 114 ALA B C 1
ATOM 3246 O O . ALA B 1 114 ? -13.189 -26.854 -71.366 1.00 37.42 114 ALA B O 1
ATOM 3248 N N . ALA B 1 115 ? -13.353 -26.925 -69.127 1.00 36.36 115 ALA B N 1
ATOM 3249 C CA . ALA B 1 115 ? -12.448 -28.062 -69.018 1.00 35.58 115 ALA B CA 1
ATOM 3250 C C . ALA B 1 115 ? -13.191 -29.380 -69.231 1.00 34.95 115 ALA B C 1
ATOM 3251 O O . ALA B 1 115 ? -12.588 -30.454 -69.221 1.00 34.56 115 ALA B O 1
ATOM 3253 N N . GLY B 1 116 ? -14.502 -29.295 -69.442 1.00 34.68 116 GLY B N 1
ATOM 3254 C CA . GLY B 1 116 ? -15.331 -30.496 -69.622 1.00 34.27 116 GLY B CA 1
ATOM 3255 C C . GLY B 1 116 ? -15.601 -31.290 -68.344 1.00 33.49 116 GLY B C 1
ATOM 3256 O O . GLY B 1 116 ? -16.000 -32.450 -68.399 1.00 33.22 116 GLY B O 1
ATOM 3257 N N . THR B 1 117 ? -15.411 -30.657 -67.192 1.00 33.74 117 THR B N 1
ATOM 3258 C CA . THR B 1 117 ? -15.649 -31.301 -65.885 1.00 33.53 117 THR B CA 1
ATOM 3259 C C . THR B 1 117 ? -17.107 -31.140 -65.422 1.00 32.97 117 THR B C 1
ATOM 3260 O O . THR B 1 117 ? -17.640 -30.032 -65.424 1.00 33.11 117 THR B O 1
ATOM 3264 N N . LEU B 1 118 ? -17.742 -32.235 -65.004 1.00 32.06 118 LEU B N 1
ATOM 3265 C CA . LEU B 1 118 ? -19.097 -32.146 -64.450 1.00 31.18 118 LEU B CA 1
ATOM 3266 C C . LEU B 1 118 ? -19.077 -31.708 -62.982 1.00 30.77 118 LEU B C 1
ATOM 3267 O O . LEU B 1 118 ? -18.354 -32.305 -62.166 1.00 30.76 118 LEU B O 1
ATOM 3272 N N . PRO B 1 119 ? -19.857 -30.658 -62.641 1.00 29.63 119 PRO B N 1
ATOM 3273 C CA . PRO B 1 119 ? -19.831 -30.145 -61.271 1.00 28.44 119 PRO B CA 1
ATOM 3274 C C . PRO B 1 119 ? -20.857 -30.829 -60.361 1.00 27.93 119 PRO B C 1
ATOM 3275 O O . PRO B 1 119 ? -22.037 -31.009 -60.726 1.00 27.18 119 PRO B O 1
ATOM 3279 N N . LEU B 1 120 ? -20.391 -31.212 -59.183 1.00 26.90 120 LEU B N 1
ATOM 3280 C CA . LEU B 1 120 ? -21.270 -31.659 -58.116 1.00 25.85 120 LEU B CA 1
ATOM 3281 C C . LEU B 1 120 ? -21.038 -30.668 -56.994 1.00 26.03 120 LEU B C 1
ATOM 3282 O O . LEU B 1 120 ? -19.954 -30.651 -56.398 1.00 25.47 120 LEU B O 1
ATOM 3287 N N . SER B 1 121 ? -22.042 -29.820 -56.740 1.00 24.69 121 SER B N 1
ATOM 3288 C CA . SER B 1 121 ? -21.843 -28.647 -55.892 1.00 24.51 121 SER B CA 1
ATOM 3289 C C . SER B 1 121 ? -22.645 -28.718 -54.599 1.00 23.41 121 SER B C 1
ATOM 3290 O O . SER B 1 121 ? -23.721 -29.319 -54.550 1.00 23.46 121 SER B O 1
ATOM 3293 N N . VAL B 1 122 ? -22.117 -28.088 -53.556 1.00 22.66 122 VAL B N 1
ATOM 3294 C CA . VAL B 1 122 ? -22.823 -28.008 -52.289 1.00 20.40 122 VAL B CA 1
ATOM 3295 C C . VAL B 1 122 ? -22.984 -26.539 -51.940 1.00 20.94 122 VAL B C 1
ATOM 3296 O O . VAL B 1 122 ? -21.991 -25.821 -51.842 1.00 21.57 122 VAL B O 1
ATOM 3300 N N . GLY B 1 123 ? -24.233 -26.105 -51.759 1.00 20.53 123 GLY B N 1
ATOM 3301 C CA . GLY B 1 123 ? -24.521 -24.719 -51.379 1.00 20.89 123 GLY B CA 1
ATOM 3302 C C . GLY B 1 123 ? -24.298 -24.493 -49.891 1.00 20.91 123 GLY B C 1
ATOM 3303 O O . GLY B 1 123 ? -23.923 -25.423 -49.183 1.00 20.77 123 GLY B O 1
ATOM 3304 N N . GLY B 1 124 ? -24.548 -23.281 -49.403 1.00 21.22 124 GLY B N 1
ATOM 3305 C CA . GLY B 1 124 ? -25.082 -22.190 -50.216 1.00 21.71 124 GLY B CA 1
ATOM 3306 C C . GLY B 1 124 ? -26.589 -22.292 -50.341 1.00 21.92 124 GLY B C 1
ATOM 3307 O O . GLY B 1 124 ? -27.155 -23.395 -50.292 1.00 20.80 124 GLY B O 1
ATOM 3308 N N . ASP B 1 125 ? -27.245 -21.140 -50.489 1.00 22.11 125 ASP B N 1
ATOM 3309 C CA . ASP B 1 125 ? -28.678 -21.128 -50.708 1.00 23.72 125 ASP B CA 1
ATOM 3310 C C . ASP B 1 125 ? -28.958 -21.344 -52.203 1.00 23.94 125 ASP B C 1
ATOM 3311 O O . ASP B 1 125 ? -28.025 -21.408 -53.004 1.00 24.30 125 ASP B O 1
ATOM 3316 N N . HIS B 1 126 ? -30.225 -21.465 -52.572 1.00 25.44 126 HIS B N 1
ATOM 3317 C CA . HIS B 1 126 ? -30.566 -21.931 -53.927 1.00 26.16 126 HIS B CA 1
ATOM 3318 C C . HIS B 1 126 ? -30.183 -20.972 -55.049 1.00 26.45 126 HIS B C 1
ATOM 3319 O O . HIS B 1 126 ? -30.107 -21.374 -56.217 1.00 27.40 126 HIS B O 1
ATOM 3326 N N . LEU B 1 127 ? -29.956 -19.704 -54.706 1.00 27.17 127 LEU B N 1
ATOM 3327 C CA . LEU B 1 127 ? -29.574 -18.703 -55.705 1.00 27.21 127 LEU B CA 1
ATOM 3328 C C . LEU B 1 127 ? -28.262 -19.093 -56.378 1.00 27.65 127 LEU B C 1
ATOM 3329 O O . LEU B 1 127 ? -28.002 -18.708 -57.504 1.00 28.53 127 LEU B O 1
ATOM 3334 N N . VAL B 1 128 ? -27.447 -19.884 -55.692 1.00 28.00 128 VAL B N 1
ATOM 3335 C CA . VAL B 1 128 ? -26.179 -20.332 -56.262 1.00 28.83 128 VAL B CA 1
ATOM 3336 C C . VAL B 1 128 ? -26.361 -21.132 -57.560 1.00 28.29 128 VAL B C 1
ATOM 3337 O O . VAL B 1 128 ? -25.449 -21.205 -58.370 1.00 28.45 128 VAL B O 1
ATOM 3341 N N . THR B 1 129 ? -27.518 -21.758 -57.739 1.00 27.82 129 THR B N 1
ATOM 3342 C CA . THR B 1 129 ? -27.725 -22.576 -58.935 1.00 27.75 129 THR B CA 1
ATOM 3343 C C . THR B 1 129 ? -27.783 -21.722 -60.217 1.00 27.68 129 THR B C 1
ATOM 3344 O O . THR B 1 129 ? -27.418 -22.189 -61.292 1.00 28.31 129 THR B O 1
ATOM 3348 N N . LEU B 1 130 ? -28.233 -20.479 -60.089 1.00 27.67 130 LEU B N 1
ATOM 3349 C CA . LEU B 1 130 ? -28.312 -19.568 -61.230 1.00 28.00 130 LEU B CA 1
ATOM 3350 C C . LEU B 1 130 ? -26.953 -19.334 -61.889 1.00 28.60 130 LEU B C 1
ATOM 3351 O O . LEU B 1 130 ? -26.816 -19.601 -63.083 1.00 28.70 130 LEU B O 1
ATOM 3356 N N . PRO B 1 131 ? -25.937 -18.859 -61.128 1.00 28.96 131 PRO B N 1
ATOM 3357 C CA . PRO B 1 131 ? -24.646 -18.633 -61.811 1.00 28.89 131 PRO B CA 1
ATOM 3358 C C . PRO B 1 131 ? -24.033 -19.919 -62.364 1.00 28.43 131 PRO B C 1
ATOM 3359 O O . PRO B 1 131 ? -23.324 -19.878 -63.358 1.00 28.01 131 PRO B O 1
ATOM 3363 N N . ILE B 1 132 ? -24.317 -21.047 -61.722 1.00 27.80 132 ILE B N 1
ATOM 3364 C CA . ILE B 1 132 ? -23.952 -22.340 -62.257 1.00 27.95 132 ILE B CA 1
ATOM 3365 C C . ILE B 1 132 ? -24.649 -22.559 -63.611 1.00 29.30 132 ILE B C 1
ATOM 3366 O O . ILE B 1 132 ? -24.014 -22.976 -64.572 1.00 29.68 132 ILE B O 1
ATOM 3371 N N . PHE B 1 133 ? -25.951 -22.292 -63.661 1.00 29.83 133 PHE B N 1
ATOM 3372 C CA . PHE B 1 133 ? -26.722 -22.435 -64.899 1.00 30.46 133 PHE B CA 1
ATOM 3373 C C . PHE B 1 133 ? -26.264 -21.449 -65.974 1.00 30.66 133 PHE B C 1
ATOM 3374 O O . PHE B 1 133 ? -26.353 -21.739 -67.159 1.00 30.33 133 PHE B O 1
ATOM 3382 N N . ARG B 1 134 ? -25.768 -20.285 -65.556 1.00 30.39 134 ARG B N 1
ATOM 3383 C CA . ARG B 1 134 ? -25.286 -19.299 -66.512 1.00 31.16 134 ARG B CA 1
ATOM 3384 C C . ARG B 1 134 ? -24.059 -19.815 -67.253 1.00 31.96 134 ARG B C 1
ATOM 3385 O O . ARG B 1 134 ? -23.805 -19.395 -68.378 1.00 31.16 134 ARG B O 1
ATOM 3393 N N . ALA B 1 135 ? -23.318 -20.730 -66.614 1.00 31.78 135 ALA B N 1
ATOM 3394 C CA . ALA B 1 135 ? -22.173 -21.401 -67.231 1.00 33.32 135 ALA B CA 1
ATOM 3395 C C . ALA B 1 135 ? -22.567 -22.670 -67.980 1.00 33.91 135 ALA B C 1
ATOM 3396 O O . ALA B 1 135 ? -22.137 -22.876 -69.120 1.00 34.44 135 ALA B O 1
ATOM 3398 N N . LEU B 1 136 ? -23.392 -23.508 -67.353 1.00 34.01 136 LEU B N 1
ATOM 3399 C CA . LEU B 1 136 ? -23.701 -24.832 -67.910 1.00 34.84 136 LEU B CA 1
ATOM 3400 C C . LEU B 1 136 ? -24.806 -24.833 -68.959 1.00 35.49 136 LEU B C 1
ATOM 3401 O O . LEU B 1 136 ? -24.905 -25.770 -69.749 1.00 34.30 136 LEU B O 1
ATOM 3406 N N . GLY B 1 137 ? -25.662 -23.816 -68.931 1.00 36.56 137 GLY B N 1
ATOM 3407 C CA . GLY B 1 137 ? -26.763 -23.722 -69.890 1.00 38.56 137 GLY B CA 1
ATOM 3408 C C . GLY B 1 137 ? -26.505 -22.645 -70.939 1.00 40.05 137 GLY B C 1
ATOM 3409 O O . GLY B 1 137 ? -27.387 -22.316 -71.716 1.00 40.16 137 GLY B O 1
ATOM 3410 N N . ARG B 1 138 ? -25.285 -22.109 -70.952 1.00 41.43 138 ARG B N 1
ATOM 3411 C CA . ARG B 1 138 ? -24.884 -21.010 -71.845 1.00 43.72 138 ARG B CA 1
ATOM 3412 C C . ARG B 1 138 ? -25.061 -21.383 -73.319 1.00 44.65 138 ARG B C 1
ATOM 3413 O O . ARG B 1 138 ? -25.683 -20.642 -74.079 1.00 44.72 138 ARG B O 1
ATOM 3421 N N . GLU B 1 139 ? -24.522 -22.538 -73.704 1.00 45.94 139 GLU B N 1
ATOM 3422 C CA . GLU B 1 139 ? -24.584 -23.010 -75.088 1.00 47.16 139 GLU B CA 1
ATOM 3423 C C . GLU B 1 139 ? -25.911 -23.666 -75.447 1.00 47.23 139 GLU B C 1
ATOM 3424 O O . GLU B 1 139 ? -26.513 -23.320 -76.456 1.00 47.97 139 GLU B O 1
ATOM 3430 N N . ARG B 1 140 ? -26.362 -24.615 -74.629 1.00 47.34 140 ARG B N 1
ATOM 3431 C CA . ARG B 1 140 ? -27.634 -25.311 -74.853 1.00 47.23 140 ARG B CA 1
ATOM 3432 C C . ARG B 1 140 ? -28.415 -25.437 -73.544 1.00 45.90 140 ARG B C 1
ATOM 3433 O O . ARG B 1 140 ? -27.807 -25.652 -72.496 1.00 46.55 140 ARG B O 1
ATOM 3441 N N . PRO B 1 141 ? -29.759 -25.290 -73.598 1.00 44.29 141 PRO B N 1
ATOM 3442 C CA . PRO B 1 141 ? -30.538 -25.254 -72.359 1.00 42.95 141 PRO B CA 1
ATOM 3443 C C . PRO B 1 141 ? -30.575 -26.588 -71.634 1.00 41.78 141 PRO B C 1
ATOM 3444 O O . PRO B 1 141 ? -30.538 -27.648 -72.274 1.00 41.38 141 PRO B O 1
ATOM 3448 N N . LEU B 1 142 ? -30.676 -26.514 -70.306 1.00 39.77 142 LEU B N 1
ATOM 3449 C CA . LEU B 1 142 ? -30.749 -27.689 -69.446 1.00 38.25 142 LEU B CA 1
ATOM 3450 C C . LEU B 1 142 ? -32.173 -28.128 -69.187 1.00 37.19 142 LEU B C 1
ATOM 3451 O O . LEU B 1 142 ? -33.085 -27.312 -69.190 1.00 36.87 142 LEU B O 1
ATOM 3456 N N . GLY B 1 143 ? -32.352 -29.434 -68.987 1.00 36.17 143 GLY B N 1
ATOM 3457 C CA . GLY B 1 143 ? -33.522 -29.964 -68.295 1.00 35.10 143 GLY B CA 1
ATOM 3458 C C . GLY B 1 143 ? -33.153 -30.051 -66.812 1.00 35.14 143 GLY B C 1
ATOM 3459 O O . GLY B 1 143 ? -31.979 -29.873 -66.451 1.00 35.40 143 GLY B O 1
ATOM 3460 N N . MET B 1 144 ? -34.124 -30.313 -65.941 1.00 34.01 144 MET B N 1
ATOM 3461 C CA . MET B 1 144 ? -33.802 -30.386 -64.517 1.00 33.36 144 MET B CA 1
ATOM 3462 C C . MET B 1 144 ? -34.788 -31.211 -63.707 1.00 32.95 144 MET B C 1
ATOM 3463 O O . MET B 1 144 ? -35.994 -31.053 -63.869 1.00 32.88 144 MET B O 1
ATOM 3468 N N . VAL B 1 145 ? -34.259 -32.103 -62.860 1.00 32.41 145 VAL B N 1
ATOM 3469 C CA . VAL B 1 145 ? -35.042 -32.699 -61.758 1.00 31.70 145 VAL B CA 1
ATOM 3470 C C . VAL B 1 145 ? -34.751 -31.907 -60.470 1.00 31.52 145 VAL B C 1
ATOM 3471 O O . VAL B 1 145 ? -33.628 -31.908 -59.958 1.00 30.33 145 VAL B O 1
ATOM 3475 N N . HIS B 1 146 ? -35.774 -31.223 -59.974 1.00 31.36 146 HIS B N 1
ATOM 3476 C CA . HIS B 1 146 ? -35.641 -30.275 -58.880 1.00 30.52 146 HIS B CA 1
ATOM 3477 C C . HIS B 1 146 ? -36.410 -30.776 -57.662 1.00 30.08 146 HIS B C 1
ATOM 3478 O O . HIS B 1 146 ? -37.627 -30.886 -57.711 1.00 30.08 146 HIS B O 1
ATOM 3485 N N . PHE B 1 147 ? -35.688 -31.091 -56.580 1.00 29.06 147 PHE B N 1
ATOM 3486 C CA . PHE B 1 147 ? -36.299 -31.514 -55.316 1.00 28.04 147 PHE B CA 1
ATOM 3487 C C . PHE B 1 147 ? -36.369 -30.320 -54.361 1.00 28.27 147 PHE B C 1
ATOM 3488 O O . PHE B 1 147 ? -35.338 -29.766 -53.993 1.00 28.85 147 PHE B O 1
ATOM 3496 N N . ASP B 1 148 ? -37.576 -29.941 -53.951 1.00 27.02 148 ASP B N 1
ATOM 3497 C CA . ASP B 1 148 ? -37.769 -28.730 -53.170 1.00 27.24 148 ASP B CA 1
ATOM 3498 C C . ASP B 1 148 ? -39.148 -28.674 -52.492 1.00 28.46 148 ASP B C 1
ATOM 3499 O O . ASP B 1 148 ? -40.133 -29.225 -53.001 1.00 28.38 148 ASP B O 1
ATOM 3504 N N . ALA B 1 149 ? -39.218 -28.004 -51.341 1.00 28.85 149 ALA B N 1
ATOM 3505 C CA . ALA B 1 149 ? -40.509 -27.600 -50.768 1.00 28.92 149 ALA B CA 1
ATOM 3506 C C . ALA B 1 149 ? -41.089 -26.384 -51.513 1.00 29.42 149 ALA B C 1
ATOM 3507 O O . ALA B 1 149 ? -42.273 -26.058 -51.378 1.00 29.48 149 ALA B O 1
ATOM 3509 N N . HIS B 1 150 ? -40.242 -25.703 -52.278 1.00 29.35 150 HIS B N 1
ATOM 3510 C CA . HIS B 1 150 ? -40.632 -24.453 -52.929 1.00 29.23 150 HIS B CA 1
ATOM 3511 C C . HIS B 1 150 ? -40.248 -24.464 -54.402 1.00 29.05 150 HIS B C 1
ATOM 3512 O O . HIS B 1 150 ? -39.230 -25.049 -54.792 1.00 27.72 150 HIS B O 1
ATOM 3519 N N . SER B 1 151 ? -41.042 -23.775 -55.216 1.00 28.81 151 SER B N 1
ATOM 3520 C CA . SER B 1 151 ? -40.829 -23.761 -56.657 1.00 29.66 151 SER B CA 1
ATOM 3521 C C . SER B 1 151 ? -39.608 -22.919 -57.032 1.00 29.36 151 SER B C 1
ATOM 3522 O O . SER B 1 151 ? -38.950 -23.187 -58.035 1.00 30.40 151 SER B O 1
ATOM 3525 N N . ASP B 1 152 ? -39.309 -21.908 -56.218 1.00 29.44 152 ASP B N 1
ATOM 3526 C CA . ASP B 1 152 ? -38.222 -20.960 -56.481 1.00 29.91 152 ASP B CA 1
ATOM 3527 C C . ASP B 1 152 ? -38.323 -20.318 -57.869 1.00 31.19 152 ASP B C 1
ATOM 3528 O O . ASP B 1 152 ? -37.310 -20.171 -58.579 1.00 29.77 152 ASP B O 1
ATOM 3533 N N . THR B 1 153 ? -39.549 -19.955 -58.245 1.00 32.56 153 THR B N 1
ATOM 3534 C CA . THR B 1 153 ? -39.809 -19.274 -59.511 1.00 33.73 153 THR B CA 1
ATOM 3535 C C . THR B 1 153 ? -40.510 -17.938 -59.275 1.00 35.22 153 THR B C 1
ATOM 3536 O O . THR B 1 153 ? -41.253 -17.468 -60.136 1.00 35.68 153 THR B O 1
ATOM 3540 N N . ASN B 1 154 ? -40.284 -17.343 -58.105 1.00 36.23 154 ASN B N 1
ATOM 3541 C CA . ASN B 1 154 ? -40.796 -16.000 -57.804 1.00 38.15 154 ASN B CA 1
ATOM 3542 C C . ASN B 1 154 ? -40.174 -14.927 -58.692 1.00 38.55 154 ASN B C 1
ATOM 3543 O O . ASN B 1 154 ? -39.102 -15.129 -59.276 1.00 38.15 154 ASN B O 1
ATOM 3548 N N . ASP B 1 155 ? -40.830 -13.776 -58.779 1.00 39.73 155 ASP B N 1
ATOM 3549 C CA . ASP B 1 155 ? -40.310 -12.711 -59.632 1.00 41.22 155 ASP B CA 1
ATOM 3550 C C . ASP B 1 155 ? -39.387 -11.730 -58.901 1.00 41.74 155 ASP B C 1
ATOM 3551 O O . ASP B 1 155 ? -38.247 -11.517 -59.312 1.00 41.19 155 ASP B O 1
ATOM 3556 N N . ARG B 1 156 ? -39.876 -11.133 -57.826 1.00 42.43 156 ARG B N 1
ATOM 3557 C CA . ARG B 1 156 ? -39.090 -10.143 -57.110 1.00 44.85 156 ARG B CA 1
ATOM 3558 C C . ARG B 1 156 ? -39.375 -10.167 -55.619 1.00 45.34 156 ARG B C 1
ATOM 3559 O O . ARG B 1 156 ? -40.424 -10.639 -55.199 1.00 44.90 156 ARG B O 1
ATOM 3567 N N . TYR B 1 157 ? -38.418 -9.696 -54.825 1.00 46.74 157 TYR B N 1
ATOM 3568 C CA . TYR B 1 157 ? -38.596 -9.603 -53.371 1.00 48.18 157 TYR B CA 1
ATOM 3569 C C . TYR B 1 157 ? -38.378 -8.171 -52.892 1.00 48.52 157 TYR B C 1
ATOM 3570 O O . TYR B 1 157 ? -37.599 -7.429 -53.491 1.00 47.68 157 TYR B O 1
ATOM 3579 N N . PHE B 1 158 ? -39.077 -7.804 -51.813 1.00 49.37 158 PHE B N 1
ATOM 3580 C CA . PHE B 1 158 ? -38.902 -6.513 -51.117 1.00 50.02 158 PHE B CA 1
ATOM 3581 C C . PHE B 1 158 ? -38.500 -5.395 -52.074 1.00 50.17 158 PHE B C 1
ATOM 3582 O O . PHE B 1 158 ? -37.472 -4.741 -51.887 1.00 50.66 158 PHE B O 1
ATOM 3590 N N . GLY B 1 159 ? -39.302 -5.197 -53.113 1.00 50.39 159 GLY B N 1
ATOM 3591 C CA . GLY B 1 159 ? -38.997 -4.208 -54.141 1.00 50.65 159 GLY B CA 1
ATOM 3592 C C . GLY B 1 159 ? -38.487 -4.798 -55.446 1.00 50.61 159 GLY B C 1
ATOM 3593 O O . GLY B 1 159 ? -38.879 -5.906 -55.842 1.00 51.25 159 GLY B O 1
ATOM 3594 N N . ASP B 1 160 ? -37.601 -4.051 -56.102 1.00 50.10 160 ASP B N 1
ATOM 3595 C CA . ASP B 1 160 ? -37.080 -4.383 -57.433 1.00 49.63 160 ASP B CA 1
ATOM 3596 C C . ASP B 1 160 ? -35.887 -5.344 -57.390 1.00 48.48 160 ASP B C 1
ATOM 3597 O O . ASP B 1 160 ? -34.926 -5.183 -58.158 1.00 48.92 160 ASP B O 1
ATOM 3602 N N . ASN B 1 161 ? -35.946 -6.332 -56.494 1.00 46.14 161 ASN B N 1
ATOM 3603 C CA . ASN B 1 161 ? -34.837 -7.265 -56.308 1.00 43.96 161 ASN B CA 1
ATOM 3604 C C . ASN B 1 161 ? -35.109 -8.596 -57.018 1.00 41.83 161 ASN B C 1
ATOM 3605 O O . ASN B 1 161 ? -35.981 -9.351 -56.611 1.00 41.38 161 ASN B O 1
ATOM 3610 N N . PRO B 1 162 ? -34.373 -8.861 -58.108 1.00 40.12 162 PRO B N 1
ATOM 3611 C CA . PRO B 1 162 ? -34.683 -9.999 -58.964 1.00 38.63 162 PRO B CA 1
ATOM 3612 C C . PRO B 1 162 ? -33.882 -11.259 -58.641 1.00 36.61 162 PRO B C 1
ATOM 3613 O O . PRO B 1 162 ? -34.173 -12.309 -59.198 1.00 35.15 162 PRO B O 1
ATOM 3617 N N . TYR B 1 163 ? -32.881 -11.149 -57.766 1.00 34.49 163 TYR B N 1
ATOM 3618 C CA . TYR B 1 163 ? -32.074 -12.306 -57.386 1.00 32.94 163 TYR B CA 1
ATOM 3619 C C . TYR B 1 163 ? -32.195 -12.667 -55.890 1.00 31.66 163 TYR B C 1
ATOM 3620 O O . TYR B 1 163 ? -31.638 -11.973 -55.026 1.00 30.51 163 TYR B O 1
ATOM 3629 N N . THR B 1 164 ? -32.936 -13.740 -55.601 1.00 29.08 164 THR B N 1
ATOM 3630 C CA . THR B 1 164 ? -32.990 -14.313 -54.266 1.00 28.36 164 THR B CA 1
ATOM 3631 C C . THR B 1 164 ? -32.988 -15.837 -54.406 1.00 28.33 164 THR B C 1
ATOM 3632 O O . THR B 1 164 ? -33.092 -16.369 -55.519 1.00 27.76 164 THR B O 1
ATOM 3636 N N . HIS B 1 165 ? -32.886 -16.546 -53.284 1.00 27.40 165 HIS B N 1
ATOM 3637 C CA . HIS B 1 165 ? -32.978 -18.007 -53.317 1.00 27.56 165 HIS B CA 1
ATOM 3638 C C . HIS B 1 165 ? -34.371 -18.474 -53.774 1.00 27.62 165 HIS B C 1
ATOM 3639 O O . HIS B 1 165 ? -34.575 -19.656 -54.075 1.00 27.23 165 HIS B O 1
ATOM 3646 N N . GLY B 1 166 ? -35.321 -17.540 -53.822 1.00 27.34 166 GLY B N 1
ATOM 3647 C CA . GLY B 1 166 ? -36.685 -17.847 -54.271 1.00 28.44 166 GLY B CA 1
ATOM 3648 C C . GLY B 1 166 ? -36.993 -17.534 -55.736 1.00 29.49 166 GLY B C 1
ATOM 3649 O O . GLY B 1 166 ? -38.122 -17.752 -56.171 1.00 30.05 166 GLY B O 1
ATOM 3650 N N . THR B 1 167 ? -36.009 -17.028 -56.494 1.00 29.78 167 THR B N 1
ATOM 3651 C CA . THR B 1 167 ? -36.222 -16.668 -57.910 1.00 30.80 167 THR B CA 1
ATOM 3652 C C . THR B 1 167 ? -35.304 -17.308 -58.969 1.00 30.61 167 THR B C 1
ATOM 3653 O O . THR B 1 167 ? -35.434 -16.959 -60.144 1.00 31.45 167 THR B O 1
ATOM 3657 N N . PRO B 1 168 ? -34.361 -18.212 -58.582 1.00 30.19 168 PRO B N 1
ATOM 3658 C CA . PRO B 1 168 ? -33.293 -18.528 -59.544 1.00 30.68 168 PRO B CA 1
ATOM 3659 C C . PRO B 1 168 ? -33.776 -19.221 -60.815 1.00 31.42 168 PRO B C 1
ATOM 3660 O O . PRO B 1 168 ? -33.190 -19.041 -61.879 1.00 32.49 168 PRO B O 1
ATOM 3664 N N . PHE B 1 169 ? -34.844 -20.000 -60.712 1.00 32.44 169 PHE B N 1
ATOM 3665 C CA . PHE B 1 169 ? -35.283 -20.796 -61.850 1.00 32.34 169 PHE B CA 1
ATOM 3666 C C . PHE B 1 169 ? -36.238 -20.041 -62.753 1.00 33.34 169 PHE B C 1
ATOM 3667 O O . PHE B 1 169 ? -36.479 -20.457 -63.880 1.00 32.26 169 PHE B O 1
ATOM 3675 N N . ARG B 1 170 ? -36.763 -18.930 -62.262 1.00 33.85 170 ARG B N 1
ATOM 3676 C CA . ARG B 1 170 ? -37.499 -18.023 -63.125 1.00 34.96 170 ARG B CA 1
ATOM 3677 C C . ARG B 1 170 ? -36.486 -17.269 -63.983 1.00 34.57 170 ARG B C 1
ATOM 3678 O O . ARG B 1 170 ? -36.637 -17.205 -65.197 1.00 34.51 170 ARG B O 1
ATOM 3686 N N . ARG B 1 171 ? -35.457 -16.706 -63.341 1.00 34.20 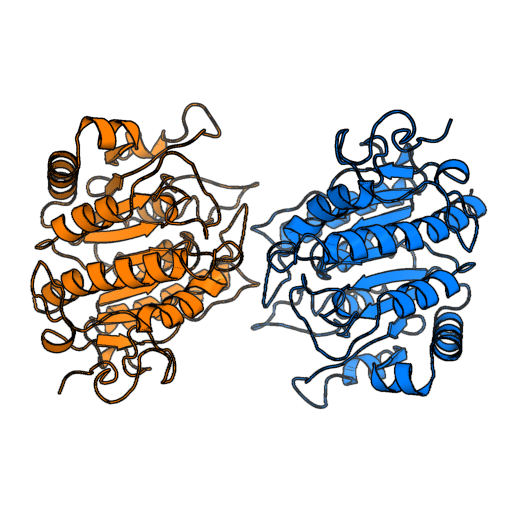171 ARG B N 1
ATOM 3687 C CA . ARG B 1 171 ? -34.341 -16.087 -64.055 1.00 33.29 171 ARG B CA 1
ATOM 3688 C C . ARG B 1 171 ? -33.704 -17.027 -65.075 1.00 33.47 171 ARG B C 1
ATOM 3689 O O . ARG B 1 171 ? -33.404 -16.617 -66.204 1.00 33.29 171 ARG B O 1
ATOM 3697 N N . ALA B 1 172 ? -33.473 -18.277 -64.674 1.00 32.56 172 ALA B N 1
ATOM 3698 C CA . ALA B 1 172 ? -32.872 -19.254 -65.582 1.00 33.20 172 ALA B CA 1
ATOM 3699 C C . ALA B 1 172 ? -33.747 -19.433 -66.830 1.00 33.48 172 ALA B C 1
ATOM 3700 O O . ALA B 1 172 ? -33.233 -19.387 -67.943 1.00 33.74 172 ALA B O 1
ATOM 3702 N N . ILE B 1 173 ? -35.056 -19.619 -66.634 1.00 33.86 173 ILE B N 1
ATOM 3703 C CA . ILE B 1 173 ? -36.000 -19.758 -67.753 1.00 34.70 173 ILE B CA 1
ATOM 3704 C C . ILE B 1 173 ? -36.007 -18.513 -68.647 1.00 35.23 173 ILE B C 1
ATOM 3705 O O . ILE B 1 173 ? -35.873 -18.618 -69.870 1.00 36.04 173 ILE B O 1
ATOM 3710 N N . GLU B 1 174 ? -36.118 -17.340 -68.029 1.00 35.47 174 GLU B N 1
ATOM 3711 C CA . GLU B 1 174 ? -36.042 -16.064 -68.746 1.00 35.12 174 GLU B CA 1
ATOM 3712 C C . GLU B 1 174 ? -34.765 -15.919 -69.579 1.00 35.10 174 GLU B C 1
ATOM 3713 O O . GLU B 1 174 ? -34.781 -15.326 -70.670 1.00 34.80 174 GLU B O 1
ATOM 3719 N N . GLU B 1 175 ? -33.660 -16.457 -69.063 1.00 33.78 175 GLU B N 1
ATOM 3720 C CA . GLU B 1 175 ? -32.352 -16.286 -69.695 1.00 33.28 175 GLU B CA 1
ATOM 3721 C C . GLU B 1 175 ? -32.073 -17.407 -70.706 1.00 33.19 175 GLU B C 1
ATOM 3722 O O . GLU B 1 175 ? -30.975 -17.497 -71.256 1.00 32.40 175 GLU B O 1
ATOM 3728 N 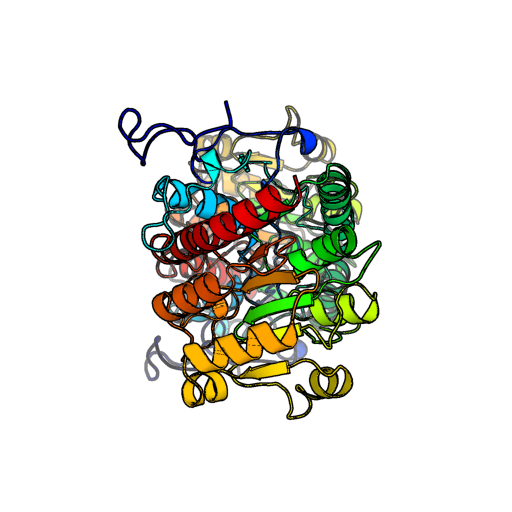N . GLY B 1 176 ? -33.076 -18.261 -70.922 1.00 33.35 176 GLY B N 1
ATOM 3729 C CA . GLY B 1 176 ? -32.975 -19.408 -71.818 1.00 33.55 176 GLY B CA 1
ATOM 3730 C C . GLY B 1 176 ? -31.964 -20.460 -71.393 1.00 33.55 176 GLY B C 1
ATOM 3731 O O . GLY B 1 176 ? -31.512 -21.252 -72.221 1.00 33.76 176 GLY B O 1
ATOM 3732 N N . LEU B 1 177 ? -31.609 -20.481 -70.109 1.00 32.88 177 LEU B N 1
ATOM 3733 C CA . LEU B 1 177 ? -30.613 -21.433 -69.608 1.00 32.44 177 LEU B CA 1
ATOM 3734 C C . LEU B 1 177 ? -31.287 -22.757 -69.266 1.00 32.19 177 LEU B C 1
ATOM 3735 O O . LEU B 1 177 ? -30.679 -23.835 -69.346 1.00 32.85 177 LEU B O 1
ATOM 3740 N N . LEU B 1 178 ? -32.554 -22.666 -68.887 1.00 32.39 178 LEU B N 1
ATOM 3741 C CA . LEU B 1 178 ? -33.300 -23.821 -68.428 1.00 32.25 178 LEU B CA 1
ATOM 3742 C C . LEU B 1 178 ? -34.576 -23.960 -69.233 1.00 32.79 178 LEU B C 1
ATOM 3743 O O . LEU B 1 178 ? -35.350 -23.016 -69.346 1.00 32.22 178 LEU B O 1
ATOM 3748 N N . ASP B 1 179 ? -34.792 -25.150 -69.777 1.00 33.78 179 ASP B N 1
ATOM 3749 C CA . ASP B 1 179 ? -36.001 -25.438 -70.535 1.00 34.03 179 ASP B CA 1
ATOM 3750 C C . ASP B 1 179 ? -37.146 -25.870 -69.625 1.00 33.91 179 ASP B C 1
ATOM 3751 O O . ASP B 1 179 ? -37.131 -26.981 -69.085 1.00 33.33 179 ASP B O 1
ATOM 3756 N N . PRO B 1 180 ? -38.174 -25.014 -69.494 1.00 34.75 180 PRO B N 1
ATOM 3757 C CA . PRO B 1 180 ? -39.289 -25.269 -68.577 1.00 35.27 180 PRO B CA 1
ATOM 3758 C C . PRO B 1 180 ? -40.114 -26.488 -68.946 1.00 35.85 180 PRO B C 1
ATOM 3759 O O . PRO B 1 180 ? -40.794 -27.047 -68.091 1.00 36.31 180 PRO B O 1
ATOM 3763 N N . LEU B 1 181 ? -40.056 -26.899 -70.210 1.00 35.89 181 LEU B N 1
ATOM 3764 C CA . LEU B 1 181 ? -40.793 -28.077 -70.644 1.00 36.12 181 LEU B CA 1
ATOM 3765 C C . LEU B 1 181 ? -40.061 -29.336 -70.213 1.00 35.46 181 LEU B C 1
ATOM 3766 O O . LEU B 1 181 ? -40.653 -30.404 -70.135 1.00 36.02 181 LEU B O 1
ATOM 3771 N N . ARG B 1 182 ? -38.766 -29.208 -69.951 1.00 34.98 182 ARG B N 1
ATOM 3772 C CA . ARG B 1 182 ? -37.986 -30.323 -69.398 1.00 35.05 182 ARG B CA 1
ATOM 3773 C C . ARG B 1 182 ? -37.641 -30.138 -67.906 1.00 34.98 182 ARG B C 1
ATOM 3774 O O . ARG B 1 182 ? -36.676 -30.735 -67.403 1.00 34.45 182 ARG B O 1
ATOM 3782 N N . THR B 1 183 ? -38.426 -29.318 -67.207 1.00 34.90 183 THR B N 1
ATOM 3783 C CA . THR B 1 183 ? -38.243 -29.114 -65.759 1.00 33.68 183 THR B CA 1
ATOM 3784 C C . THR B 1 183 ? -39.354 -29.794 -64.952 1.00 33.72 183 THR B C 1
ATOM 3785 O O . THR B 1 183 ? -40.546 -29.607 -65.233 1.00 33.21 183 THR B O 1
ATOM 3789 N N . VAL B 1 184 ? -38.954 -30.573 -63.944 1.00 33.14 184 VAL B N 1
ATOM 3790 C CA . VAL B 1 184 ? -39.889 -31.200 -63.008 1.00 32.00 184 VAL B CA 1
ATOM 3791 C C . VAL B 1 184 ? -39.459 -30.918 -61.552 1.00 31.93 184 VAL B C 1
ATOM 3792 O O . VAL B 1 184 ? -38.287 -31.047 -61.207 1.00 30.95 184 VAL B O 1
ATOM 3796 N N . GLN B 1 185 ? -40.419 -30.502 -60.729 1.00 31.39 185 GLN B N 1
ATOM 3797 C CA . GLN B 1 185 ? -40.169 -30.085 -59.357 1.00 31.42 185 GLN B CA 1
ATOM 3798 C C . GLN B 1 185 ? -40.973 -30.999 -58.472 1.00 31.63 185 GLN B C 1
ATOM 3799 O O . GLN B 1 185 ? -42.162 -31.183 -58.707 1.00 31.55 185 GLN B O 1
ATOM 3805 N N . ILE B 1 186 ? -40.319 -31.588 -57.466 1.00 31.35 186 ILE B N 1
ATOM 3806 C CA . ILE B 1 186 ? -40.956 -32.586 -56.607 1.00 30.87 186 ILE B CA 1
ATOM 3807 C C . ILE B 1 186 ? -40.878 -32.202 -55.121 1.00 31.01 186 ILE B C 1
ATOM 3808 O O . ILE B 1 186 ? -39.818 -31.812 -54.629 1.00 29.81 186 ILE B O 1
ATOM 3813 N N . GLY B 1 187 ? -42.005 -32.309 -54.423 1.00 31.12 187 GLY B N 1
ATOM 3814 C CA . GLY B 1 187 ? -42.060 -32.048 -52.986 1.00 31.76 187 GLY B CA 1
ATOM 3815 C C . GLY B 1 187 ? -42.710 -30.743 -52.552 1.00 32.36 187 GLY B C 1
ATOM 3816 O O . GLY B 1 187 ? -42.883 -30.516 -51.357 1.00 32.69 187 GLY B O 1
ATOM 3817 N N . ILE B 1 188 ? -43.077 -29.891 -53.507 1.00 32.16 188 ILE B N 1
ATOM 3818 C CA . ILE B 1 188 ? -43.638 -28.563 -53.216 1.00 32.41 188 ILE B CA 1
ATOM 3819 C C . ILE B 1 188 ? -44.786 -28.589 -52.197 1.00 32.40 188 ILE B C 1
ATOM 3820 O O . ILE B 1 188 ? -45.726 -29.369 -52.347 1.00 32.54 188 ILE B O 1
ATOM 3825 N N . ARG B 1 189 ? -44.712 -27.733 -51.170 1.00 31.91 189 ARG B N 1
ATOM 3826 C CA . ARG B 1 189 ? -45.725 -27.733 -50.101 1.00 31.99 189 ARG B CA 1
ATOM 3827 C C . ARG B 1 189 ? -45.664 -26.481 -49.229 1.00 32.71 189 ARG B C 1
ATOM 3828 O O . ARG B 1 189 ? -44.739 -25.675 -49.328 1.00 32.52 189 ARG B O 1
ATOM 3836 N N . GLY B 1 190 ? -46.633 -26.349 -48.336 1.00 33.65 190 GLY B N 1
ATOM 3837 C CA . GLY B 1 190 ? -46.611 -25.262 -47.365 1.00 34.30 190 GLY B CA 1
ATOM 3838 C C . GLY B 1 190 ? -47.387 -24.076 -47.881 1.00 35.80 190 GLY B C 1
ATOM 3839 O O . GLY B 1 190 ? -47.561 -23.914 -49.091 1.00 35.05 190 GLY B O 1
ATOM 3840 N N . SER B 1 191 ? -47.847 -23.254 -46.944 1.00 37.07 191 SER B N 1
ATOM 3841 C CA . SER B 1 191 ? -48.624 -22.061 -47.230 1.00 38.33 191 SER B CA 1
ATOM 3842 C C . SER B 1 191 ? -47.928 -21.139 -48.236 1.00 40.31 191 SER B C 1
ATOM 3843 O O . SER B 1 191 ? -46.694 -21.166 -48.373 1.00 40.64 191 SER B O 1
ATOM 3846 N N . VAL B 1 192 ? -48.725 -20.328 -48.936 1.00 41.74 192 VAL B N 1
ATOM 3847 C CA . VAL B 1 192 ? -48.229 -19.498 -50.035 1.00 44.00 192 VAL B CA 1
ATOM 3848 C C . VAL B 1 192 ? -48.650 -18.037 -49.873 1.00 46.10 192 VAL B C 1
ATOM 3849 O O . VAL B 1 192 ? -49.637 -17.746 -49.170 1.00 44.68 192 VAL B O 1
ATOM 3853 N N . TYR B 1 193 ? -47.864 -17.128 -50.439 1.00 48.72 193 TYR B N 1
ATOM 3854 C CA . TYR B 1 193 ? -48.068 -15.700 -50.266 1.00 51.94 193 TYR B CA 1
ATOM 3855 C C . TYR B 1 193 ? -49.362 -15.200 -50.850 1.00 53.58 193 TYR B C 1
ATOM 3856 O O . TYR B 1 193 ? -50.019 -14.368 -50.305 1.00 53.89 193 TYR B O 1
ATOM 3865 N N . SER B 1 194 ? -49.690 -15.695 -52.002 1.00 55.98 194 SER B N 1
ATOM 3866 C CA . SER B 1 194 ? -50.815 -15.188 -52.700 1.00 58.32 194 SER B CA 1
ATOM 3867 C C . SER B 1 194 ? -51.456 -16.328 -53.421 1.00 59.74 194 SER B C 1
ATOM 3868 O O . SER B 1 194 ? -50.821 -17.301 -53.738 1.00 59.88 194 SER B O 1
ATOM 3871 N N . PRO B 1 195 ? -52.698 -16.144 -53.782 1.00 61.36 195 PRO B N 1
ATOM 3872 C CA . PRO B 1 195 ? -53.516 -17.193 -54.336 1.00 62.41 195 PRO B CA 1
ATOM 3873 C C . PRO B 1 195 ? -52.890 -17.710 -55.580 1.00 63.52 195 PRO B C 1
ATOM 3874 O O . PRO B 1 195 ? -53.026 -18.898 -55.765 1.00 63.90 195 PRO B O 1
ATOM 3878 N N . ASP B 1 196 ? -52.260 -16.950 -56.451 1.00 64.53 196 ASP B N 1
ATOM 3879 C CA . ASP B 1 196 ? -51.596 -17.730 -57.480 1.00 65.60 196 ASP B CA 1
ATOM 3880 C C . ASP B 1 196 ? -50.090 -17.599 -57.507 1.00 65.77 196 ASP B C 1
ATOM 3881 O O . ASP B 1 196 ? -49.510 -16.808 -58.250 1.00 65.93 196 ASP B O 1
ATOM 3886 N N . ASP B 1 197 ? -49.451 -18.436 -56.700 1.00 65.85 197 ASP B N 1
ATOM 3887 C CA . ASP B 1 197 ? -48.002 -18.316 -56.618 1.00 65.69 197 ASP B CA 1
ATOM 3888 C C . ASP B 1 197 ? -47.346 -18.923 -57.863 1.00 65.10 197 ASP B C 1
ATOM 3889 O O . ASP B 1 197 ? -46.319 -18.427 -58.346 1.00 64.97 197 ASP B O 1
ATOM 3894 N N . ASP B 1 198 ? -47.969 -19.986 -58.377 1.00 64.32 198 ASP B N 1
ATOM 3895 C CA . ASP B 1 198 ? -47.461 -20.746 -59.524 1.00 63.51 198 ASP B CA 1
ATOM 3896 C C . ASP B 1 198 ? -48.122 -20.370 -60.869 1.00 62.46 198 ASP B C 1
ATOM 3897 O O . ASP B 1 198 ? -48.443 -21.245 -61.684 1.00 62.53 198 ASP B O 1
ATOM 3902 N N . ALA B 1 199 ? -48.328 -19.072 -61.092 1.00 61.04 199 ALA B N 1
ATOM 3903 C CA . ALA B 1 199 ? -48.858 -18.589 -62.373 1.00 59.50 199 ALA B CA 1
ATOM 3904 C C . ALA B 1 199 ? -47.808 -18.792 -63.466 1.00 58.27 199 ALA B C 1
ATOM 3905 O O . ALA B 1 199 ? -48.092 -19.376 -64.517 1.00 58.38 199 ALA B O 1
ATOM 3907 N N . PHE B 1 200 ? -46.591 -18.332 -63.182 1.00 56.79 200 PHE B N 1
ATOM 3908 C CA . PHE B 1 200 ? -45.441 -18.493 -64.062 1.00 54.99 200 PHE B CA 1
ATOM 3909 C C . PHE B 1 200 ? -45.222 -19.952 -64.444 1.00 54.94 200 PHE B C 1
ATOM 3910 O O . PHE B 1 200 ? -45.046 -20.275 -65.625 1.00 54.09 200 PHE B O 1
ATOM 3918 N N . ALA B 1 201 ? -45.244 -20.829 -63.444 1.00 54.82 201 ALA B N 1
ATOM 3919 C CA . ALA B 1 201 ? -44.913 -22.233 -63.654 1.00 54.83 201 ALA B CA 1
ATOM 3920 C C . ALA B 1 201 ? -45.895 -22.932 -64.592 1.00 54.73 201 ALA B C 1
ATOM 3921 O O . ALA B 1 201 ? -45.483 -23.686 -65.477 1.00 54.53 201 ALA B O 1
ATOM 3923 N N . ARG B 1 202 ? -47.187 -22.673 -64.402 1.00 54.68 202 ARG B N 1
ATOM 3924 C CA . ARG B 1 202 ? -48.223 -23.286 -65.230 1.00 54.59 202 ARG B CA 1
ATOM 3925 C C . ARG B 1 202 ? -48.172 -22.767 -66.672 1.00 53.69 202 ARG B C 1
ATOM 3926 O O . ARG B 1 202 ? -48.414 -23.518 -67.618 1.00 53.84 202 ARG B O 1
ATOM 3934 N N . GLU B 1 203 ? -47.830 -21.491 -66.826 1.00 52.52 203 GLU B N 1
ATOM 3935 C CA . GLU B 1 203 ? -47.838 -20.840 -68.132 1.00 51.36 203 GLU B CA 1
ATOM 3936 C C . GLU B 1 203 ? -46.645 -21.183 -69.015 1.00 49.91 203 GLU B C 1
ATOM 3937 O O . GLU B 1 203 ? -46.749 -21.159 -70.247 1.00 49.92 203 GLU B O 1
ATOM 3943 N N . CYS B 1 204 ? -45.513 -21.505 -68.395 1.00 47.81 204 CYS B N 1
ATOM 3944 C CA . CYS B 1 204 ? -44.322 -21.865 -69.160 1.00 45.54 204 CYS B CA 1
ATOM 3945 C C . CYS B 1 204 ? -44.154 -23.384 -69.242 1.00 43.82 204 CYS B C 1
ATOM 3946 O O . CYS B 1 204 ? -43.204 -23.874 -69.850 1.00 42.54 204 CYS B O 1
ATOM 3949 N N . GLY B 1 205 ? -45.078 -24.120 -68.621 1.00 42.21 205 GLY B N 1
ATOM 3950 C CA . GLY B 1 205 ? -45.155 -25.583 -68.772 1.00 40.70 205 GLY B CA 1
ATOM 3951 C C . GLY B 1 205 ? -44.327 -26.451 -67.828 1.00 39.65 205 GLY B C 1
ATOM 3952 O O . GLY B 1 205 ? -44.040 -27.614 -68.140 1.00 39.42 205 GLY B O 1
ATOM 3953 N N . ILE B 1 206 ? -43.936 -25.907 -66.676 1.00 38.10 206 ILE B N 1
ATOM 3954 C CA . ILE B 1 206 ? -43.171 -26.692 -65.693 1.00 36.31 206 ILE B CA 1
ATOM 3955 C C . ILE B 1 206 ? -44.085 -27.758 -65.105 1.00 34.76 206 ILE B C 1
ATOM 3956 O O . ILE B 1 206 ? -45.227 -27.461 -64.758 1.00 35.31 206 ILE B O 1
ATOM 3961 N N . ARG B 1 207 ? -43.590 -28.987 -64.994 1.00 33.49 207 ARG B N 1
ATOM 3962 C CA . ARG B 1 207 ? -44.310 -30.024 -64.264 1.00 34.37 207 ARG B CA 1
ATOM 3963 C C . ARG B 1 207 ? -44.034 -29.904 -62.763 1.00 34.94 207 ARG B C 1
ATOM 3964 O O . ARG B 1 207 ? -42.884 -30.071 -62.313 1.00 34.80 207 ARG B O 1
ATOM 3972 N N . VAL B 1 208 ? -45.084 -29.608 -61.996 1.00 34.74 208 VAL B N 1
ATOM 3973 C CA . VAL B 1 208 ? -44.957 -29.462 -60.545 1.00 35.74 208 VAL B CA 1
ATOM 3974 C C . VAL B 1 208 ? -45.648 -30.589 -59.785 1.00 36.10 208 VAL B C 1
ATOM 3975 O O . VAL B 1 208 ? -46.881 -30.691 -59.789 1.00 36.07 208 VAL B O 1
ATOM 3979 N N . ILE B 1 209 ? -44.843 -31.430 -59.133 1.00 36.07 209 ILE B N 1
ATOM 3980 C CA . ILE B 1 209 ? -45.354 -32.510 -58.289 1.00 36.28 209 ILE B CA 1
ATOM 3981 C C . ILE B 1 209 ? -45.340 -32.093 -56.804 1.00 36.69 209 ILE B C 1
ATOM 3982 O O . ILE B 1 209 ? -44.354 -32.318 -56.086 1.00 36.01 209 ILE B O 1
ATOM 3987 N N . HIS B 1 210 ? -46.434 -31.473 -56.360 1.00 36.25 210 HIS B N 1
ATOM 3988 C CA . HIS B 1 210 ? -46.626 -31.136 -54.947 1.00 36.20 210 HIS B CA 1
ATOM 3989 C C . HIS B 1 210 ? -46.476 -32.350 -54.028 1.00 35.32 210 HIS B C 1
ATOM 3990 O O . HIS B 1 210 ? -46.581 -33.503 -54.467 1.00 34.22 210 HIS B O 1
ATOM 3997 N N . MET B 1 211 ? -46.198 -32.080 -52.756 1.00 34.91 211 MET B N 1
ATOM 3998 C CA . MET B 1 211 ? -46.075 -33.140 -51.759 1.00 35.11 211 MET B CA 1
ATOM 3999 C C . MET B 1 211 ? -47.299 -34.054 -51.775 1.00 35.04 211 MET B C 1
ATOM 4000 O O . MET B 1 211 ? -47.157 -35.277 -51.672 1.00 35.40 211 MET B O 1
ATOM 4005 N N . GLU B 1 212 ? -48.486 -33.461 -51.892 1.00 35.84 212 GLU B N 1
ATOM 4006 C CA . GLU B 1 212 ? -49.758 -34.236 -51.907 1.00 37.20 212 GLU B CA 1
ATOM 4007 C C . GLU B 1 212 ? -49.800 -35.222 -53.087 1.00 37.29 212 GLU B C 1
ATOM 4008 O O . GLU B 1 212 ? -50.052 -36.412 -52.901 1.00 38.66 212 GLU B O 1
ATOM 4014 N N . GLU B 1 213 ? -49.491 -34.733 -54.286 1.00 37.47 213 GLU B N 1
ATOM 4015 C CA . GLU B 1 213 ? -49.418 -35.583 -55.468 1.00 36.75 213 GLU B CA 1
ATOM 4016 C C . GLU B 1 213 ? -48.351 -36.676 -55.362 1.00 37.18 213 GLU B C 1
ATOM 4017 O O . GLU B 1 213 ? -48.610 -37.836 -55.696 1.00 36.44 213 GLU B O 1
ATOM 4023 N N . PHE B 1 214 ? -47.150 -36.322 -54.901 1.00 36.67 214 PHE B N 1
ATOM 4024 C CA . PHE B 1 214 ? -46.108 -37.332 -54.694 1.00 35.88 214 PHE B CA 1
ATOM 4025 C C . PHE B 1 214 ? -46.588 -38.433 -53.746 1.00 36.80 214 PHE B C 1
ATOM 4026 O O . PHE B 1 214 ? -46.289 -39.617 -53.931 1.00 37.01 214 PHE B O 1
ATOM 4034 N N . VAL B 1 215 ? -47.339 -38.037 -52.732 1.00 37.70 215 VAL B N 1
ATOM 4035 C CA . VAL B 1 215 ? -47.950 -38.985 -51.811 1.00 39.06 215 VAL B CA 1
ATOM 4036 C C . VAL B 1 215 ? -48.974 -39.864 -52.555 1.00 39.85 215 VAL B C 1
ATOM 4037 O O . VAL B 1 215 ? -48.942 -41.081 -52.420 1.00 39.84 215 VAL B O 1
ATOM 4041 N N . GLU B 1 216 ? -49.851 -39.247 -53.353 1.00 41.09 216 GLU B N 1
ATOM 4042 C CA . GLU B 1 216 ? -50.850 -39.994 -54.145 1.00 42.16 216 GLU B CA 1
ATOM 4043 C C . GLU B 1 216 ? -50.189 -40.963 -55.123 1.00 42.38 216 GLU B C 1
ATOM 4044 O O . GLU B 1 216 ? -50.541 -42.142 -55.159 1.00 42.29 216 GLU B O 1
ATOM 4050 N N . LEU B 1 217 ? -49.210 -40.458 -55.878 1.00 42.32 217 LEU B N 1
ATOM 4051 C CA . LEU B 1 217 ? -48.499 -41.226 -56.899 1.00 42.26 217 LEU B CA 1
ATOM 4052 C C . LEU B 1 217 ? -47.605 -42.325 -56.335 1.00 42.89 217 LEU B C 1
ATOM 4053 O O . LEU B 1 217 ? -47.619 -43.456 -56.834 1.00 43.39 217 LEU B O 1
ATOM 4058 N N . GLY B 1 218 ? -46.830 -42.001 -55.299 1.00 42.68 218 GLY B N 1
ATOM 4059 C CA . GLY B 1 218 ? -45.849 -42.946 -54.760 1.00 42.09 218 GLY B CA 1
ATOM 4060 C C . GLY B 1 218 ? -44.529 -42.752 -55.478 1.00 42.03 218 GLY B C 1
ATOM 4061 O O . GLY B 1 218 ? -44.459 -42.014 -56.456 1.00 41.92 218 GLY B O 1
ATOM 4062 N N . VAL B 1 219 ? -43.486 -43.416 -54.988 1.00 41.95 219 VAL B N 1
ATOM 4063 C CA . VAL B 1 219 ? -42.122 -43.227 -55.481 1.00 41.33 219 VAL B CA 1
ATOM 4064 C C . VAL B 1 219 ? -41.952 -43.604 -56.963 1.00 42.11 219 VAL B C 1
ATOM 4065 O O . VAL B 1 219 ? -41.465 -42.804 -57.763 1.00 42.10 219 VAL B O 1
ATOM 4069 N N . GLU B 1 220 ? -42.347 -44.827 -57.309 1.00 42.65 220 GLU B N 1
ATOM 4070 C CA . GLU B 1 220 ? -42.181 -45.384 -58.661 1.00 42.83 220 GLU B CA 1
ATOM 4071 C C . GLU B 1 220 ? -42.900 -44.580 -59.746 1.00 42.03 220 GLU B C 1
ATOM 4072 O O . GLU B 1 220 ? -42.286 -44.223 -60.758 1.00 42.30 220 GLU B O 1
ATOM 4078 N N . ALA B 1 221 ? -44.185 -44.285 -59.534 1.00 41.16 221 ALA B N 1
ATOM 4079 C CA . ALA B 1 221 ? -44.929 -43.436 -60.474 1.00 40.60 221 ALA B CA 1
ATOM 4080 C C . ALA B 1 221 ? -44.318 -42.040 -60.550 1.00 40.26 221 ALA B C 1
ATOM 4081 O O . ALA B 1 221 ? -44.120 -41.503 -61.648 1.00 40.39 221 ALA B O 1
ATOM 4083 N N . THR B 1 222 ? -44.012 -41.458 -59.389 1.00 39.01 222 THR B N 1
ATOM 4084 C CA . THR B 1 222 ? -43.355 -40.147 -59.337 1.00 38.60 222 THR B CA 1
ATOM 4085 C C . THR B 1 222 ? -42.062 -40.175 -60.149 1.00 39.00 222 THR B C 1
ATOM 4086 O O . THR B 1 222 ? -41.768 -39.252 -60.898 1.00 38.93 222 THR B O 1
ATOM 4090 N N . LEU B 1 223 ? -41.321 -41.268 -60.009 1.00 39.88 223 LEU B N 1
ATOM 4091 C CA . LEU B 1 223 ? -40.089 -41.492 -60.739 1.00 41.14 223 LEU B CA 1
ATOM 4092 C C . LEU B 1 223 ? -40.312 -41.566 -62.259 1.00 41.56 223 LEU B C 1
ATOM 4093 O O . LEU B 1 223 ? -39.566 -40.964 -63.021 1.00 41.26 223 LEU B O 1
ATOM 4098 N N . ALA B 1 224 ? -41.341 -42.298 -62.687 1.00 42.21 224 ALA B N 1
ATOM 4099 C CA . ALA B 1 224 ? -41.639 -42.458 -64.117 1.00 42.66 224 ALA B CA 1
ATOM 4100 C C . ALA B 1 224 ? -42.018 -41.118 -64.755 1.00 42.67 224 ALA B C 1
ATOM 4101 O O . ALA B 1 224 ? -41.478 -40.738 -65.797 1.00 43.06 224 ALA B O 1
ATOM 4103 N N . GLU B 1 225 ? -42.927 -40.392 -64.108 1.00 42.58 225 GLU B N 1
ATOM 4104 C CA . GLU B 1 225 ? -43.294 -39.045 -64.546 1.00 41.99 225 GLU B CA 1
ATOM 4105 C C . GLU B 1 225 ? -42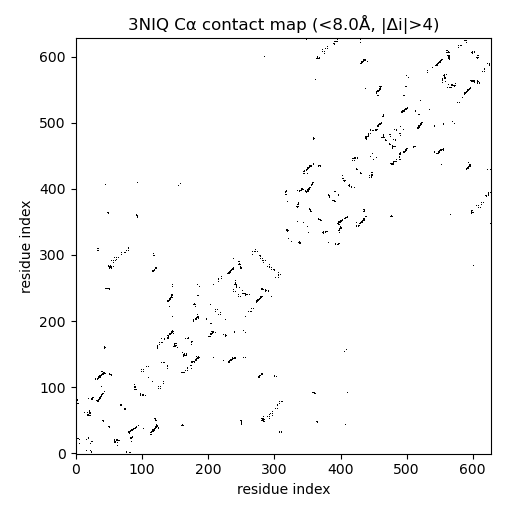.070 -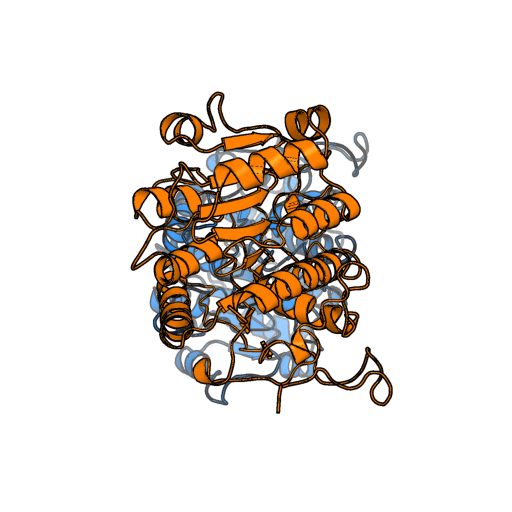38.115 -64.707 1.00 42.11 225 GLU B C 1
ATOM 4106 O O . GLU B 1 225 ? -41.954 -37.395 -65.709 1.00 41.81 225 GLU B O 1
ATOM 4112 N N . ALA B 1 226 ? -41.153 -38.149 -63.737 1.00 41.69 226 ALA B N 1
ATOM 4113 C CA . ALA B 1 226 ? -39.945 -37.316 -63.773 1.00 41.16 226 ALA B CA 1
ATOM 4114 C C . ALA B 1 226 ? -39.014 -37.657 -64.943 1.00 40.85 226 ALA B C 1
ATOM 4115 O O . ALA B 1 226 ? -38.481 -36.773 -65.615 1.00 40.26 226 ALA B O 1
ATOM 4117 N N . ARG B 1 227 ? -38.816 -38.945 -65.178 1.00 40.99 227 ARG B N 1
ATOM 4118 C CA . ARG B 1 227 ? -37.987 -39.386 -66.285 1.00 41.43 227 ARG B CA 1
ATOM 4119 C C . ARG B 1 227 ? -38.662 -39.066 -67.630 1.00 41.45 227 ARG B C 1
ATOM 4120 O O . ARG B 1 227 ? -37.982 -38.750 -68.608 1.00 41.41 227 ARG B O 1
ATOM 4128 N N . ARG B 1 228 ? -39.996 -39.126 -67.657 1.00 41.66 228 ARG B N 1
ATOM 4129 C CA . ARG B 1 228 ? -40.779 -38.737 -68.835 1.00 41.72 228 ARG B CA 1
ATOM 4130 C C . ARG B 1 228 ? -40.535 -37.275 -69.179 1.00 41.49 228 ARG B C 1
ATOM 4131 O O . ARG B 1 228 ? -40.281 -36.931 -70.331 1.00 42.03 228 ARG B O 1
ATOM 4139 N N . VAL B 1 229 ? -40.597 -36.417 -68.166 1.00 40.86 229 VAL B N 1
ATOM 4140 C CA . VAL B 1 229 ? -40.427 -34.991 -68.380 1.00 39.36 229 VAL B CA 1
ATOM 4141 C C . VAL B 1 229 ? -39.038 -34.642 -68.923 1.00 39.47 229 VAL B C 1
ATOM 4142 O O . VAL B 1 229 ? -38.926 -33.877 -69.889 1.00 38.74 229 VAL B O 1
ATOM 4146 N N . VAL B 1 230 ? -37.984 -35.200 -68.321 1.00 39.07 230 VAL B N 1
ATOM 4147 C CA . VAL B 1 230 ? -36.614 -34.837 -68.729 1.00 38.93 230 VAL B CA 1
ATOM 4148 C C . VAL B 1 230 ? -36.119 -35.599 -69.967 1.00 39.37 230 VAL B C 1
ATOM 4149 O O . VAL B 1 230 ? -35.217 -35.140 -70.668 1.00 39.18 230 VAL B O 1
ATOM 4153 N N . GLY B 1 231 ? -36.706 -36.767 -70.215 1.00 40.21 231 GLY B N 1
ATOM 4154 C CA . GLY B 1 231 ? -36.383 -37.570 -71.397 1.00 41.04 231 GLY B CA 1
ATOM 4155 C C . GLY B 1 231 ? -34.922 -37.947 -71.485 1.00 41.30 231 GLY B C 1
ATOM 4156 O O . GLY B 1 231 ? -34.307 -38.343 -70.485 1.00 41.88 231 GLY B O 1
ATOM 4157 N N . ALA B 1 232 ? -34.358 -37.790 -72.681 1.00 41.19 232 ALA B N 1
ATOM 4158 C CA . ALA B 1 232 ? -32.965 -38.145 -72.936 1.00 40.87 232 ALA B CA 1
ATOM 4159 C C . ALA B 1 232 ? -32.044 -36.932 -73.035 1.00 40.53 232 ALA B C 1
ATOM 4160 O O . ALA B 1 232 ? -30.836 -37.083 -73.254 1.00 40.78 232 ALA B O 1
ATOM 4162 N N . GLY B 1 233 ? -32.605 -35.736 -72.854 1.00 39.83 233 GLY B N 1
ATOM 4163 C CA . GLY B 1 233 ? -31.832 -34.493 -72.919 1.00 39.40 233 GLY B CA 1
ATOM 4164 C C . GLY B 1 233 ? -30.800 -34.333 -71.805 1.00 39.11 233 GLY B C 1
ATOM 4165 O O . GLY B 1 233 ? -30.746 -35.161 -70.888 1.00 39.09 233 GLY B O 1
ATOM 4166 N N . PRO B 1 234 ? -29.949 -33.288 -71.900 1.00 38.88 234 PRO B N 1
ATOM 4167 C CA . PRO B 1 234 ? -28.975 -33.008 -70.836 1.00 38.56 234 PRO B CA 1
ATOM 4168 C C . PRO B 1 234 ? -29.719 -32.471 -69.612 1.00 38.32 234 PRO B C 1
ATOM 4169 O O . PRO B 1 234 ? -30.493 -31.521 -69.734 1.00 38.07 234 PRO B O 1
ATOM 4173 N N . THR B 1 235 ? -29.508 -33.102 -68.456 1.00 37.64 235 THR B N 1
ATOM 4174 C CA . THR B 1 235 ? -30.336 -32.856 -67.272 1.00 36.19 235 THR B CA 1
ATOM 4175 C C . THR B 1 235 ? -29.481 -32.566 -66.037 1.00 35.34 235 THR B C 1
ATOM 4176 O O . THR B 1 235 ? -28.468 -33.216 -65.816 1.00 35.51 235 THR B O 1
ATOM 4180 N N . TYR B 1 236 ? -29.910 -31.577 -65.253 1.00 34.78 236 TYR B N 1
ATOM 4181 C CA . TYR B 1 236 ? -29.263 -31.179 -64.001 1.00 33.18 236 TYR B CA 1
ATOM 4182 C C . TYR B 1 236 ? -30.172 -31.621 -62.885 1.00 32.41 236 TYR B C 1
ATOM 4183 O O . TYR B 1 236 ? -31.397 -31.582 -63.035 1.00 32.71 236 TYR B O 1
ATOM 4192 N N . VAL B 1 237 ? -29.581 -32.041 -61.767 1.00 31.20 237 VAL B N 1
ATOM 4193 C CA . VAL B 1 237 ? -30.371 -32.384 -60.558 1.00 31.20 237 VAL B CA 1
ATOM 4194 C C . VAL B 1 237 ? -30.055 -31.416 -59.402 1.00 30.63 237 VAL B C 1
ATOM 4195 O O . VAL B 1 237 ? -28.897 -31.299 -58.963 1.00 30.58 237 VAL B O 1
ATOM 4199 N N . SER B 1 238 ? -31.086 -30.721 -58.923 1.00 30.14 238 SER B N 1
ATOM 4200 C CA . SER B 1 238 ? -30.919 -29.752 -57.857 1.00 29.17 238 SER B CA 1
ATOM 4201 C C . SER B 1 238 ? -31.709 -30.203 -56.649 1.00 29.13 238 SER B C 1
ATOM 4202 O O . SER B 1 238 ? -32.946 -30.227 -56.683 1.00 28.72 238 SER B O 1
ATOM 4205 N N . PHE B 1 239 ? -30.988 -30.563 -55.583 1.00 28.97 239 PHE B N 1
ATOM 4206 C CA . PHE B 1 239 ? -31.601 -31.049 -54.352 1.00 27.99 239 PHE B CA 1
ATOM 4207 C C . PHE B 1 239 ? -31.569 -30.021 -53.208 1.00 27.33 239 PHE B C 1
ATOM 4208 O O . PHE B 1 239 ? -30.529 -29.785 -52.606 1.00 26.95 239 PHE B O 1
ATOM 4216 N N . ASP B 1 240 ? -32.723 -29.416 -52.931 1.00 26.57 240 ASP B N 1
ATOM 4217 C CA . ASP B 1 240 ? -32.890 -28.515 -51.800 1.00 25.63 240 ASP B CA 1
ATOM 4218 C C . ASP B 1 240 ? -33.287 -29.389 -50.591 1.00 25.37 240 ASP B C 1
ATOM 4219 O O . ASP B 1 240 ? -34.346 -30.069 -50.594 1.00 23.27 240 ASP B O 1
ATOM 4224 N N . VAL B 1 241 ? -32.452 -29.371 -49.553 1.00 23.94 241 VAL B N 1
ATOM 4225 C CA . VAL B 1 241 ? -32.689 -30.250 -48.400 1.00 23.77 241 VAL B CA 1
ATOM 4226 C C . VAL B 1 241 ? -34.016 -29.972 -47.705 1.00 22.94 241 VAL B C 1
ATOM 4227 O O . VAL B 1 241 ? -34.546 -30.837 -47.015 1.00 24.05 241 VAL B O 1
ATOM 4231 N N . ASP B 1 242 ? -34.576 -28.783 -47.899 1.00 22.97 242 ASP B N 1
ATOM 4232 C CA . ASP B 1 242 ? -35.878 -28.525 -47.287 1.00 22.98 242 ASP B CA 1
ATOM 4233 C C . ASP B 1 242 ? -37.029 -29.316 -47.922 1.00 23.22 242 ASP B C 1
ATOM 4234 O O . ASP B 1 242 ? -38.171 -29.282 -47.429 1.00 23.65 242 ASP B O 1
ATOM 4239 N N . VAL B 1 243 ? -36.726 -30.072 -48.979 1.00 22.51 243 VAL B N 1
ATOM 4240 C CA . VAL B 1 243 ? -37.711 -30.996 -49.538 1.00 23.68 243 VAL B CA 1
ATOM 4241 C C . VAL B 1 243 ? -38.021 -32.054 -48.480 1.00 24.28 243 VAL B C 1
ATOM 4242 O O . VAL B 1 243 ? -39.145 -32.551 -48.381 1.00 24.79 243 VAL B O 1
ATOM 4246 N N . LEU B 1 244 ? -37.016 -32.367 -47.668 1.00 24.68 244 LEU B N 1
ATOM 4247 C CA . LEU B 1 244 ? -37.155 -33.343 -46.587 1.00 24.23 244 LEU B CA 1
ATOM 4248 C C . LEU B 1 244 ? -37.917 -32.735 -45.422 1.00 24.00 244 LEU B C 1
ATOM 4249 O O . LEU B 1 244 ? -37.820 -31.526 -45.158 1.00 24.66 244 LEU B O 1
ATOM 4254 N N . ASP B 1 245 ? -38.662 -33.575 -44.705 1.00 23.52 245 ASP B N 1
ATOM 4255 C CA . ASP B 1 245 ? -39.247 -33.136 -43.452 1.00 24.11 245 ASP B CA 1
ATOM 4256 C C . ASP B 1 245 ? -38.145 -32.632 -42.522 1.00 23.46 245 ASP B C 1
ATOM 4257 O O . ASP B 1 245 ? -37.025 -33.159 -42.545 1.00 23.07 245 ASP B O 1
ATOM 4262 N N . PRO B 1 246 ? -38.447 -31.580 -41.736 1.00 23.09 246 PRO B N 1
ATOM 4263 C CA . PRO B 1 246 ? -37.528 -31.018 -40.728 1.00 22.70 246 PRO B CA 1
ATOM 4264 C C . PRO B 1 246 ? -36.962 -32.070 -39.769 1.00 21.85 246 PRO B C 1
ATOM 4265 O O . PRO B 1 246 ? -35.914 -31.857 -39.177 1.00 20.49 246 PRO B O 1
ATOM 4269 N N . ALA B 1 247 ? -37.640 -33.205 -39.625 1.00 22.15 247 ALA B N 1
ATOM 4270 C CA . ALA B 1 247 ? -37.119 -34.257 -38.746 1.00 22.62 247 ALA B CA 1
ATOM 4271 C C . ALA B 1 247 ? -35.838 -34.867 -39.326 1.00 23.28 247 ALA B C 1
ATOM 4272 O O . ALA B 1 247 ? -34.997 -35.357 -38.586 1.00 23.37 247 ALA B O 1
ATOM 4274 N N . PHE B 1 248 ? -35.693 -34.827 -40.650 1.00 23.21 248 PHE B N 1
ATOM 4275 C CA . PHE B 1 248 ? -34.528 -35.402 -41.318 1.00 22.79 248 PHE B CA 1
ATOM 4276 C C . PHE B 1 248 ? -33.543 -34.318 -41.654 1.00 22.39 248 PHE B C 1
ATOM 4277 O O . PHE B 1 248 ? -32.340 -34.561 -41.710 1.00 22.67 248 PHE B O 1
ATOM 4285 N N . ALA B 1 249 ? -34.063 -33.119 -41.888 1.00 22.40 249 ALA B N 1
ATOM 4286 C CA . ALA B 1 249 ? -33.219 -32.006 -42.280 1.00 21.26 249 ALA B CA 1
ATOM 4287 C C . ALA B 1 249 ? -33.613 -30.741 -41.535 1.00 21.02 249 ALA B C 1
ATOM 4288 O O . ALA B 1 249 ? -34.175 -29.826 -42.120 1.00 19.72 249 ALA B O 1
ATOM 4290 N N . PRO B 1 250 ? -33.295 -30.674 -40.228 1.00 20.87 250 PRO B N 1
ATOM 4291 C CA . PRO B 1 250 ? -33.615 -29.481 -39.427 1.00 21.25 250 PRO B CA 1
ATOM 4292 C C . PRO B 1 250 ? -32.799 -28.273 -39.850 1.00 21.02 250 PRO B C 1
ATOM 4293 O O . PRO B 1 250 ? -33.237 -27.134 -39.671 1.00 21.42 250 PRO B O 1
ATOM 4297 N N . GLY B 1 251 ? -31.610 -28.506 -40.404 1.00 19.83 251 GLY B N 1
ATOM 4298 C CA . GLY B 1 251 ? -30.674 -27.425 -40.650 1.00 18.97 251 GLY B CA 1
ATOM 4299 C C . GLY B 1 251 ? -30.894 -26.746 -41.993 1.00 20.64 251 GLY B C 1
ATOM 4300 O O . GLY B 1 251 ? -30.103 -26.903 -42.912 1.00 20.09 251 GLY B O 1
ATOM 4301 N N . THR B 1 252 ? -31.967 -25.975 -42.093 1.00 20.77 252 THR B N 1
ATOM 4302 C CA . THR B 1 252 ? -32.283 -25.285 -43.321 1.00 22.42 252 THR B CA 1
ATOM 4303 C C . THR B 1 252 ? -33.049 -23.994 -43.040 1.00 23.63 252 THR B C 1
ATOM 4304 O O . THR B 1 252 ? -33.732 -23.859 -42.009 1.00 24.85 252 THR B O 1
ATOM 4308 N N . GLY B 1 253 ? -32.938 -23.057 -43.969 1.00 23.77 253 GLY B N 1
ATOM 4309 C CA . GLY B 1 253 ? -33.458 -21.722 -43.769 1.00 24.83 253 GLY B CA 1
ATOM 4310 C C . GLY B 1 253 ? -34.963 -21.600 -43.786 1.00 25.69 253 GLY B C 1
ATOM 4311 O O . GLY B 1 253 ? -35.512 -20.818 -43.003 1.00 26.13 253 GLY B O 1
ATOM 4312 N N . THR B 1 254 ? -35.625 -22.368 -44.665 1.00 24.14 254 THR B N 1
ATOM 4313 C CA . THR B 1 254 ? -37.078 -22.260 -44.860 1.00 25.47 254 THR B CA 1
ATOM 4314 C C . THR B 1 254 ? -37.778 -23.623 -44.723 1.00 25.44 254 THR B C 1
ATOM 4315 O O . THR B 1 254 ? -38.255 -24.200 -45.706 1.00 25.38 254 THR B O 1
ATOM 4319 N N . PRO B 1 255 ? -37.831 -24.156 -43.498 1.00 24.86 255 PRO B N 1
ATOM 4320 C CA . PRO B 1 255 ? -38.463 -25.438 -43.281 1.00 24.46 255 PRO B CA 1
ATOM 4321 C C . PRO B 1 255 ? -39.972 -25.400 -43.526 1.00 24.84 255 PRO B C 1
ATOM 4322 O O . PRO B 1 255 ? -40.611 -24.369 -43.290 1.00 25.00 255 PRO B O 1
ATOM 4326 N N . GLU B 1 256 ? -40.525 -26.519 -43.985 1.00 24.65 256 GLU B N 1
ATOM 4327 C CA . GLU B 1 256 ? -41.981 -26.688 -44.096 1.00 24.61 256 GLU B CA 1
ATOM 4328 C C . GLU B 1 256 ? -42.236 -28.109 -43.624 1.00 24.62 256 GLU B C 1
ATOM 4329 O O . GLU B 1 256 ? -41.620 -29.041 -44.123 1.00 24.47 256 GLU B O 1
ATOM 4335 N N . ILE B 1 257 ? -43.136 -28.294 -42.667 1.00 24.49 257 ILE B N 1
ATOM 4336 C CA . ILE B 1 257 ? -43.372 -29.638 -42.142 1.00 23.87 257 ILE B CA 1
ATOM 4337 C C . ILE B 1 257 ? -44.107 -30.515 -43.157 1.00 25.37 257 ILE B C 1
ATOM 4338 O O . ILE B 1 257 ? -44.569 -30.034 -44.208 1.00 25.81 257 ILE B O 1
ATOM 4343 N N . GLY B 1 258 ? -44.213 -31.799 -42.834 1.00 25.12 258 GLY B N 1
ATOM 4344 C CA . GLY B 1 258 ? -44.913 -32.749 -43.681 1.00 25.55 258 GLY B CA 1
ATOM 4345 C C . GLY B 1 258 ? -44.168 -33.073 -44.958 1.00 26.47 258 GLY B C 1
ATOM 4346 O O . GLY B 1 258 ? -44.765 -33.137 -46.041 1.00 26.43 258 GLY B O 1
ATOM 4347 N N . GLY B 1 259 ? -42.866 -33.322 -44.826 1.00 26.07 259 GLY B N 1
ATOM 4348 C CA . GLY B 1 259 ? -42.003 -33.520 -45.985 1.00 26.73 259 GLY B CA 1
ATOM 4349 C C . GLY B 1 259 ? -41.554 -34.936 -46.290 1.00 27.16 259 GLY B C 1
ATOM 4350 O O . GLY B 1 259 ? -42.041 -35.901 -45.710 1.00 26.80 259 GLY B O 1
ATOM 4351 N N . MET B 1 260 ? -40.625 -35.038 -47.235 1.00 27.02 260 MET B N 1
ATOM 4352 C CA . MET B 1 260 ? -40.116 -36.308 -47.734 1.00 27.85 260 MET B CA 1
ATOM 4353 C C . MET B 1 260 ? -39.174 -36.917 -46.691 1.00 27.96 260 MET B C 1
ATOM 4354 O O . MET B 1 260 ? -38.491 -36.189 -45.978 1.00 29.32 260 MET B O 1
ATOM 4359 N N . THR B 1 261 ? -39.148 -38.236 -46.582 1.00 27.35 261 THR B N 1
ATOM 4360 C CA . THR B 1 261 ? -38.167 -38.906 -45.716 1.00 26.61 261 THR B CA 1
ATOM 4361 C C . THR B 1 261 ? -36.827 -39.011 -46.455 1.00 26.36 261 THR B C 1
ATOM 4362 O O . THR B 1 261 ? -36.787 -38.908 -47.679 1.00 25.48 261 THR B O 1
ATOM 4366 N N . SER B 1 262 ? -35.737 -39.224 -45.719 1.00 26.73 262 SER B N 1
ATOM 4367 C CA . SER B 1 262 ? -34.427 -39.435 -46.328 1.00 27.87 262 SER B CA 1
ATOM 4368 C C . SER B 1 262 ? -34.471 -40.690 -47.198 1.00 27.57 262 SER B C 1
ATOM 4369 O O . SER B 1 262 ? -33.906 -40.727 -48.285 1.00 27.70 262 SER B O 1
ATOM 4372 N N . LEU B 1 263 ? -35.125 -41.727 -46.699 1.00 29.06 263 LEU B N 1
ATOM 4373 C CA . LEU B 1 263 ? -35.283 -42.949 -47.487 1.00 30.03 263 LEU B CA 1
ATOM 4374 C C . LEU B 1 263 ? -35.852 -42.623 -48.878 1.00 30.23 263 LEU B C 1
ATOM 4375 O O . LEU B 1 263 ? -35.278 -43.026 -49.900 1.00 30.68 263 LEU B O 1
ATOM 4380 N N . GLN B 1 264 ? -36.945 -41.865 -48.906 1.00 29.88 264 GLN B N 1
ATOM 4381 C CA . GLN B 1 264 ? -37.610 -41.495 -50.164 1.00 29.97 264 GLN B CA 1
ATOM 4382 C C . GLN B 1 264 ? -36.687 -40.703 -51.084 1.00 29.90 264 GLN B C 1
ATOM 4383 O O . GLN B 1 264 ? -36.621 -40.960 -52.290 1.00 30.70 264 GLN B O 1
ATOM 4389 N N . ALA B 1 265 ? -35.944 -39.766 -50.508 1.00 28.91 265 ALA B N 1
ATOM 4390 C CA . ALA B 1 265 ? -35.012 -38.973 -51.280 1.00 28.28 265 ALA B CA 1
ATOM 4391 C C . ALA B 1 265 ? -34.000 -39.898 -51.955 1.00 28.39 265 ALA B C 1
ATOM 4392 O O . ALA B 1 265 ? -33.712 -39.735 -53.131 1.00 27.53 265 ALA B O 1
ATOM 4394 N N . GLN B 1 266 ? -33.502 -40.894 -51.226 1.00 28.14 266 GLN B N 1
ATOM 4395 C CA . GLN B 1 266 ? -32.541 -41.843 -51.788 1.00 29.55 266 GLN B CA 1
ATOM 4396 C C . GLN B 1 266 ? -33.133 -42.737 -52.882 1.00 30.80 266 GLN B C 1
ATOM 4397 O O . GLN B 1 266 ? -32.479 -42.995 -53.883 1.00 31.53 266 GLN B O 1
ATOM 4403 N N . GLN B 1 267 ? -34.361 -43.205 -52.699 1.00 32.46 267 GLN B N 1
ATOM 4404 C CA . GLN B 1 267 ? -35.012 -44.022 -53.729 1.00 34.30 267 GLN B CA 1
ATOM 4405 C C . GLN B 1 267 ? -35.197 -43.176 -54.995 1.00 34.58 267 GLN B C 1
ATOM 4406 O O . GLN B 1 267 ? -34.859 -43.612 -56.088 1.00 35.16 267 GLN B O 1
ATOM 4412 N N . LEU B 1 268 ? -35.691 -41.948 -54.835 1.00 34.37 268 LEU B N 1
ATOM 4413 C CA . LEU B 1 268 ? -35.915 -41.069 -55.993 1.00 33.64 268 LEU B CA 1
ATOM 4414 C C . LEU B 1 268 ? -34.638 -40.781 -56.777 1.00 33.76 268 LEU B C 1
ATOM 4415 O O . LEU B 1 268 ? -34.599 -41.005 -57.987 1.00 34.42 268 LEU B O 1
ATOM 4420 N N . VAL B 1 269 ? -33.588 -40.314 -56.095 1.00 32.75 269 VAL B N 1
ATOM 4421 C CA . VAL B 1 269 ? -32.319 -40.026 -56.761 1.00 31.77 269 VAL B CA 1
ATOM 4422 C C . VAL B 1 269 ? -31.718 -41.291 -57.408 1.00 32.69 269 VAL B C 1
ATOM 4423 O O . VAL B 1 269 ? -31.164 -41.242 -58.506 1.00 33.12 269 VAL B O 1
ATOM 4427 N N . ARG B 1 270 ? -31.812 -42.415 -56.713 1.00 33.22 270 ARG B N 1
ATOM 4428 C CA . ARG B 1 270 ? -31.308 -43.679 -57.247 1.00 34.08 270 ARG B CA 1
ATOM 4429 C C . ARG B 1 270 ? -32.020 -44.076 -58.537 1.00 34.66 270 ARG B C 1
ATOM 4430 O O . ARG B 1 270 ? -31.388 -44.600 -59.452 1.00 35.38 270 ARG B O 1
ATOM 4438 N N . GLY B 1 271 ? -33.321 -43.807 -58.599 1.00 35.07 271 GLY B N 1
ATOM 4439 C CA . GLY B 1 271 ? -34.110 -44.031 -59.805 1.00 36.53 271 GLY B CA 1
ATOM 4440 C C . GLY B 1 271 ? -33.757 -43.153 -61.000 1.00 37.18 271 GLY B C 1
ATOM 4441 O O . GLY B 1 271 ? -34.269 -43.367 -62.101 1.00 37.71 271 GLY B O 1
ATOM 4442 N N . LEU B 1 272 ? -32.898 -42.156 -60.797 1.00 37.00 272 LEU B N 1
ATOM 4443 C CA . LEU B 1 272 ? -32.495 -41.280 -61.907 1.00 37.16 272 LEU B CA 1
ATOM 4444 C C . LEU B 1 272 ? -31.278 -41.817 -62.666 1.00 37.39 272 LEU B C 1
ATOM 4445 O O . LEU B 1 272 ? -30.731 -41.138 -63.542 1.00 37.99 272 LEU B O 1
ATOM 4450 N N . ARG B 1 273 ? -30.851 -43.028 -62.319 1.00 37.48 273 ARG B N 1
ATOM 4451 C CA . ARG B 1 273 ? -29.735 -43.672 -62.997 1.00 38.19 273 ARG B CA 1
ATOM 4452 C C . ARG B 1 273 ? -30.022 -43.840 -64.502 1.00 38.95 273 ARG B C 1
ATOM 4453 O O . ARG B 1 273 ? -31.149 -44.165 -64.891 1.00 38.48 273 ARG B O 1
ATOM 4461 N N . GLY B 1 274 ? -29.006 -43.599 -65.330 1.00 39.50 274 GLY B N 1
ATOM 4462 C CA . GLY B 1 274 ? -29.130 -43.765 -66.779 1.00 40.45 274 GLY B CA 1
ATOM 4463 C C . GLY B 1 274 ? -29.422 -42.495 -67.560 1.00 40.69 274 GLY B C 1
ATOM 4464 O O . GLY B 1 274 ? -29.333 -42.489 -68.784 1.00 41.27 274 GLY B O 1
ATOM 4465 N N . LEU B 1 275 ? -29.772 -41.410 -66.870 1.00 40.69 275 LEU B N 1
ATOM 4466 C CA . LEU B 1 275 ? -30.065 -40.155 -67.563 1.00 40.27 275 LEU B CA 1
ATOM 4467 C C . LEU B 1 275 ? -28.790 -39.461 -68.005 1.00 40.01 275 LEU B C 1
ATOM 4468 O O . LEU B 1 275 ? -27.692 -39.784 -67.527 1.00 40.47 275 LEU B O 1
ATOM 4473 N N . ASP B 1 276 ? -28.926 -38.502 -68.914 1.00 38.81 276 ASP B N 1
ATOM 4474 C CA . ASP B 1 276 ? -27.781 -37.686 -69.278 1.00 38.83 276 ASP B CA 1
ATOM 4475 C C . ASP B 1 276 ? -27.601 -36.558 -68.259 1.00 38.21 276 ASP B C 1
ATOM 4476 O O . ASP B 1 276 ? -28.043 -35.418 -68.469 1.00 37.42 276 ASP B O 1
ATOM 4481 N N . LEU B 1 277 ? -26.918 -36.889 -67.167 1.00 37.68 277 LEU B N 1
ATOM 4482 C CA . LEU B 1 277 ? -26.709 -35.948 -66.072 1.00 37.00 277 LEU B CA 1
ATOM 4483 C C . LEU B 1 277 ? -25.465 -35.097 -66.282 1.00 36.04 277 LEU B C 1
ATOM 4484 O O . LEU B 1 277 ? -24.333 -35.600 -66.328 1.00 36.37 277 LEU B O 1
ATOM 4489 N N . VAL B 1 278 ? -25.668 -33.792 -66.387 1.00 35.02 278 VAL B N 1
ATOM 4490 C CA . VAL B 1 278 ? -24.550 -32.912 -66.690 1.00 34.33 278 VAL B CA 1
ATOM 4491 C C . VAL B 1 278 ? -24.019 -32.163 -65.453 1.00 33.51 278 VAL B C 1
ATOM 4492 O O . VAL B 1 278 ? -23.097 -31.351 -65.549 1.00 32.57 278 VAL B O 1
ATOM 4496 N N . GLY B 1 279 ? -24.609 -32.434 -64.297 1.00 32.95 279 GLY B N 1
ATOM 4497 C CA . GLY B 1 279 ? -24.278 -31.685 -63.085 1.00 31.20 279 GLY B CA 1
ATOM 4498 C C . GLY B 1 279 ? -25.355 -31.870 -62.042 1.00 30.66 279 GLY B C 1
ATOM 4499 O O . GLY B 1 279 ? -26.467 -32.329 -62.350 1.00 30.32 279 GLY B O 1
ATOM 4500 N N . ALA B 1 280 ? -25.017 -31.550 -60.796 1.00 29.51 280 ALA B N 1
ATOM 4501 C CA . ALA B 1 280 ? -25.985 -31.618 -59.699 1.00 27.88 280 ALA B CA 1
ATOM 4502 C C . ALA B 1 280 ? -25.520 -30.743 -58.534 1.00 27.71 280 ALA B C 1
ATOM 4503 O O . ALA B 1 280 ? -24.346 -30.365 -58.459 1.00 27.06 280 ALA B O 1
ATOM 4505 N N . ASP B 1 281 ? -26.452 -30.407 -57.650 1.00 27.56 281 ASP B N 1
ATOM 4506 C CA . ASP B 1 281 ? -26.106 -29.690 -56.428 1.00 26.74 281 ASP B CA 1
ATOM 4507 C C . ASP B 1 281 ? -27.004 -30.102 -55.271 1.00 26.50 281 ASP B C 1
ATOM 4508 O O . ASP B 1 281 ? -28.108 -30.643 -55.473 1.00 26.71 281 ASP B O 1
ATOM 4513 N N . VAL B 1 282 ? -26.487 -29.873 -54.066 1.00 25.61 282 VAL B N 1
ATOM 4514 C CA . VAL B 1 282 ? -27.232 -30.038 -52.832 1.00 24.46 282 VAL B CA 1
ATOM 4515 C C . VAL B 1 282 ? -27.138 -28.691 -52.118 1.00 23.46 282 VAL B C 1
ATOM 4516 O O . VAL B 1 282 ? -26.045 -28.259 -51.781 1.00 23.52 282 VAL B O 1
ATOM 4520 N N . VAL B 1 283 ? -28.280 -28.036 -51.902 1.00 22.64 283 VAL B N 1
ATOM 4521 C CA . VAL B 1 283 ? -28.290 -26.654 -51.435 1.00 21.91 283 VAL B CA 1
ATOM 4522 C C . VAL B 1 283 ? -29.163 -26.489 -50.199 1.00 21.74 283 VAL B C 1
ATOM 4523 O O . VAL B 1 283 ? -29.966 -27.364 -49.875 1.00 22.41 283 VAL B O 1
ATOM 4527 N N . GLU B 1 284 ? -28.999 -25.352 -49.533 1.00 22.02 284 GLU B N 1
ATOM 4528 C CA . GLU B 1 284 ? -29.792 -24.964 -48.355 1.00 22.06 284 GLU B CA 1
ATOM 4529 C C . GLU B 1 284 ? -29.452 -25.729 -47.052 1.00 21.43 284 GLU B C 1
ATOM 4530 O O . GLU B 1 284 ? -30.208 -25.668 -46.078 1.00 23.00 284 GLU B O 1
ATOM 4536 N N . VAL B 1 285 ? -28.324 -26.432 -47.022 1.00 21.49 285 VAL B N 1
ATOM 4537 C CA . VAL B 1 285 ? -27.805 -26.923 -45.725 1.00 20.92 285 VAL B CA 1
ATOM 4538 C C . VAL B 1 285 ? -27.377 -25.702 -44.917 1.00 20.22 285 VAL B C 1
ATOM 4539 O O . VAL B 1 285 ? -26.490 -24.972 -45.339 1.00 19.60 285 VAL B O 1
ATOM 4543 N N . SER B 1 286 ? -28.006 -25.493 -43.760 1.00 19.34 286 SER B N 1
ATOM 4544 C CA . SER B 1 286 ? -27.693 -24.320 -42.918 1.00 18.52 286 SER B CA 1
ATOM 4545 C C . SER B 1 286 ? -27.203 -24.747 -41.527 1.00 17.51 286 SER B C 1
ATOM 4546 O O . SER B 1 286 ? -28.009 -24.907 -40.603 1.00 16.17 286 SER B O 1
ATOM 4549 N N . PRO B 1 287 ? -25.877 -24.926 -41.369 1.00 17.21 287 PRO B N 1
ATOM 4550 C CA . PRO B 1 287 ? -25.359 -25.429 -40.083 1.00 17.29 287 PRO B CA 1
ATOM 4551 C C . PRO B 1 287 ? -25.800 -24.663 -38.818 1.00 17.95 287 PRO B C 1
ATOM 4552 O O . PRO B 1 287 ? -26.008 -25.304 -37.778 1.00 17.24 287 PRO B O 1
ATOM 4556 N N . PRO B 1 288 ? -25.965 -23.316 -38.886 1.00 18.08 288 PRO B N 1
ATOM 4557 C CA . PRO B 1 288 ? -26.365 -22.663 -37.629 1.00 18.74 288 PRO B CA 1
ATOM 4558 C C . PRO B 1 288 ? -27.721 -23.170 -37.117 1.00 20.37 288 PRO B C 1
ATOM 4559 O O . PRO B 1 288 ? -28.069 -22.930 -35.960 1.00 21.56 288 PRO B O 1
ATOM 4563 N N . PHE B 1 289 ? -28.478 -23.869 -37.970 1.00 20.07 289 PHE B N 1
ATOM 4564 C CA . PHE B 1 289 ? -29.786 -24.384 -37.566 1.00 20.40 289 PHE B CA 1
ATOM 4565 C C . PHE B 1 289 ? -29.801 -25.885 -37.492 1.00 20.25 289 PHE B C 1
ATOM 4566 O O . PHE B 1 289 ? -30.852 -26.481 -37.313 1.00 21.04 289 PHE B O 1
ATOM 4574 N N . ASP B 1 290 ? -28.627 -26.492 -37.626 1.00 19.71 290 ASP B N 1
ATOM 4575 C CA . ASP B 1 290 ? -28.526 -27.937 -37.719 1.00 19.93 290 ASP B CA 1
ATOM 4576 C C . ASP B 1 290 ? -28.399 -28.521 -36.313 1.00 21.29 290 ASP B C 1
ATOM 4577 O O . ASP B 1 290 ? -28.125 -27.799 -35.359 1.00 20.71 290 ASP B O 1
ATOM 4582 N N . VAL B 1 291 ? -28.599 -29.833 -36.202 1.00 21.36 291 VAL B N 1
ATOM 4583 C CA . VAL B 1 291 ? -28.609 -30.528 -34.927 1.00 23.23 291 VAL B CA 1
ATOM 4584 C C . VAL B 1 291 ? -27.592 -31.674 -34.979 1.00 23.06 291 VAL B C 1
ATOM 4585 O O . VAL B 1 291 ? -27.831 -32.671 -35.644 1.00 22.92 291 VAL B O 1
ATOM 4589 N N . GLY B 1 292 ? -26.471 -31.522 -34.276 1.00 23.08 292 GLY B N 1
ATOM 4590 C CA . GLY B 1 292 ? -25.389 -32.494 -34.305 1.00 23.43 292 GLY B CA 1
ATOM 4591 C C . GLY B 1 292 ? -24.966 -32.938 -35.708 1.00 23.72 292 GLY B C 1
ATOM 4592 O O . GLY B 1 292 ? -24.573 -34.092 -35.919 1.00 22.71 292 GLY B O 1
ATOM 4593 N N . GLY B 1 293 ? -25.076 -32.030 -36.671 1.00 23.19 293 GLY B N 1
ATOM 4594 C CA . GLY B 1 293 ? -24.627 -32.281 -38.035 1.00 21.91 293 GLY B CA 1
ATOM 4595 C C . GLY B 1 293 ? -25.554 -33.181 -38.849 1.00 21.39 293 GLY B C 1
ATOM 4596 O O . GLY B 1 293 ? -25.164 -33.671 -39.902 1.00 20.57 293 GLY B O 1
ATOM 4597 N N . ALA B 1 294 ? -26.777 -33.396 -38.371 1.00 20.11 294 ALA B N 1
ATOM 4598 C CA . ALA B 1 294 ? -27.701 -34.290 -39.055 1.00 21.18 294 ALA B CA 1
ATOM 4599 C C . ALA B 1 294 ? -27.909 -33.897 -40.511 1.00 20.66 294 ALA B C 1
ATOM 4600 O O . ALA B 1 294 ? -27.785 -34.737 -41.408 1.00 21.57 294 ALA B O 1
ATOM 4602 N N . THR B 1 295 ? -28.201 -32.619 -40.741 1.00 19.80 295 THR B N 1
ATOM 4603 C CA . THR B 1 295 ? -28.476 -32.124 -42.082 1.00 19.77 295 THR B CA 1
ATOM 4604 C C . THR B 1 295 ? -27.207 -32.111 -42.921 1.00 20.31 295 THR B C 1
ATOM 4605 O O . THR B 1 295 ? -27.271 -32.322 -44.122 1.00 19.52 295 THR B O 1
ATOM 4609 N N . ALA B 1 296 ? -26.061 -31.830 -42.298 1.00 20.54 296 ALA B N 1
ATOM 4610 C CA . ALA B 1 296 ? -24.787 -31.917 -43.011 1.00 20.73 296 ALA B CA 1
ATOM 4611 C C . ALA B 1 296 ? -24.535 -33.348 -43.496 1.00 21.46 296 ALA B C 1
ATOM 4612 O O . ALA B 1 296 ? -24.022 -33.559 -44.599 1.00 21.60 296 ALA B O 1
ATOM 4614 N N . LEU B 1 297 ? -24.916 -34.326 -42.684 1.00 21.24 297 LEU B N 1
ATOM 4615 C CA . LEU B 1 297 ? -24.757 -35.723 -43.069 1.00 21.91 297 LEU B CA 1
ATOM 4616 C C . LEU B 1 297 ? -25.740 -36.133 -44.172 1.00 22.00 297 LEU B C 1
ATOM 4617 O O . LEU B 1 297 ? -25.372 -36.864 -45.105 1.00 21.31 297 LEU B O 1
ATOM 4622 N N . VAL B 1 298 ? -26.992 -35.704 -44.041 1.00 22.11 298 VAL B N 1
ATOM 4623 C CA . VAL B 1 298 ? -27.950 -35.842 -45.133 1.00 21.95 298 VAL B CA 1
ATOM 4624 C C . VAL B 1 298 ? -27.321 -35.267 -46.416 1.00 22.66 298 VAL B C 1
ATOM 4625 O O . VAL B 1 298 ? -27.316 -35.926 -47.457 1.00 24.31 298 VAL B O 1
ATOM 4629 N N . GLY B 1 299 ? -26.748 -34.069 -46.319 1.00 22.36 299 GLY B N 1
ATOM 4630 C CA . GLY B 1 299 ? -26.147 -33.380 -47.470 1.00 20.87 299 GLY B CA 1
ATOM 4631 C C . GLY B 1 299 ? -25.009 -34.159 -48.104 1.00 20.95 299 GLY B C 1
ATOM 4632 O O . GLY B 1 299 ? -24.963 -34.332 -49.330 1.00 20.49 299 GLY B O 1
ATOM 4633 N N . ALA B 1 300 ? -24.080 -34.618 -47.272 1.00 20.32 300 ALA B N 1
ATOM 4634 C CA . ALA B 1 300 ? -22.985 -35.451 -47.726 1.00 21.18 300 ALA B CA 1
ATOM 4635 C C . ALA B 1 300 ? -23.488 -36.742 -48.372 1.00 22.36 300 ALA B C 1
ATOM 4636 O O . ALA B 1 300 ? -22.935 -37.188 -49.381 1.00 23.87 300 ALA B O 1
ATOM 4638 N N . THR B 1 301 ? -24.515 -37.358 -47.783 1.00 22.40 301 THR B N 1
ATOM 4639 C CA . THR B 1 301 ? -25.013 -38.636 -48.301 1.00 24.60 301 THR B CA 1
ATOM 4640 C C . THR B 1 301 ? -25.718 -38.438 -49.648 1.00 25.02 301 THR B C 1
ATOM 4641 O O . THR B 1 301 ? -25.478 -39.181 -50.601 1.00 25.89 301 THR B O 1
ATOM 4645 N N . MET B 1 302 ? -26.577 -37.434 -49.736 1.00 25.90 302 MET B N 1
ATOM 4646 C CA . MET B 1 302 ? -27.233 -37.148 -51.022 1.00 26.23 302 MET B CA 1
ATOM 4647 C C . MET B 1 302 ? -26.182 -36.807 -52.072 1.00 26.45 302 MET B C 1
ATOM 4648 O O . MET B 1 302 ? -26.316 -37.207 -53.238 1.00 27.04 302 MET B O 1
ATOM 4653 N N . MET B 1 303 ? -25.123 -36.118 -51.642 1.00 25.40 303 MET B N 1
ATOM 4654 C CA . MET B 1 303 ? -23.978 -35.820 -52.509 1.00 25.48 303 MET B CA 1
ATOM 4655 C C . MET B 1 303 ? -23.326 -37.094 -53.053 1.00 26.37 303 MET B C 1
ATOM 4656 O O . MET B 1 303 ? -23.012 -37.177 -54.246 1.00 27.04 303 MET B O 1
ATOM 4661 N N . PHE B 1 304 ? -23.132 -38.084 -52.188 1.00 25.74 304 PHE B N 1
ATOM 4662 C CA . PHE B 1 304 ? -22.589 -39.351 -52.636 1.00 27.74 304 PHE B CA 1
ATOM 4663 C C . PHE B 1 304 ? -23.512 -40.082 -53.623 1.00 27.92 304 PHE B C 1
ATOM 4664 O O . PHE B 1 304 ? -23.026 -40.644 -54.609 1.00 27.83 304 PHE B O 1
ATOM 4672 N N . GLU B 1 305 ? -24.819 -40.084 -53.346 1.00 27.82 305 GLU B N 1
ATOM 4673 C CA . GLU B 1 305 ? -25.811 -40.699 -54.237 1.00 28.94 305 GLU B CA 1
ATOM 4674 C C . GLU B 1 305 ? -25.730 -40.089 -55.633 1.00 29.44 305 GLU B C 1
ATOM 4675 O O . GLU B 1 305 ? -25.748 -40.808 -56.633 1.00 30.19 305 GLU B O 1
ATOM 4681 N N . LEU B 1 306 ? -25.646 -38.760 -55.681 1.00 29.00 306 LEU B N 1
ATOM 4682 C CA . LEU B 1 306 ? -25.560 -38.014 -56.929 1.00 29.81 306 LEU B CA 1
ATOM 4683 C C . LEU B 1 306 ? -24.214 -38.221 -57.606 1.00 30.31 306 LEU B C 1
ATOM 4684 O O . LEU B 1 306 ? -24.134 -38.273 -58.833 1.00 30.68 306 LEU B O 1
ATOM 4689 N N . LEU B 1 307 ? -23.163 -38.358 -56.806 1.00 30.74 307 LEU B N 1
ATOM 4690 C CA . LEU B 1 307 ? -21.818 -38.575 -57.349 1.00 32.32 307 LEU B CA 1
ATOM 4691 C C . LEU B 1 307 ? -21.729 -39.904 -58.112 1.00 33.26 307 LEU B C 1
ATOM 4692 O O . LEU B 1 307 ? -21.025 -40.004 -59.120 1.00 33.70 307 LEU B O 1
ATOM 4697 N N . CYS B 1 308 ? -22.473 -40.899 -57.654 1.00 33.88 308 CYS B N 1
ATOM 4698 C CA . CYS B 1 308 ? -22.485 -42.206 -58.310 1.00 35.05 308 CYS B CA 1
ATOM 4699 C C . CYS B 1 308 ? -23.106 -42.116 -59.703 1.00 35.59 308 CYS B C 1
ATOM 4700 O O . CYS B 1 308 ? -22.574 -42.684 -60.661 1.00 36.26 308 CYS B O 1
ATOM 4703 N N . LEU B 1 309 ? -24.213 -41.379 -59.808 1.00 35.56 309 LEU B N 1
ATOM 4704 C CA . LEU B 1 309 ? -24.869 -41.142 -61.093 1.00 35.40 309 LEU B CA 1
ATOM 4705 C C . LEU B 1 309 ? -24.009 -40.333 -62.053 1.00 35.92 309 LEU B C 1
ATOM 4706 O O . LEU B 1 309 ? -23.874 -40.692 -63.233 1.00 35.27 309 LEU B O 1
ATOM 4711 N N . LEU B 1 310 ? -23.426 -39.250 -61.539 1.00 35.71 310 LEU B N 1
ATOM 4712 C CA . LEU B 1 310 ? -22.569 -38.370 -62.322 1.00 36.54 310 LEU B CA 1
ATOM 4713 C C . LEU B 1 310 ? -21.301 -39.040 -62.819 1.00 37.29 310 LEU B C 1
ATOM 4714 O O . LEU B 1 310 ? -20.730 -38.624 -63.834 1.00 36.86 310 LEU B O 1
ATOM 4719 N N . ALA B 1 311 ? -20.848 -40.054 -62.086 1.00 38.20 311 ALA B N 1
ATOM 4720 C CA . ALA B 1 311 ? -19.634 -40.775 -62.442 1.00 39.21 311 ALA B CA 1
ATOM 4721 C C . ALA B 1 311 ? -19.892 -41.668 -63.665 1.00 40.32 311 ALA B C 1
ATOM 4722 O O . ALA B 1 311 ? -19.025 -41.824 -64.513 1.00 40.53 311 ALA B O 1
ATOM 4724 N N . GLU B 1 312 ? -21.085 -42.246 -63.744 1.00 41.63 312 GLU B N 1
ATOM 4725 C CA . GLU B 1 312 ? -21.491 -43.005 -64.919 1.00 43.85 312 GLU B CA 1
ATOM 4726 C C . GLU B 1 312 ? -21.623 -42.090 -66.127 1.00 44.74 312 GLU B C 1
ATOM 4727 O O . GLU B 1 312 ? -21.109 -42.403 -67.197 1.00 45.50 312 GLU B O 1
ATOM 4733 N N . SER B 1 313 ? -22.301 -40.959 -65.944 1.00 45.51 313 SER B N 1
ATOM 4734 C CA . SER B 1 313 ? -22.445 -39.964 -67.007 1.00 46.58 313 SER B CA 1
ATOM 4735 C C . SER B 1 313 ? -21.105 -39.494 -67.555 1.00 47.21 313 SER B C 1
ATOM 4736 O O . SER B 1 313 ? -20.909 -39.504 -68.770 1.00 47.62 313 SER B O 1
ATOM 4739 N N . ALA B 1 314 ? -20.190 -39.088 -66.667 1.00 47.30 314 ALA B N 1
ATOM 4740 C CA . ALA B 1 314 ? -18.846 -38.672 -67.079 1.00 48.57 314 ALA B CA 1
ATOM 4741 C C . ALA B 1 314 ? -18.098 -39.787 -67.830 1.00 49.65 314 ALA B C 1
ATOM 4742 O O . ALA B 1 314 ? -17.326 -39.519 -68.753 1.00 49.55 314 ALA B O 1
ATOM 4744 N N . ALA B 1 315 ? -18.331 -41.034 -67.432 1.00 50.67 315 ALA B N 1
ATOM 4745 C CA . ALA B 1 315 ? -17.777 -42.182 -68.150 1.00 52.34 315 ALA B CA 1
ATOM 4746 C C . ALA B 1 315 ? -18.608 -42.510 -69.405 1.00 53.38 315 ALA B C 1
ATOM 4747 O O . ALA B 1 315 ? -18.906 -43.672 -69.662 1.00 53.99 315 ALA B O 1
ATOM 4749 N N . ARG B 1 316 ? -18.958 -41.480 -70.183 1.00 54.90 316 ARG B N 1
ATOM 4750 C CA . ARG B 1 316 ? -19.957 -41.568 -71.275 1.00 55.88 316 ARG B CA 1
ATOM 4751 C C . ARG B 1 316 ? -20.892 -42.779 -71.215 1.00 55.96 316 ARG B C 1
ATOM 4752 O O . ARG B 1 316 ? -21.662 -42.937 -70.265 1.00 56.25 316 ARG B O 1
#

Solvent-accessible surface area: 24339 Å² total; per-residue (Å²): 173,54,13,75,19,65,75,40,100,144,56,65,66,186,34,43,146,63,21,0,5,7,5,58,75,47,133,72,23,72,31,7,50,0,0,0,0,0,0,32,2,5,21,0,4,32,72,65,6,3,3,36,40,0,1,182,60,0,29,70,37,1,11,74,34,166,107,78,9,147,86,30,192,8,22,0,4,96,79,0,72,0,0,2,10,26,66,4,51,26,1,34,16,44,25,117,28,0,6,159,69,0,26,35,37,0,99,115,0,67,90,43,59,2,34,1,0,1,0,1,0,0,0,0,1,0,1,0,0,0,42,0,11,3,145,158,134,66,3,0,0,0,0,1,0,1,45,32,12,8,63,57,112,36,93,58,125,22,36,44,0,21,6,0,0,2,51,7,0,25,106,72,44,15,3,41,28,128,43,0,0,0,1,0,18,17,43,118,93,214,43,124,107,72,63,36,20,6,183,139,24,39,14,61,26,0,70,18,111,49,2,103,144,70,31,36,147,40,0,35,58,35,1,83,159,15,0,31,101,18,22,0,0,0,0,0,3,0,4,0,2,30,32,86,71,1,33,0,1,2,39,51,38,154,46,11,0,44,30,109,49,0,40,74,3,0,62,21,2,104,49,11,52,3,22,0,0,0,0,0,10,0,1,26,25,40,26,104,87,20,41,0,0,60,21,0,0,30,4,0,14,7,0,0,1,11,0,0,33,5,5,36,131,104,98,178,66,11,66,18,65,80,42,93,147,62,61,64,188,33,42,149,71,23,0,7,6,4,58,76,50,136,71,21,72,31,7,62,0,0,0,0,0,0,32,2,6,21,0,4,26,79,64,6,3,3,35,42,0,1,184,54,0,29,70,31,0,11,81,31,169,97,81,8,148,86,30,204,10,24,0,4,98,80,0,76,0,0,4,10,27,68,3,51,24,1,34,18,41,31,95,23,0,4,148,88,0,30,37,34,0,107,122,0,62,89,46,58,3,35,1,0,0,0,0,0,0,0,0,0,0,0,0,0,0,39,1,14,2,118,111,187,57,4,0,0,0,0,1,0,1,42,21,12,6,35,56,120,30,94,57,124,13,35,44,0,19,5,0,0,1,55,10,0,25,100,74,45,15,2,34,24,125,48,0,0,0,2,0,18,18,41,117,96,185,56,140,69,62,54,38,33,1,154,136,30,35,14,61,22,0,68,16,107,45,3,101,142,62,29,39,148,49,0,28,62,34,1,80,160,14,1,35,99,20,47,0,0,0,0,0,3,0,5,0,2,28,32,85,73,1,31,0,1,4,40,52,37,150,47,13,0,45,32,111,49,0,38,69,2,0,63,23,0,106,70,16,69,4,29,0,0,0,0,0,10,0,1,26,23,43,28,100,88,19,41,0,0,60,21,0,0,33,4,0,15,7,1,0,2,9,0,0,46,26,25,51,262

Nearest PDB structures (foldseek):
  3niq-assembly1_A  TM=1.002E+00  e=2.238E-67  Pseudomonas aeruginosa PAO1
  1gq6-assembly1_B  TM=9.646E-01  e=3.959E-39  Streptomyces clavuligerus
  1gq6-assembly1_A-2  TM=9.658E-01  e=1.291E-37  Streptomyces clavuligerus
  1gq6-assembly1_C-2  TM=9.673E-01  e=2.105E-37  Streptomyces clavuligerus
  3nio-assembly1_D  TM=9.549E-01  e=3.879E-40  Pseudomonas aeruginosa PAO1

Sequence (628 aa):
DHPQPLDAAEIPRFAGIPTFMRLPAFTDPAALQVGLIGVPWDGGTTNRAGARHGPREVRNLSSLMRKVHHVSRIAPYDLVRVGDLGDAPVNPIDLLDSLRRIEGFYRQVHAAGTLPLSVGGDHLVTLPIFRALGRERPLGMVHFDAHSDTNDRYFGDNPYTHGTPFRRAIEEGLLDPLRTVQIGIRGSVYSPDDDAFARECGIRVIHMEEFVELGVEATLAEARRVVGAGPTYVSFDVDVLDPAFAPGTGTPEIGGMTSLQAQQLVRGLRGLDLVGADVVEVSPPFDVGGATALVGATMMFELLCLLAESAARSADHPQPLDAAEIPRFAGIPTFMRLPAFTDPAALQVGLIGVPWDGGTTNRAGARHGPREVRNLSSLMRKVHHVSRIAPYDLVRVGDLGDAPVNPIDLLDSLRRIEGFYRQVHAAGTLPLSVGGDHLVTLPIFRALGRERPLGMVHFDAHSDTNDRYFGDNPYTHGTPFRRAIEEGLLDPLRTVQIGIRGSVYSPDDDAFARECGIRVIHMEEFVELGVEATLAEARRVVGAGPTYVSFDVDVLDPAFAPGTGTPEIGGMTSLQAQQLVRGLRGLDLVGADVVEVSPPFDVGGATALVGATMMFELLCLLAESAAR

InterPro domains:
  IPR005925 Agmatinase-related [TIGR01230] (39-308)
  IPR006035 Ureohydrolase [PF00491] (36-307)
  IPR006035 Ureohydrolase [PIRSF036979] (32-312)
  IPR006035 Ureohydrolase [PR00116] (122-137)
  IPR006035 Ureohydrolase [PR00116] (235-264)
  IPR006035 Ureohydrolase [PS51409] (25-311)
  IPR006035 Ureohydrolase [PTHR11358] (9-312)
  IPR020855 Ureohydrolase, manganese-binding site [PS01053] (238-259)
  IPR023696 Ureohydrolase domain superfamily [SSF52768] (15-311)

CATH classification: 3.40.800.10

GO terms:
  GO:0047972 guanidinopropionase activity (F, EXP)